Protein AF-A0A954QNQ0-F1 (afdb_monomer_lite)

pLDDT: mean 93.14, std 6.87, range [58.91, 98.88]

Secondary structure (DSSP, 8-state):
--EEEEEEEETTEEEEEEESS-S--------PPPPEEEEEEEEEETTT--B-TT-EEEEEES-TTS---EEEE--TTSEEEEEEESS-EEEEEE-TTSSEEEEEEE-TT--B--EEEEE-EEEEEEEEPTTSSSB-TT-EEEEEEEEE-TTSS-EEEES--EEE--TTSEEEEEEEPTT--EEEEESS-TT----EEEEE---TT-EEEEEEEEPPPPPPPP-PPPHHHHHHHHH--SS-HHHHHHHHHHHHHHHT-EEEEEEE-TT-HHHHHHHHHHHH-TTGGGTTTTEEEEEEE-SGGGHHHHHHHHHHTT--GGG-TT--EEEEE-TTS-EEEEEEHHHHEETTEE-HHHHHHHHGGGSPPPPBHHHHHHHHHHHHHHHT-EEEEEEE-TT-HHHHHHHHHHHH-GGGGGTEEEEEEETTSBTHHHHHHHHHTT----S-EEEEE-TTS-EEEESB-TTT--B--STTSHHHHHHHHHHHHHH-SS--HHHHHHHHHHHTT-

Structure (mmCIF, N/CA/C/O backbone):
data_AF-A0A954QNQ0-F1
#
_entry.id   AF-A0A954QNQ0-F1
#
loop_
_atom_site.group_PDB
_atom_site.id
_atom_site.type_symbol
_atom_site.label_atom_id
_atom_site.label_alt_id
_atom_site.label_comp_id
_atom_site.label_asym_id
_atom_site.label_entity_id
_atom_site.label_seq_id
_atom_site.pdbx_PDB_ins_code
_atom_site.Cartn_x
_atom_site.Cartn_y
_atom_site.Cartn_z
_atom_site.occupancy
_atom_site.B_iso_or_equiv
_atom_site.auth_seq_id
_atom_site.auth_comp_id
_atom_site.auth_asym_id
_atom_site.auth_atom_id
_atom_site.pdbx_PDB_model_num
ATOM 1 N N . GLY A 1 1 ? -37.751 -8.733 -22.813 1.00 66.31 1 GLY A N 1
ATOM 2 C CA . GLY A 1 1 ? -36.694 -9.441 -23.563 1.00 66.31 1 GLY A CA 1
ATOM 3 C C . GLY A 1 1 ? -35.807 -10.162 -22.571 1.00 66.31 1 GLY A C 1
ATOM 4 O O . GLY A 1 1 ? -35.876 -9.791 -21.405 1.00 66.31 1 GLY A O 1
ATOM 5 N N . PRO A 1 2 ? -35.023 -11.163 -22.995 1.00 83.50 2 PRO A N 1
ATOM 6 C CA . PRO A 1 2 ? -34.106 -11.858 -22.101 1.00 83.50 2 PRO A CA 1
ATOM 7 C C . PRO A 1 2 ? -33.121 -10.863 -21.482 1.00 83.50 2 PRO A C 1
ATOM 9 O O . PRO A 1 2 ? -32.603 -10.004 -22.199 1.00 83.50 2 PRO A O 1
ATOM 12 N N . GLY A 1 3 ? -32.878 -10.949 -20.180 1.00 87.94 3 GLY A N 1
ATOM 13 C CA . GLY A 1 3 ? -31.973 -10.039 -19.488 1.00 87.94 3 GLY A CA 1
ATOM 14 C C . GLY A 1 3 ? -32.133 -10.051 -17.974 1.00 87.94 3 GLY A C 1
ATOM 15 O O . GLY A 1 3 ? -33.062 -10.652 -17.431 1.00 87.94 3 GLY A O 1
ATOM 16 N N . GLU A 1 4 ? -31.210 -9.370 -17.303 1.00 89.88 4 GLU A N 1
ATOM 17 C CA . GLU A 1 4 ? -31.317 -9.061 -15.881 1.00 89.88 4 GLU A CA 1
ATOM 18 C C . GLU A 1 4 ? -32.099 -7.766 -15.683 1.00 89.88 4 GLU A C 1
ATOM 20 O O . GLU A 1 4 ? -31.855 -6.753 -16.341 1.00 89.88 4 GLU A O 1
ATOM 25 N N . PHE A 1 5 ? -33.041 -7.812 -14.753 1.00 87.50 5 PHE A N 1
ATOM 26 C CA . PHE A 1 5 ? -33.912 -6.712 -14.393 1.00 87.50 5 PHE A CA 1
ATOM 27 C C . PHE A 1 5 ? -33.745 -6.411 -12.909 1.00 87.50 5 PHE A C 1
ATOM 29 O O . PHE A 1 5 ? -33.468 -7.286 -12.090 1.00 87.50 5 PHE A O 1
ATOM 36 N N . THR A 1 6 ? -33.891 -5.139 -12.562 1.00 87.00 6 THR A N 1
ATOM 37 C CA . THR A 1 6 ? -33.871 -4.661 -11.181 1.00 87.00 6 THR A CA 1
ATOM 38 C C . THR A 1 6 ? -35.122 -3.823 -10.973 1.00 87.00 6 THR A C 1
ATOM 40 O O . THR A 1 6 ? -35.337 -2.850 -11.697 1.00 87.00 6 THR A O 1
ATOM 43 N N . LEU A 1 7 ? -35.960 -4.221 -10.021 1.00 83.12 7 LEU A N 1
ATOM 44 C CA . LEU A 1 7 ? -37.183 -3.520 -9.656 1.00 83.12 7 LEU A CA 1
ATOM 45 C C . LEU A 1 7 ? -36.978 -2.820 -8.317 1.00 83.12 7 LEU A C 1
ATOM 47 O O . LEU A 1 7 ? -36.835 -3.472 -7.287 1.00 83.12 7 LEU A O 1
ATOM 51 N N . PHE A 1 8 ? -36.955 -1.491 -8.350 1.00 76.06 8 PHE A N 1
ATOM 52 C CA . PHE A 1 8 ? -36.766 -0.656 -7.168 1.00 76.06 8 PHE A CA 1
ATOM 53 C C . PHE A 1 8 ? -38.088 -0.491 -6.414 1.00 76.06 8 PHE A C 1
ATOM 55 O O . PHE A 1 8 ? -39.108 -0.149 -7.014 1.00 76.06 8 PHE A O 1
ATOM 62 N N . LEU A 1 9 ? -38.054 -0.741 -5.107 1.00 68.94 9 LEU A N 1
ATOM 63 C CA . LEU A 1 9 ? -39.208 -0.694 -4.208 1.00 68.94 9 LEU A CA 1
ATOM 64 C C . LEU A 1 9 ? -39.345 0.685 -3.557 1.00 68.94 9 LEU A C 1
ATOM 66 O O . LEU A 1 9 ? -40.381 1.336 -3.672 1.00 68.94 9 LEU A O 1
ATOM 70 N N . SER A 1 10 ? -38.281 1.130 -2.889 1.00 58.91 10 SER A N 1
ATOM 71 C CA . SER A 1 10 ? -38.164 2.429 -2.226 1.00 58.91 10 SER A CA 1
ATOM 72 C C . SER A 1 10 ? -36.685 2.761 -2.048 1.00 58.91 10 SER A C 1
ATOM 74 O O . SER A 1 10 ? -35.907 1.915 -1.610 1.00 58.91 10 SER A O 1
ATOM 76 N N . GLY A 1 11 ? -36.276 3.982 -2.399 1.00 64.75 11 GLY A N 1
ATOM 77 C CA . GLY A 1 11 ? -34.883 4.415 -2.276 1.00 64.75 11 GLY A CA 1
ATOM 78 C C . GLY A 1 11 ? -33.900 3.469 -2.979 1.00 64.75 11 GLY A C 1
ATOM 79 O O . GLY A 1 11 ? -33.876 3.392 -4.206 1.00 64.75 11 GLY A O 1
ATOM 80 N N . PHE A 1 12 ? -33.078 2.775 -2.187 1.00 60.69 12 PHE A N 1
ATOM 81 C CA . PHE A 1 12 ? -32.042 1.850 -2.663 1.00 60.69 12 PHE A CA 1
ATOM 82 C C . PHE A 1 12 ? -32.443 0.368 -2.600 1.00 60.69 12 PHE A C 1
ATOM 84 O O . PHE A 1 12 ? -31.657 -0.474 -3.039 1.00 60.69 12 PHE A O 1
ATOM 91 N N . ASP A 1 13 ? -33.623 0.039 -2.073 1.00 64.62 13 ASP A N 1
ATOM 92 C CA . ASP A 1 13 ? -34.095 -1.341 -1.991 1.00 64.62 13 ASP A CA 1
ATOM 93 C C . ASP A 1 13 ? -34.606 -1.799 -3.352 1.00 64.62 13 ASP A C 1
ATOM 95 O O . ASP A 1 13 ? -35.452 -1.144 -3.974 1.00 64.62 13 ASP A O 1
ATOM 99 N N . ALA A 1 14 ? -34.078 -2.924 -3.834 1.00 75.69 14 ALA A N 1
ATOM 100 C CA . ALA A 1 14 ? -34.435 -3.451 -5.136 1.00 75.69 14 ALA A CA 1
ATOM 101 C C . ALA A 1 14 ? -34.408 -4.975 -5.182 1.00 75.69 14 ALA A C 1
ATOM 103 O O . ALA A 1 14 ? -33.491 -5.610 -4.665 1.00 75.69 14 ALA A O 1
ATOM 104 N N . GLU A 1 15 ? -35.377 -5.535 -5.896 1.00 80.94 15 GLU A N 1
ATOM 105 C CA . GLU A 1 15 ? -35.418 -6.950 -6.237 1.00 80.94 15 GLU A CA 1
ATOM 106 C C . GLU A 1 15 ? -34.794 -7.175 -7.611 1.00 80.94 15 GLU A C 1
ATOM 108 O O . GLU A 1 15 ? -35.162 -6.530 -8.600 1.00 80.94 15 GLU A O 1
ATOM 113 N N . LYS A 1 16 ? -33.828 -8.092 -7.677 1.00 86.81 16 LYS A N 1
ATOM 114 C CA . LYS A 1 16 ? -33.169 -8.471 -8.929 1.00 86.81 16 LYS A CA 1
ATOM 115 C C . LYS A 1 16 ? -33.745 -9.782 -9.430 1.00 86.81 16 LYS A C 1
ATOM 117 O O . LYS A 1 16 ? -33.834 -10.751 -8.685 1.00 86.81 16 LYS A O 1
ATOM 122 N N . PHE A 1 17 ? -34.085 -9.830 -10.710 1.00 86.81 17 PHE A N 1
ATOM 123 C CA . PHE A 1 17 ? -34.608 -11.037 -11.337 1.00 86.81 17 PHE A CA 1
ATOM 124 C C . PHE A 1 17 ? -34.168 -11.130 -12.794 1.00 86.81 17 PHE A C 1
ATOM 126 O O . PHE A 1 17 ? -33.892 -10.130 -13.453 1.00 86.81 17 PHE A O 1
ATOM 133 N N . THR A 1 18 ? -34.119 -12.350 -13.310 1.00 90.06 18 THR A N 1
ATOM 134 C CA . THR A 1 18 ? -33.729 -12.627 -14.692 1.00 90.06 18 THR A CA 1
ATOM 135 C C . THR A 1 18 ? -34.942 -13.128 -15.457 1.00 90.06 18 THR A C 1
ATOM 137 O O . THR A 1 18 ? -35.647 -14.014 -14.978 1.00 90.06 18 THR A O 1
ATOM 140 N N . ILE A 1 19 ? -35.162 -12.585 -16.653 1.00 89.31 19 ILE A N 1
ATOM 141 C CA . ILE A 1 19 ? -36.092 -13.149 -17.636 1.00 89.31 19 ILE A CA 1
ATOM 142 C C . ILE A 1 19 ? -35.237 -13.831 -18.701 1.00 89.31 19 ILE A C 1
ATOM 144 O O . ILE A 1 19 ? -34.328 -13.203 -19.240 1.00 89.31 19 ILE A O 1
ATOM 148 N N . VAL A 1 20 ? -35.507 -15.099 -19.011 1.00 86.75 20 VAL A N 1
ATOM 149 C CA . VAL A 1 20 ? -34.769 -15.852 -20.042 1.00 86.75 20 VAL A CA 1
ATOM 150 C C . VAL A 1 20 ? -35.640 -16.026 -21.285 1.00 86.75 20 VAL A C 1
ATOM 152 O O . VAL A 1 20 ? -35.410 -15.368 -22.293 1.00 86.75 20 VAL A O 1
ATOM 155 N N . ASP A 1 21 ? -36.686 -16.839 -21.206 1.00 87.06 21 ASP A N 1
ATOM 156 C CA . ASP A 1 21 ? -37.624 -17.136 -22.300 1.00 87.06 21 ASP A CA 1
ATOM 157 C C . ASP A 1 21 ? -39.099 -17.100 -21.852 1.00 87.06 21 ASP A C 1
ATOM 159 O O . ASP A 1 21 ? -40.019 -17.394 -22.618 1.00 87.06 21 ASP A O 1
ATOM 163 N N . GLU A 1 22 ? -39.327 -16.684 -20.609 1.00 86.56 22 GLU A N 1
ATOM 164 C CA . GLU A 1 22 ? -40.633 -16.575 -19.973 1.00 86.56 22 GLU A CA 1
ATOM 165 C C . GLU A 1 22 ? -41.470 -15.461 -20.629 1.00 86.56 22 GLU A C 1
ATOM 167 O O . GLU A 1 22 ? -40.990 -14.345 -20.852 1.00 86.56 22 GLU A O 1
ATOM 172 N N . ARG A 1 23 ? -42.754 -15.736 -20.902 1.00 80.50 23 ARG A N 1
ATOM 173 C CA . ARG A 1 23 ? -43.693 -14.727 -21.431 1.00 80.50 23 ARG A CA 1
ATOM 174 C C . ARG A 1 23 ? -44.218 -13.785 -20.342 1.00 80.50 23 ARG A C 1
ATOM 176 O O . ARG A 1 23 ? -44.486 -12.624 -20.633 1.00 80.50 23 ARG A O 1
ATOM 183 N N . GLU A 1 24 ? -44.346 -14.288 -19.115 1.00 83.94 24 GLU A N 1
ATOM 184 C CA . GLU A 1 24 ? -44.759 -13.554 -17.916 1.00 83.94 24 GLU A CA 1
ATOM 185 C C . GLU A 1 24 ? -43.950 -14.058 -16.713 1.00 83.94 24 GLU A C 1
ATOM 187 O O . GLU A 1 24 ? -43.718 -15.262 -16.582 1.00 83.94 24 GLU A O 1
ATOM 192 N N . LYS A 1 25 ? -43.534 -13.140 -15.834 1.00 82.56 25 LYS A N 1
ATOM 193 C CA . LYS A 1 25 ? -42.812 -13.431 -14.592 1.00 82.56 25 LYS A CA 1
ATOM 194 C C . LYS A 1 25 ? -43.498 -12.706 -13.443 1.00 82.56 25 LYS A C 1
ATOM 196 O O . LYS A 1 25 ? -43.575 -11.480 -13.446 1.00 82.56 25 LYS A O 1
ATOM 201 N N . GLN A 1 26 ? -43.996 -13.463 -12.472 1.00 85.88 26 GLN A N 1
ATOM 202 C CA . GLN A 1 26 ? -44.492 -12.903 -11.221 1.00 85.88 26 GLN A CA 1
ATOM 203 C C . GLN A 1 26 ? -43.309 -12.691 -10.271 1.00 85.88 26 GLN A C 1
ATOM 205 O O . GLN A 1 26 ? -42.521 -13.611 -10.049 1.00 85.88 26 GLN A O 1
ATOM 210 N N . VAL A 1 27 ? -43.184 -11.477 -9.738 1.00 83.06 27 VAL A N 1
ATOM 211 C CA . VAL A 1 27 ? -42.194 -11.115 -8.718 1.00 83.06 27 VAL A CA 1
ATOM 212 C C . VAL A 1 27 ? -42.972 -10.661 -7.491 1.00 83.06 27 VAL A C 1
ATOM 214 O O . VAL A 1 27 ? -43.631 -9.622 -7.525 1.00 83.06 27 VAL A O 1
ATOM 217 N N . ASP A 1 28 ? -42.937 -11.464 -6.432 1.00 80.69 28 ASP A N 1
ATOM 218 C CA . ASP A 1 28 ? -43.610 -11.135 -5.180 1.00 80.69 28 ASP A CA 1
ATOM 219 C C . ASP A 1 28 ? -42.719 -10.201 -4.364 1.00 80.69 28 ASP A C 1
ATOM 221 O O . ASP A 1 28 ? -41.656 -10.589 -3.882 1.00 80.69 28 ASP A O 1
ATOM 225 N N . LEU A 1 29 ? -43.160 -8.958 -4.211 1.00 75.56 29 LEU A N 1
ATOM 226 C CA . LEU A 1 29 ? -42.415 -7.932 -3.495 1.00 75.56 29 LEU A CA 1
ATOM 227 C C . LEU A 1 29 ? -42.766 -7.984 -2.011 1.00 75.56 29 LEU A C 1
ATOM 229 O O . LEU A 1 29 ? -43.943 -7.992 -1.641 1.00 75.56 29 LEU A O 1
ATOM 233 N N . ARG A 1 30 ? -41.743 -7.994 -1.158 1.00 68.06 30 ARG A N 1
ATOM 234 C CA . ARG A 1 30 ? -41.889 -7.886 0.295 1.00 68.06 30 ARG A CA 1
ATOM 235 C C . ARG A 1 30 ? -41.085 -6.693 0.780 1.00 68.06 30 ARG A C 1
ATOM 237 O O . ARG A 1 30 ? -39.920 -6.553 0.435 1.00 68.06 30 ARG A O 1
ATOM 244 N N . ILE A 1 31 ? -41.729 -5.849 1.573 1.00 66.56 31 ILE A N 1
ATOM 245 C CA . ILE A 1 31 ? -41.070 -4.799 2.342 1.00 66.56 31 ILE A CA 1
ATOM 246 C C . ILE A 1 31 ? -41.338 -5.162 3.793 1.00 66.56 31 ILE A C 1
ATOM 248 O O . ILE A 1 31 ? -42.499 -5.195 4.212 1.00 66.56 31 ILE A O 1
ATOM 252 N N . ASP A 1 32 ? -40.288 -5.498 4.534 1.00 65.56 32 ASP A N 1
ATOM 253 C CA . ASP A 1 32 ? -40.422 -5.728 5.965 1.00 65.56 32 ASP A CA 1
ATOM 254 C C . ASP A 1 32 ? -40.817 -4.405 6.624 1.00 65.56 32 ASP A C 1
ATOM 256 O O . ASP A 1 32 ? -40.163 -3.376 6.443 1.00 65.56 32 ASP A O 1
ATOM 260 N N . ALA A 1 33 ? -41.929 -4.414 7.358 1.00 69.25 33 ALA A N 1
ATOM 261 C CA . ALA A 1 33 ? -42.325 -3.246 8.124 1.00 69.25 33 ALA A CA 1
ATOM 262 C C . ALA A 1 33 ? -41.245 -2.965 9.184 1.00 69.25 33 ALA A C 1
ATOM 264 O O . ALA A 1 33 ? -40.834 -3.905 9.878 1.00 69.25 33 ALA A O 1
ATOM 265 N N . PRO A 1 34 ? -40.800 -1.704 9.346 1.00 75.94 34 PRO A N 1
ATOM 266 C CA . PRO A 1 34 ? -39.829 -1.367 10.371 1.00 75.94 34 PRO A CA 1
ATOM 267 C C . PRO A 1 34 ? -40.343 -1.806 11.741 1.00 75.94 34 PRO A C 1
ATOM 269 O O . PRO A 1 34 ? -41.479 -1.520 12.129 1.00 75.94 34 PRO A O 1
ATOM 272 N N . ARG A 1 35 ? -39.511 -2.542 12.478 1.00 87.81 35 ARG A N 1
ATOM 273 C CA . ARG A 1 35 ? -39.854 -2.984 13.827 1.00 87.81 35 ARG A CA 1
ATOM 274 C C . ARG A 1 35 ? -39.671 -1.812 14.781 1.00 87.81 35 ARG A C 1
ATOM 276 O O . ARG A 1 35 ? -38.543 -1.373 14.983 1.00 87.81 35 ARG A O 1
ATOM 283 N N . ASN A 1 36 ? -40.744 -1.353 15.413 1.00 90.44 36 ASN A N 1
ATOM 284 C CA . ASN A 1 36 ? -40.635 -0.356 16.473 1.00 90.44 36 ASN A CA 1
ATOM 285 C C . ASN A 1 36 ? -40.196 -0.988 17.799 1.00 90.44 36 ASN A C 1
ATOM 287 O O . ASN A 1 36 ? -40.490 -2.149 18.106 1.00 90.44 36 ASN A O 1
ATOM 291 N N . VAL A 1 37 ? -39.482 -0.202 18.593 1.00 94.31 37 VAL A N 1
ATOM 292 C CA . VAL A 1 37 ? -39.051 -0.521 19.948 1.00 94.31 37 VAL A CA 1
ATOM 293 C C . VAL A 1 37 ? -39.173 0.728 20.813 1.00 94.31 37 VAL A C 1
ATOM 295 O O . VAL A 1 37 ? -38.861 1.840 20.384 1.00 94.31 37 VAL A O 1
ATOM 298 N N . GLU A 1 38 ? -39.645 0.549 22.040 1.00 96.88 38 GLU A N 1
ATOM 299 C CA . GLU A 1 38 ? -39.650 1.620 23.027 1.00 96.88 38 GLU A CA 1
ATOM 300 C C . GLU A 1 38 ? -38.257 1.745 23.656 1.00 96.88 38 GLU A C 1
ATOM 302 O O . GLU A 1 38 ? -37.671 0.749 24.085 1.00 96.88 38 GLU A O 1
ATOM 307 N N . LEU A 1 39 ? -37.741 2.970 23.720 1.00 97.94 39 LEU A N 1
ATOM 308 C CA . LEU A 1 39 ? -36.528 3.321 24.444 1.00 97.94 39 LEU A CA 1
ATOM 309 C C . LEU A 1 39 ? -36.891 4.263 25.591 1.00 97.94 39 LEU A C 1
ATOM 311 O O . LEU A 1 39 ? -37.484 5.320 25.367 1.00 97.94 39 LEU A O 1
ATOM 315 N N . ALA A 1 40 ? -36.494 3.902 26.806 1.00 98.06 40 ALA A N 1
ATOM 316 C CA . ALA A 1 40 ? -36.638 4.745 27.986 1.00 98.06 40 ALA A CA 1
ATOM 317 C C . ALA A 1 40 ? -35.317 4.869 28.751 1.00 98.06 40 ALA A C 1
ATOM 319 O O . ALA A 1 40 ? -34.452 3.997 28.682 1.00 98.06 40 ALA A O 1
ATOM 320 N N . GLY A 1 41 ? -35.155 5.941 29.509 1.00 97.81 41 GLY A N 1
ATOM 321 C CA . GLY A 1 41 ? -33.975 6.110 30.347 1.00 97.81 41 GLY A CA 1
ATOM 322 C C . GLY A 1 41 ? -33.973 7.429 31.091 1.00 97.81 41 GLY A C 1
ATOM 323 O O . GLY A 1 41 ? -34.916 8.217 30.993 1.00 97.81 41 GLY A O 1
ATOM 324 N N . SER A 1 42 ? -32.890 7.652 31.821 1.00 97.94 42 SER A N 1
ATOM 325 C CA . SER A 1 42 ? -32.637 8.864 32.589 1.00 97.94 42 SER A CA 1
ATOM 326 C C . SER A 1 42 ? -31.376 9.577 32.104 1.00 97.94 42 SER A C 1
ATOM 328 O O . SER A 1 42 ? -30.444 8.962 31.581 1.00 97.94 42 SER A O 1
ATOM 330 N N . ILE A 1 43 ? -31.355 10.899 32.250 1.00 98.44 43 ILE A N 1
ATOM 331 C CA . ILE A 1 43 ? -30.205 11.739 31.930 1.00 98.44 43 ILE A CA 1
ATOM 332 C C . ILE A 1 43 ? -29.805 12.507 33.182 1.00 98.44 43 ILE A C 1
ATOM 334 O O . ILE A 1 43 ? -30.598 13.273 33.735 1.00 98.44 43 ILE A O 1
ATOM 338 N N . VAL A 1 44 ? -28.560 12.312 33.606 1.00 98.19 44 VAL A N 1
ATOM 339 C CA . VAL A 1 44 ? -27.992 12.941 34.804 1.00 98.19 44 VAL A CA 1
ATOM 340 C C . VAL A 1 44 ? -26.680 13.649 34.482 1.00 98.19 44 VAL A C 1
ATOM 342 O O . VAL A 1 44 ? -26.017 13.355 33.485 1.00 98.19 44 VAL A O 1
ATOM 345 N N . ASN A 1 45 ? -26.291 14.594 35.325 1.00 97.44 45 ASN A N 1
ATOM 346 C CA . ASN A 1 45 ? -24.974 15.210 35.284 1.00 97.44 45 ASN A CA 1
ATOM 347 C C . ASN A 1 45 ? -23.941 14.251 35.899 1.00 97.44 45 ASN A C 1
ATOM 349 O O . ASN A 1 45 ? -24.113 13.753 37.009 1.00 97.44 45 ASN A O 1
ATOM 353 N N . ASP A 1 46 ? -22.851 13.999 35.175 1.00 96.12 46 ASP A N 1
ATOM 354 C CA . ASP A 1 46 ? -21.814 13.040 35.567 1.00 96.12 46 ASP A CA 1
ATOM 355 C C . ASP A 1 46 ? -21.095 13.407 36.879 1.00 96.12 46 ASP A C 1
ATOM 357 O O . ASP A 1 46 ? -20.634 12.534 37.606 1.00 96.12 46 ASP A O 1
ATOM 361 N N . SER A 1 47 ? -21.006 14.703 37.193 1.00 93.75 47 SER A N 1
ATOM 362 C CA . SER A 1 47 ? -20.233 15.210 38.336 1.00 93.75 47 SER A CA 1
ATOM 363 C C . SER A 1 47 ? -20.963 15.169 39.679 1.00 93.75 47 SER A C 1
ATOM 365 O O . SER A 1 47 ? -20.307 15.173 40.721 1.00 93.75 47 SER A O 1
ATOM 367 N N . ASN A 1 48 ? -22.297 15.172 39.673 1.00 95.50 48 ASN A N 1
ATOM 368 C CA . ASN A 1 48 ? -23.103 15.287 40.891 1.00 95.50 48 ASN A CA 1
ATOM 369 C C . ASN A 1 48 ? -24.344 14.377 40.920 1.00 95.50 48 ASN A C 1
ATOM 371 O O . ASN A 1 48 ? -25.099 14.440 41.886 1.00 95.50 48 ASN A O 1
ATOM 375 N N . ASP A 1 49 ? -24.552 13.552 39.888 1.00 95.69 49 ASP A N 1
ATOM 376 C CA . ASP A 1 49 ? -25.698 12.647 39.732 1.00 95.69 49 ASP A CA 1
ATOM 377 C C . ASP A 1 49 ? -27.077 13.339 39.717 1.00 95.69 49 ASP A C 1
ATOM 379 O O . ASP A 1 49 ? -28.111 12.674 39.805 1.00 95.69 49 ASP A O 1
ATOM 383 N N . GLU A 1 50 ? -27.130 14.667 39.571 1.00 97.44 50 GLU A N 1
ATOM 384 C CA . GLU A 1 50 ? -28.395 15.398 39.486 1.00 97.44 50 GLU A CA 1
ATOM 385 C C . GLU A 1 50 ? -29.080 15.151 38.139 1.00 97.44 50 GLU A C 1
ATOM 387 O O . GLU A 1 50 ? -28.441 15.155 37.083 1.00 97.44 50 GLU A O 1
ATOM 392 N N . ALA A 1 51 ? -30.402 14.976 38.168 1.00 97.44 51 ALA A N 1
ATOM 393 C CA . ALA A 1 51 ? -31.220 14.872 36.966 1.00 97.44 51 ALA A CA 1
ATOM 394 C C . ALA A 1 51 ? -31.101 16.136 36.101 1.00 97.44 51 ALA A C 1
ATOM 396 O O . ALA A 1 51 ? -31.128 17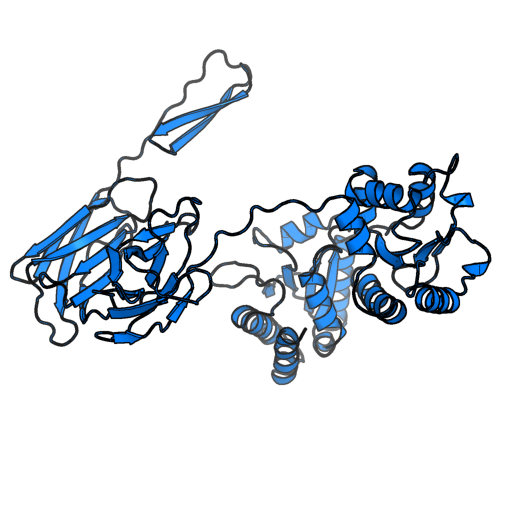.254 36.616 1.00 97.44 51 ALA A O 1
ATOM 397 N N . VAL A 1 52 ? -31.017 15.960 34.780 1.00 98.00 52 VAL A N 1
ATOM 398 C CA . VAL A 1 52 ? -30.952 17.072 33.823 1.00 98.00 52 VAL A CA 1
ATOM 399 C C . VAL A 1 52 ? -32.318 17.232 33.149 1.00 98.00 52 VAL A C 1
ATOM 401 O O . VAL A 1 52 ? -32.606 16.518 32.180 1.00 98.00 52 VAL A O 1
ATOM 404 N N . PRO A 1 53 ? -33.183 18.142 33.632 1.00 97.31 53 PRO A N 1
ATOM 405 C CA . PRO A 1 53 ? -34.485 18.373 33.024 1.00 97.31 53 PRO A CA 1
ATOM 406 C C . PRO A 1 53 ? -34.363 19.110 31.689 1.00 97.31 53 PRO A C 1
ATOM 408 O O . PRO A 1 53 ? -33.419 19.872 31.463 1.00 97.31 53 PRO A O 1
ATOM 411 N N . ALA A 1 54 ? -35.343 18.901 30.806 1.00 97.06 54 ALA A N 1
ATOM 412 C CA . ALA A 1 54 ? -35.419 19.526 29.483 1.00 97.06 54 ALA A CA 1
ATOM 413 C C . ALA A 1 54 ? -34.161 19.346 28.601 1.00 97.06 54 ALA A C 1
ATOM 415 O O . ALA A 1 54 ? -33.946 20.114 27.654 1.00 97.06 54 ALA A O 1
ATOM 416 N N . ALA A 1 55 ? -33.342 18.325 28.878 1.00 98.06 55 ALA A N 1
ATOM 417 C CA . ALA A 1 55 ? -32.217 17.939 28.038 1.00 98.06 55 ALA A CA 1
ATOM 418 C C . ALA A 1 55 ? -32.739 17.552 26.654 1.00 98.06 55 ALA A C 1
ATOM 420 O O . ALA A 1 55 ? -33.714 16.813 26.544 1.00 98.06 55 ALA A O 1
ATOM 421 N N . GLN A 1 56 ? -32.111 18.064 25.602 1.00 98.19 56 GLN A N 1
ATOM 422 C CA . GLN A 1 56 ? -32.502 17.829 24.217 1.00 98.19 56 GLN A CA 1
ATOM 423 C C . GLN A 1 56 ? -31.758 16.615 23.674 1.00 98.19 56 GLN A C 1
ATOM 425 O O . GLN A 1 56 ? -30.532 16.576 23.729 1.00 98.19 56 GLN A O 1
ATOM 430 N N . ILE A 1 57 ? -32.496 15.658 23.118 1.00 98.25 57 ILE A N 1
ATOM 431 C CA . ILE A 1 57 ? -31.967 14.470 22.451 1.00 98.25 57 ILE A CA 1
ATOM 432 C C . ILE A 1 57 ? -32.177 14.651 20.952 1.00 98.25 57 ILE A C 1
ATOM 434 O O . ILE A 1 57 ? -33.312 14.774 20.487 1.00 98.25 57 ILE A O 1
ATOM 438 N N . GLN A 1 58 ? -31.088 14.648 20.191 1.00 97.06 58 GLN A N 1
ATOM 439 C CA . GLN A 1 58 ? -31.104 14.543 18.739 1.00 97.06 58 GLN A CA 1
ATOM 440 C C . GLN A 1 58 ? -30.561 13.176 18.341 1.00 97.06 58 GLN A C 1
ATOM 442 O O . GLN A 1 58 ? -29.397 12.870 18.600 1.00 97.06 58 GLN A O 1
ATOM 447 N N . ALA A 1 59 ? -31.393 12.375 17.690 1.00 96.19 59 ALA A N 1
ATOM 448 C CA . ALA A 1 59 ? -31.040 11.040 17.256 1.00 96.19 59 ALA A CA 1
ATOM 449 C C . ALA A 1 59 ? -30.808 10.993 15.747 1.00 96.19 59 ALA A C 1
ATOM 451 O O . ALA A 1 59 ? -31.604 11.539 14.983 1.00 96.19 59 ALA A O 1
ATOM 452 N N . VAL A 1 60 ? -29.725 10.334 15.337 1.00 94.62 60 VAL A N 1
ATOM 453 C CA . VAL A 1 60 ? -29.418 10.062 13.931 1.00 94.62 60 VAL A CA 1
ATOM 454 C C . VAL A 1 60 ? -29.233 8.568 13.740 1.00 94.62 60 VAL A C 1
ATOM 456 O O . VAL A 1 60 ? -28.359 7.956 14.363 1.00 94.62 60 VAL A O 1
ATOM 459 N N . VAL A 1 61 ? -30.072 7.977 12.897 1.00 92.62 61 VAL A N 1
ATOM 460 C CA . VAL A 1 61 ? -30.071 6.532 12.656 1.00 92.62 61 VAL A CA 1
ATOM 461 C C . VAL A 1 61 ? -28.869 6.163 11.783 1.00 92.62 61 VAL A C 1
ATOM 463 O O . VAL A 1 61 ? -28.518 6.888 10.854 1.00 92.62 61 VAL A O 1
ATOM 466 N N . GLN A 1 62 ? -28.190 5.052 12.083 1.00 90.06 62 GLN A N 1
ATOM 467 C CA . GLN A 1 62 ? -26.991 4.642 11.338 1.00 90.06 62 GLN A CA 1
ATOM 468 C C . GLN A 1 62 ? -27.301 4.097 9.944 1.00 90.06 62 GLN A C 1
ATOM 470 O O . GLN A 1 62 ? -26.407 3.999 9.107 1.00 90.06 62 GLN A O 1
ATOM 475 N N . ASN A 1 63 ? -28.547 3.747 9.649 1.00 86.62 63 ASN A N 1
ATOM 476 C CA . ASN A 1 63 ? -28.951 3.480 8.282 1.00 86.62 63 ASN A CA 1
ATOM 477 C C . ASN A 1 63 ? -29.231 4.801 7.560 1.00 86.62 63 ASN A C 1
ATOM 479 O O . ASN A 1 63 ? -30.363 5.262 7.488 1.00 86.62 63 ASN A O 1
ATOM 483 N N . PHE A 1 64 ? -28.199 5.404 6.970 1.00 84.25 64 PHE A N 1
ATOM 484 C CA . PHE A 1 64 ? -28.324 6.698 6.278 1.00 84.25 64 PHE A CA 1
ATOM 485 C C . PHE A 1 64 ? -29.225 6.675 5.034 1.00 84.25 64 PHE A C 1
ATOM 487 O O . PHE A 1 64 ? -29.425 7.710 4.399 1.00 84.25 64 PHE A O 1
ATOM 494 N N . ARG A 1 65 ? -29.743 5.504 4.652 1.00 75.06 65 ARG A N 1
ATOM 495 C CA . ARG A 1 65 ? -30.719 5.354 3.570 1.00 75.06 65 ARG A CA 1
ATOM 496 C C . ARG A 1 65 ? -32.156 5.488 4.064 1.00 75.06 65 ARG A C 1
ATOM 498 O O . ARG A 1 65 ? -33.036 5.729 3.243 1.00 75.06 65 ARG A O 1
ATOM 505 N N . HIS A 1 66 ? -32.382 5.343 5.366 1.00 74.00 66 HIS A N 1
ATOM 506 C CA . HIS A 1 66 ? -33.668 5.554 6.015 1.00 74.00 66 HIS A CA 1
ATOM 507 C C . HIS A 1 66 ? -33.683 6.954 6.638 1.00 74.00 66 HIS A C 1
ATOM 509 O O . HIS A 1 66 ? -32.707 7.398 7.240 1.00 74.00 66 HIS A O 1
ATOM 515 N N . SER A 1 67 ? -34.774 7.692 6.447 1.00 66.62 67 SER A N 1
ATOM 516 C CA . SER A 1 67 ? -34.914 9.063 6.946 1.00 66.62 67 SER A CA 1
ATOM 517 C C . SER A 1 67 ? -35.731 9.089 8.237 1.00 66.62 67 SER A C 1
ATOM 519 O O . SER A 1 67 ? -36.812 9.672 8.262 1.00 66.62 67 SER A O 1
ATOM 521 N N . ASP A 1 68 ? -35.211 8.452 9.287 1.00 81.88 68 ASP A N 1
ATOM 522 C CA . ASP A 1 68 ? -35.928 8.231 10.555 1.00 81.88 68 ASP A CA 1
ATOM 523 C C . ASP A 1 68 ? -35.231 8.874 11.766 1.00 81.88 68 ASP A C 1
ATOM 525 O O . ASP A 1 68 ? -35.352 8.423 12.907 1.00 81.88 68 ASP A O 1
ATOM 529 N N . ASP A 1 69 ? -34.496 9.961 11.524 1.00 91.12 69 ASP A N 1
ATOM 530 C CA . ASP A 1 69 ? -33.944 10.810 12.579 1.00 91.12 69 ASP A CA 1
ATOM 531 C C . ASP A 1 69 ? -35.074 11.361 13.462 1.00 91.12 69 ASP A C 1
ATOM 533 O O . ASP A 1 69 ? -36.077 11.891 12.975 1.00 91.12 69 ASP A O 1
ATOM 537 N N . TRP A 1 70 ? -34.895 11.294 14.779 1.00 94.00 70 TRP A N 1
ATOM 538 C CA . TRP A 1 70 ? -35.910 11.711 15.744 1.00 94.00 70 TRP A CA 1
ATOM 539 C C . TRP A 1 70 ? -35.340 12.633 16.819 1.00 94.00 70 TRP A C 1
ATOM 541 O O . TRP A 1 70 ? -34.129 12.816 16.970 1.00 94.00 70 TRP A O 1
ATOM 551 N N . ARG A 1 71 ? -36.241 13.280 17.560 1.00 96.56 71 ARG A N 1
ATOM 552 C CA . ARG A 1 71 ? -35.896 14.167 18.673 1.00 96.56 71 ARG A CA 1
ATOM 553 C C . ARG A 1 71 ? -36.787 13.895 19.868 1.00 96.56 71 ARG A C 1
ATOM 555 O O . ARG A 1 71 ? -37.952 13.547 19.703 1.00 96.56 71 ARG A O 1
ATOM 562 N N . ALA A 1 72 ? -36.239 14.099 21.055 1.00 97.12 72 ALA A N 1
ATOM 563 C CA . ALA A 1 72 ? -36.970 14.013 22.310 1.00 97.12 72 ALA A CA 1
ATOM 564 C C . ALA A 1 72 ? -36.372 14.967 23.343 1.00 97.12 72 ALA A C 1
ATOM 566 O O . ALA A 1 72 ? -35.310 15.551 23.124 1.00 97.12 72 ALA A O 1
ATOM 567 N N . SER A 1 73 ? -37.049 15.111 24.477 1.00 97.69 73 SER A N 1
ATOM 568 C CA . SER A 1 73 ? -36.522 15.841 25.621 1.00 97.69 73 SER A CA 1
ATOM 569 C C . SER A 1 73 ? -36.863 15.149 26.929 1.00 97.69 73 SER A C 1
ATOM 571 O O . SER A 1 73 ? -37.857 14.426 26.999 1.00 97.69 73 SER A O 1
ATOM 573 N N . THR A 1 74 ? -36.060 15.391 27.960 1.00 98.25 74 THR A N 1
ATOM 574 C CA . THR A 1 74 ? -36.345 14.871 29.299 1.00 98.25 74 THR A CA 1
ATOM 575 C C . THR A 1 74 ? -37.431 15.662 30.023 1.00 98.25 74 THR A C 1
ATOM 577 O O . THR A 1 74 ? -37.613 16.860 29.786 1.00 98.25 74 THR A O 1
ATOM 580 N N . ASP A 1 75 ? -38.144 14.985 30.921 1.00 97.56 75 ASP A N 1
ATOM 581 C CA . ASP A 1 75 ? -39.083 15.584 31.870 1.00 97.56 75 ASP A CA 1
ATOM 582 C C . ASP A 1 75 ? -38.367 16.299 33.038 1.00 97.56 75 ASP A C 1
ATOM 584 O O . ASP A 1 75 ? -37.140 16.410 33.072 1.00 97.56 75 ASP A O 1
ATOM 588 N N . GLU A 1 76 ? -39.132 16.801 34.014 1.00 95.31 76 GLU A N 1
ATOM 589 C CA . GLU A 1 76 ? -38.610 17.497 35.206 1.00 95.31 76 GLU A CA 1
ATOM 590 C C . GLU A 1 76 ? -37.708 16.621 36.094 1.00 95.31 76 GLU A C 1
ATOM 592 O O . GLU A 1 76 ? -36.951 17.136 36.915 1.00 95.31 76 GLU A O 1
ATOM 597 N N . HIS A 1 77 ? -37.770 15.301 35.924 1.00 96.31 77 HIS A N 1
ATOM 598 C CA . HIS A 1 77 ? -36.972 14.320 36.649 1.00 96.31 77 HIS A CA 1
ATOM 599 C C . HIS A 1 77 ? -35.824 13.755 35.800 1.00 96.31 77 HIS A C 1
ATOM 601 O O . HIS A 1 77 ? -35.171 12.802 36.220 1.00 96.31 77 HIS A O 1
ATOM 607 N N . GLY A 1 78 ? -35.559 14.331 34.622 1.00 97.06 78 GLY A N 1
ATOM 608 C CA . GLY A 1 78 ? -34.489 13.885 33.734 1.00 97.06 78 GLY A CA 1
ATOM 609 C C . GLY A 1 78 ? -34.810 12.599 32.968 1.00 97.06 78 GLY A C 1
ATOM 610 O O . GLY A 1 78 ? -33.911 12.041 32.344 1.00 97.06 78 GLY A O 1
ATOM 611 N N . ASN A 1 79 ? -36.056 12.118 32.976 1.00 98.31 79 ASN A N 1
ATOM 612 C CA . ASN A 1 79 ? -36.437 10.890 32.278 1.00 98.31 79 ASN A CA 1
ATOM 613 C C . ASN A 1 79 ? -36.947 11.177 30.870 1.00 98.31 79 ASN A C 1
ATOM 615 O O . ASN A 1 79 ? -37.558 12.212 30.612 1.00 98.31 79 ASN A O 1
ATOM 619 N N . TYR A 1 80 ? -36.750 10.229 29.960 1.00 98.12 80 TYR A N 1
ATOM 620 C CA . TYR A 1 80 ? -37.302 10.277 28.612 1.00 98.12 80 TYR A CA 1
ATOM 621 C C . TYR A 1 80 ? -37.866 8.916 28.198 1.00 98.12 80 TYR A C 1
ATOM 623 O O . TYR A 1 80 ? -37.481 7.865 28.717 1.00 98.12 80 TYR A O 1
ATOM 631 N N . ARG A 1 81 ? -38.801 8.949 27.247 1.00 97.94 81 ARG A N 1
ATOM 632 C CA . ARG A 1 81 ? -39.422 7.771 26.637 1.00 97.94 81 ARG A CA 1
ATOM 633 C C . ARG A 1 81 ? -39.767 8.087 25.191 1.00 97.94 81 ARG A C 1
ATOM 635 O O . ARG A 1 81 ? -40.433 9.088 24.935 1.00 97.94 81 ARG A O 1
ATOM 642 N N . VAL A 1 82 ? -39.321 7.245 24.265 1.00 96.81 82 VAL A N 1
ATOM 643 C CA . VAL A 1 82 ? -39.591 7.396 22.831 1.00 96.81 82 VAL A CA 1
ATOM 644 C C . VAL A 1 82 ? -39.931 6.046 22.217 1.00 96.81 82 VAL A C 1
ATOM 646 O O . VAL A 1 82 ? -39.363 5.023 22.597 1.00 96.81 82 VAL A O 1
ATOM 649 N N . GLU A 1 83 ? -40.820 6.046 21.233 1.00 95.38 83 GLU A N 1
ATOM 650 C CA . GLU A 1 83 ? -40.953 4.933 20.297 1.00 95.38 83 GLU A CA 1
ATOM 651 C C . GLU A 1 83 ? -40.047 5.222 19.096 1.00 95.38 83 GLU A C 1
ATOM 653 O O . GLU A 1 83 ? -40.096 6.316 18.531 1.00 95.38 83 GLU A O 1
ATOM 658 N N . ARG A 1 84 ? -39.184 4.272 18.735 1.00 93.50 84 ARG A N 1
ATOM 659 C CA . ARG A 1 84 ? -38.231 4.404 17.626 1.00 93.50 84 ARG A CA 1
ATOM 660 C C . ARG A 1 84 ? -38.207 3.137 16.788 1.00 93.50 84 ARG A C 1
ATOM 662 O O . ARG A 1 84 ? -38.562 2.065 17.270 1.00 93.50 84 ARG A O 1
ATOM 669 N N . ILE A 1 85 ? -37.678 3.231 15.578 1.00 90.88 85 ILE A N 1
ATOM 670 C CA . ILE A 1 85 ? -37.332 2.041 14.802 1.00 90.88 85 ILE A CA 1
ATOM 671 C C . ILE A 1 85 ? -36.136 1.345 15.467 1.00 90.88 85 ILE A C 1
ATOM 673 O O . ILE A 1 85 ? -35.213 1.993 15.976 1.00 90.88 85 ILE A O 1
ATOM 677 N N . ALA A 1 86 ? -36.168 0.015 15.487 1.00 92.06 86 ALA A N 1
ATOM 678 C CA . ALA A 1 86 ? -35.143 -0.852 16.047 1.00 92.06 86 ALA A CA 1
ATOM 679 C C . ALA A 1 86 ? -33.886 -0.905 15.162 1.00 92.06 86 ALA A C 1
ATOM 681 O O . ALA A 1 86 ? -33.536 -1.942 14.607 1.00 92.06 86 ALA A O 1
ATOM 682 N N . GLU A 1 87 ? -33.194 0.226 15.046 1.00 91.12 87 GLU A N 1
ATOM 683 C CA . GLU A 1 87 ? -31.928 0.361 14.326 1.00 91.12 87 GLU A CA 1
ATOM 684 C C . GLU A 1 87 ? -30.841 0.991 15.215 1.00 91.12 87 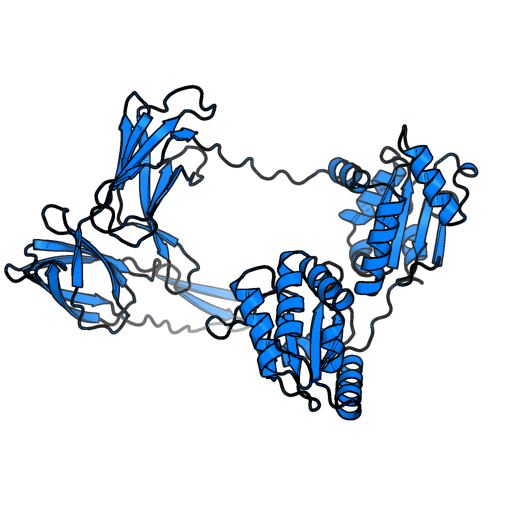GLU A C 1
ATOM 686 O O . GLU A 1 87 ? -31.161 1.740 16.149 1.00 91.12 87 GLU A O 1
ATOM 691 N N . PRO A 1 88 ? -29.548 0.688 14.978 1.00 93.38 88 PRO A N 1
ATOM 692 C CA . PRO A 1 88 ? -28.459 1.351 15.683 1.00 93.38 88 PRO A CA 1
ATOM 693 C C . PRO A 1 88 ? -28.518 2.862 15.455 1.00 93.38 88 PRO A C 1
ATOM 695 O O . PRO A 1 88 ? -28.709 3.321 14.329 1.00 93.38 88 PRO A O 1
ATOM 698 N N . THR A 1 89 ? -28.381 3.647 16.520 1.00 95.12 89 THR A N 1
ATOM 699 C CA . THR A 1 89 ? -28.675 5.086 16.482 1.00 95.12 89 THR A CA 1
ATOM 700 C C . THR A 1 89 ? -27.647 5.868 17.295 1.00 95.12 89 THR A C 1
ATOM 702 O O . THR A 1 89 ? -27.345 5.505 18.431 1.00 95.12 89 THR A O 1
ATOM 705 N N . TYR A 1 90 ? -27.127 6.961 16.734 1.00 96.38 90 TYR A N 1
ATOM 706 C CA . TYR A 1 90 ? -26.362 7.960 17.479 1.00 96.38 90 TYR A CA 1
ATOM 707 C C . TYR A 1 90 ? -27.321 8.888 18.213 1.00 96.38 90 TYR A C 1
ATOM 709 O O . TYR A 1 90 ? -28.200 9.476 17.590 1.00 96.38 90 TYR A O 1
ATOM 717 N N . LEU A 1 91 ? -27.122 9.071 19.511 1.00 97.69 91 LEU A N 1
ATOM 718 C CA . LEU A 1 91 ? -27.831 10.057 20.312 1.00 97.69 91 LEU A CA 1
ATOM 719 C C . LEU A 1 91 ? -26.854 11.166 20.678 1.00 97.69 91 LEU A C 1
ATOM 721 O O . LEU A 1 91 ? -25.859 10.898 21.344 1.00 97.69 91 LEU A O 1
ATOM 725 N N . HIS A 1 92 ? -27.149 12.399 20.282 1.00 97.81 92 HIS A N 1
ATOM 726 C CA . HIS A 1 92 ? -26.499 13.597 20.798 1.00 97.81 92 HIS A CA 1
ATOM 727 C C . HIS A 1 92 ? -27.430 14.264 21.801 1.00 97.81 92 HIS A C 1
ATOM 729 O O . HIS A 1 92 ? -28.555 14.635 21.462 1.00 97.81 92 HIS A O 1
ATOM 735 N N . ILE A 1 93 ? -26.963 14.387 23.039 1.00 98.06 93 ILE A N 1
ATOM 736 C CA . ILE A 1 93 ? -27.748 14.896 24.154 1.00 98.06 93 ILE A CA 1
ATOM 737 C C . ILE A 1 93 ? -27.080 16.158 24.670 1.00 98.06 93 ILE A C 1
ATOM 739 O O . ILE A 1 93 ? -25.876 16.151 24.919 1.00 98.06 93 ILE A O 1
ATOM 743 N N . GLN A 1 94 ? -27.863 17.217 24.855 1.00 97.88 94 GLN A N 1
ATOM 744 C CA . GLN A 1 94 ? -27.399 18.483 25.421 1.00 97.88 94 GLN A CA 1
ATOM 745 C C . GLN A 1 94 ? -28.337 18.952 26.530 1.00 97.88 94 GLN A C 1
ATOM 747 O O . GLN A 1 94 ? -29.556 18.830 26.407 1.00 97.88 94 GLN A O 1
ATOM 752 N N . SER A 1 95 ? -27.789 19.531 27.597 1.00 98.00 95 SER A N 1
ATOM 753 C CA . SER A 1 95 ? -28.591 20.269 28.576 1.00 98.00 95 SER A CA 1
ATOM 754 C C . SER A 1 95 ? -29.272 21.479 27.920 1.00 98.00 95 SER A C 1
ATOM 756 O O . SER A 1 95 ? -28.839 21.967 26.873 1.00 98.00 95 SER A O 1
ATOM 758 N N . ALA A 1 96 ? -30.347 21.989 28.528 1.00 95.56 96 ALA A N 1
ATOM 759 C CA . ALA A 1 96 ? -31.110 23.111 27.972 1.00 95.56 96 ALA A CA 1
ATOM 760 C C . ALA A 1 96 ? -30.262 24.388 27.771 1.00 95.56 96 ALA A C 1
ATOM 762 O O . ALA A 1 96 ? -30.468 25.134 26.813 1.00 95.56 96 ALA A O 1
ATOM 763 N N . ASP A 1 97 ? -29.279 24.613 28.644 1.00 94.94 97 ASP A N 1
ATOM 764 C CA . ASP A 1 97 ? -28.298 25.704 28.573 1.00 94.94 97 ASP A CA 1
ATOM 765 C C . ASP A 1 97 ? -27.063 25.371 27.709 1.00 94.94 97 ASP A C 1
ATOM 767 O O . ASP A 1 97 ? -26.200 26.226 27.518 1.00 94.94 97 ASP A O 1
ATOM 771 N N . LYS A 1 98 ? -26.988 24.144 27.168 1.00 95.38 98 LYS A N 1
ATOM 772 C CA . LYS A 1 98 ? -25.888 23.586 26.363 1.00 95.38 98 LYS A CA 1
ATOM 773 C C . LYS A 1 98 ? -24.535 23.499 27.079 1.00 95.38 98 LYS A C 1
ATOM 775 O O . LYS A 1 98 ? -23.523 23.285 26.417 1.00 95.38 98 LYS A O 1
ATOM 780 N N . SER A 1 99 ? -24.504 23.642 28.404 1.00 96.44 99 SER A N 1
ATOM 781 C CA . SER A 1 99 ? -23.272 23.548 29.196 1.00 96.44 99 SER A CA 1
ATOM 782 C C . SER A 1 99 ? -22.786 22.108 29.383 1.00 96.44 99 SER A C 1
ATOM 784 O O . SER A 1 99 ? -21.590 21.884 29.577 1.00 96.44 99 SER A O 1
ATOM 786 N N . LEU A 1 100 ? -23.686 21.126 29.274 1.00 98.25 100 LEU A N 1
ATOM 787 C CA . LEU A 1 100 ? -23.384 19.702 29.345 1.00 98.25 100 LEU A CA 1
ATOM 788 C C . LEU A 1 100 ? -23.803 19.004 28.049 1.00 98.25 100 LEU A C 1
ATOM 790 O O . LEU A 1 100 ? -24.886 19.267 27.520 1.00 98.25 100 LEU A O 1
ATOM 794 N N . ALA A 1 101 ? -22.985 18.071 27.562 1.00 98.00 101 ALA A N 1
ATOM 795 C CA . ALA A 1 101 ? -23.352 17.225 26.433 1.00 98.00 101 ALA A CA 1
ATOM 796 C C . ALA A 1 101 ? -22.732 15.828 26.506 1.00 98.00 101 ALA A C 1
ATOM 798 O O . ALA A 1 101 ? -21.760 15.581 27.227 1.00 98.00 101 ALA A O 1
ATOM 799 N N . ASN A 1 102 ? -23.296 14.910 25.727 1.00 97.56 102 ASN A N 1
ATOM 800 C CA . ASN A 1 102 ? -22.681 13.629 25.417 1.00 97.56 102 ASN A CA 1
ATOM 801 C C . ASN A 1 102 ? -23.180 13.113 24.061 1.00 97.56 102 ASN A C 1
ATOM 803 O O . ASN A 1 102 ? -24.279 13.467 23.624 1.00 97.56 102 ASN A O 1
ATOM 807 N N . VAL A 1 103 ? -22.387 12.261 23.414 1.00 96.94 103 VAL A N 1
ATOM 808 C CA . VAL A 1 103 ? -22.837 11.475 22.262 1.00 96.94 103 VAL A CA 1
ATOM 809 C C . VAL A 1 103 ? -22.641 10.005 22.583 1.00 96.94 103 VAL A C 1
ATOM 811 O O . VAL A 1 103 ? -21.550 9.592 22.969 1.00 96.94 103 VAL A O 1
ATOM 814 N N . VAL A 1 104 ? -23.693 9.213 22.416 1.00 95.81 104 VAL A N 1
ATOM 815 C CA . VAL A 1 104 ? -23.662 7.763 22.634 1.00 95.81 104 VAL A CA 1
ATOM 816 C C . VAL A 1 104 ? -24.266 7.038 21.441 1.00 95.81 104 VAL A C 1
ATOM 818 O O . VAL A 1 104 ? -25.029 7.619 20.672 1.00 95.81 104 VAL A O 1
ATOM 821 N N . VAL A 1 105 ? -23.935 5.759 21.289 1.00 95.25 105 VAL A N 1
ATOM 822 C CA . VAL A 1 105 ? -24.555 4.881 20.292 1.00 95.25 105 VAL A CA 1
ATOM 823 C C . VAL A 1 105 ? -25.392 3.846 21.022 1.00 95.25 105 VAL A C 1
ATOM 825 O O . VAL A 1 105 ? -24.897 3.187 21.934 1.00 95.25 105 VAL A O 1
ATOM 828 N N . ILE A 1 106 ? -26.648 3.699 20.610 1.00 95.88 106 ILE A N 1
ATOM 829 C CA . ILE A 1 106 ? -27.531 2.626 21.070 1.00 95.88 106 ILE A CA 1
ATOM 830 C C . ILE A 1 106 ? -27.664 1.556 19.988 1.00 95.88 106 ILE A C 1
ATOM 832 O O . ILE A 1 106 ? -27.625 1.868 18.795 1.00 95.88 106 ILE A O 1
ATOM 836 N N . SER A 1 107 ? -27.828 0.296 20.390 1.00 94.12 107 SER A N 1
ATOM 837 C CA . SER A 1 107 ? -28.044 -0.806 19.446 1.00 94.12 107 SER A CA 1
ATOM 838 C C . SER A 1 107 ? -29.496 -0.872 18.951 1.00 94.12 107 SER A C 1
ATOM 840 O O . SER A 1 107 ? -30.403 -0.262 19.522 1.00 94.12 107 SER A O 1
ATOM 842 N N . ALA A 1 108 ? -29.731 -1.649 17.891 1.00 91.81 108 ALA A N 1
ATOM 843 C CA . ALA A 1 108 ? -31.053 -1.870 17.302 1.00 91.81 108 ALA A CA 1
ATOM 844 C C . ALA A 1 108 ? -32.120 -2.249 18.340 1.00 91.81 108 ALA A C 1
ATOM 846 O O . ALA A 1 108 ? -33.157 -1.597 18.427 1.00 91.81 108 ALA A O 1
ATOM 847 N N . ASP A 1 109 ? -31.825 -3.228 19.193 1.00 92.12 109 ASP A N 1
ATOM 84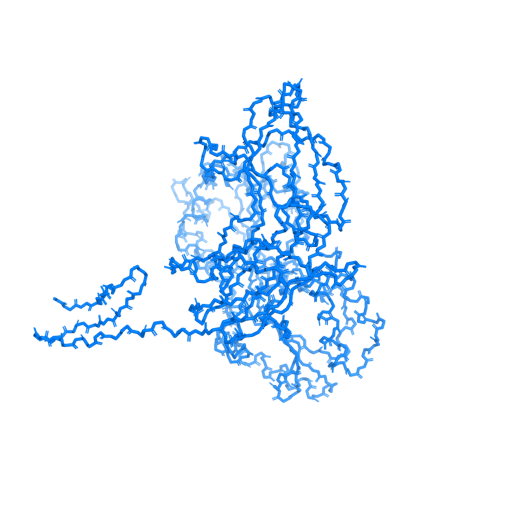8 C CA . ASP A 1 109 ? -32.797 -3.810 20.123 1.00 92.12 109 ASP A CA 1
ATOM 849 C C . ASP A 1 109 ? -32.778 -3.167 21.518 1.00 92.12 109 ASP A C 1
ATOM 851 O O . ASP A 1 109 ? -33.482 -3.620 22.419 1.00 92.12 109 ASP A O 1
ATOM 855 N N . GLN A 1 110 ? -31.973 -2.121 21.721 1.00 95.56 110 GLN A N 1
ATOM 856 C CA . GLN A 1 110 ? -31.809 -1.490 23.026 1.00 95.56 110 GLN A CA 1
ATOM 857 C C . GLN A 1 110 ? -33.087 -0.770 23.480 1.00 95.56 110 GLN A C 1
ATOM 859 O O . GLN A 1 110 ? -33.539 0.174 22.828 1.00 95.56 110 GLN A O 1
ATOM 864 N N . THR A 1 111 ? -33.635 -1.198 24.620 1.00 96.19 111 THR A N 1
ATOM 865 C CA . THR A 1 111 ? -34.870 -0.657 25.220 1.00 96.19 111 THR A CA 1
ATOM 866 C C . THR A 1 111 ? -34.616 0.307 26.378 1.00 96.19 111 THR A C 1
ATOM 868 O O . THR A 1 111 ? -35.514 1.047 26.775 1.00 96.19 111 THR A O 1
ATOM 871 N N . THR A 1 112 ? -33.400 0.313 26.933 1.00 97.00 112 THR A N 1
ATOM 872 C CA . THR A 1 112 ? -33.009 1.210 28.026 1.00 97.00 112 THR A CA 1
ATOM 873 C C . THR A 1 112 ? -31.671 1.891 27.761 1.00 97.00 112 THR A C 1
ATOM 875 O O . THR A 1 112 ? -30.721 1.242 27.312 1.00 97.00 112 THR A O 1
ATOM 878 N N . ALA A 1 113 ? -31.567 3.186 28.059 1.00 97.19 113 ALA A N 1
ATOM 879 C CA . ALA A 1 113 ? -30.301 3.916 27.989 1.00 97.19 113 ALA A CA 1
ATOM 880 C C . ALA A 1 113 ? -30.245 5.065 29.006 1.00 97.19 113 ALA A C 1
ATOM 882 O O . ALA A 1 113 ? -30.809 6.136 28.783 1.00 97.19 113 ALA A O 1
ATOM 883 N N . ASP A 1 114 ? -29.519 4.848 30.100 1.00 97.69 114 ASP A N 1
ATOM 884 C CA . ASP A 1 114 ? -29.180 5.900 31.057 1.00 97.69 114 ASP A CA 1
ATOM 885 C C . ASP A 1 114 ? -27.897 6.609 30.621 1.00 97.69 114 ASP A C 1
ATOM 887 O O . ASP A 1 114 ? -26.902 5.968 30.273 1.00 97.69 114 ASP A O 1
ATOM 891 N N . ILE A 1 115 ? -27.929 7.940 30.596 1.00 97.88 115 ILE A N 1
ATOM 892 C CA . ILE A 1 115 ? -26.897 8.755 29.953 1.00 97.88 115 ILE A CA 1
ATOM 893 C C . ILE A 1 115 ? -26.390 9.807 30.931 1.00 97.88 115 ILE A C 1
ATOM 895 O O . ILE A 1 115 ? -27.153 10.537 31.557 1.00 97.88 115 ILE A O 1
ATOM 899 N N . ARG A 1 116 ? -25.066 9.915 31.029 1.00 98.00 116 ARG A N 1
ATOM 900 C CA . ARG A 1 116 ? -24.388 10.917 31.853 1.00 98.00 116 ARG A CA 1
ATOM 901 C C . ARG A 1 116 ? -23.868 12.039 30.968 1.00 98.00 116 ARG A C 1
ATOM 903 O O . ARG A 1 116 ? -23.162 11.764 29.995 1.00 98.00 116 ARG A O 1
ATOM 910 N N . LEU A 1 117 ? -24.223 13.286 31.269 1.00 98.31 117 LEU A N 1
ATOM 911 C CA . LEU A 1 117 ? -23.716 14.454 30.548 1.00 98.31 117 LEU A CA 1
ATOM 912 C C . LEU A 1 117 ? -22.499 15.037 31.253 1.00 98.31 117 LEU A C 1
ATOM 914 O O . LEU A 1 117 ? -22.457 15.119 32.480 1.00 98.31 117 LEU A O 1
ATOM 918 N N . ARG A 1 118 ? -21.523 15.469 30.457 1.00 98.19 118 ARG A N 1
ATOM 919 C CA . ARG A 1 118 ? -20.268 16.058 30.931 1.00 98.19 118 ARG A CA 1
ATOM 920 C C . ARG A 1 118 ? -20.141 17.493 30.415 1.00 98.19 118 ARG A C 1
ATOM 922 O O . ARG A 1 118 ? -20.726 17.791 29.371 1.00 98.19 118 ARG A O 1
ATOM 929 N N . PRO A 1 119 ? -19.389 18.372 31.102 1.00 98.25 119 PRO A N 1
ATOM 930 C CA . PRO A 1 119 ? -19.135 19.728 30.626 1.00 98.25 119 PRO A CA 1
ATOM 931 C C . PRO A 1 119 ? -18.615 19.752 29.191 1.00 98.25 119 PRO A C 1
ATOM 933 O O . PRO A 1 119 ? -17.677 19.025 28.853 1.00 98.25 119 PRO A O 1
ATOM 936 N N . VAL A 1 120 ? -19.217 20.591 28.351 1.00 97.88 120 VAL A N 1
ATOM 937 C CA . VAL A 1 120 ? -18.760 20.772 26.970 1.00 97.88 120 VAL A CA 1
ATOM 938 C C . VAL A 1 120 ? -17.419 21.493 26.937 1.00 97.88 120 VAL A C 1
ATOM 940 O O . VAL A 1 120 ? -17.171 22.411 27.717 1.00 97.88 120 VAL A O 1
ATOM 943 N N . GLY A 1 121 ? -16.550 21.084 26.022 1.00 98.00 121 GLY A N 1
ATOM 944 C CA . GLY A 1 121 ? -15.360 21.842 25.672 1.00 98.00 121 GLY A CA 1
ATOM 945 C C . GLY A 1 121 ? -15.626 22.836 24.543 1.00 98.00 121 GLY A C 1
ATOM 946 O O . GLY A 1 121 ? -16.727 22.948 23.996 1.00 98.00 121 GLY A O 1
ATOM 947 N N . GLN A 1 122 ? -14.576 23.548 24.163 1.00 98.12 122 GLN A N 1
ATOM 948 C CA . GLN A 1 122 ? -14.556 24.437 23.009 1.00 98.12 122 GLN A CA 1
ATOM 949 C C . GLN A 1 122 ? -13.162 24.456 22.386 1.00 98.12 122 GLN A C 1
ATOM 951 O O . GLN A 1 122 ? -12.167 24.137 23.037 1.00 98.12 122 GLN A O 1
ATOM 956 N N . ALA A 1 123 ? -13.077 24.874 21.131 1.00 98.25 123 ALA A N 1
ATOM 957 C CA . ALA A 1 123 ? -11.802 25.101 20.466 1.00 98.25 123 ALA A CA 1
ATOM 958 C C . ALA A 1 123 ? -11.796 26.468 19.789 1.00 98.25 123 ALA A C 1
ATOM 960 O O . ALA A 1 123 ? -12.834 26.919 19.313 1.00 98.25 123 ALA A O 1
ATOM 961 N N . HIS A 1 124 ? -10.649 27.130 19.724 1.00 98.00 124 HIS A N 1
ATOM 962 C CA . HIS A 1 124 ? -10.492 28.374 18.978 1.00 98.00 124 HIS A CA 1
ATOM 963 C C . HIS A 1 124 ? -9.287 28.306 18.059 1.00 98.00 124 HIS A C 1
ATOM 965 O O . HIS A 1 124 ? -8.322 27.611 18.342 1.00 98.00 124 HIS A O 1
ATOM 971 N N . GLY A 1 125 ? -9.329 29.050 16.965 1.00 97.81 125 GLY A N 1
ATOM 972 C CA . GLY A 1 125 ? -8.210 29.147 16.041 1.00 97.81 125 GLY A CA 1
ATOM 973 C C . GLY A 1 125 ? -8.277 30.425 15.230 1.00 97.81 125 GLY A C 1
ATOM 974 O O . GLY A 1 125 ? -9.203 31.230 15.372 1.00 97.81 125 GLY A O 1
ATOM 975 N N . ARG A 1 126 ? -7.288 30.608 14.359 1.00 98.06 126 ARG A N 1
ATOM 976 C CA . ARG A 1 126 ? -7.232 31.732 13.429 1.00 98.06 126 ARG A CA 1
ATOM 977 C C . ARG A 1 126 ? -6.983 31.237 12.013 1.00 98.06 126 ARG A C 1
ATOM 979 O O . ARG A 1 126 ? -5.983 30.588 11.735 1.00 98.06 126 ARG A O 1
ATOM 986 N N . LEU A 1 127 ? -7.901 31.560 11.116 1.00 97.56 127 LEU A N 1
ATOM 987 C CA . LEU A 1 127 ? -7.796 31.248 9.703 1.00 97.56 127 LEU A CA 1
ATOM 988 C C . LEU A 1 127 ? -7.088 32.389 8.966 1.00 97.56 127 LEU A C 1
ATOM 990 O O . LEU A 1 127 ? -7.496 33.552 9.039 1.00 97.56 127 LEU A O 1
ATOM 994 N N . LEU A 1 128 ? -6.042 32.040 8.233 1.00 96.94 128 LEU A N 1
ATOM 995 C CA . LEU A 1 128 ? -5.334 32.921 7.314 1.00 96.94 128 LEU A CA 1
ATOM 996 C C . LEU A 1 128 ? -5.795 32.652 5.877 1.00 96.94 128 LEU A C 1
ATOM 998 O O . LEU A 1 128 ? -6.395 31.617 5.580 1.00 96.94 128 LEU A O 1
ATOM 1002 N N . ASN A 1 129 ? -5.533 33.591 4.973 1.00 92.38 129 ASN A N 1
ATOM 1003 C CA . ASN A 1 129 ? -5.730 33.389 3.539 1.00 92.38 129 ASN A CA 1
ATOM 1004 C C . ASN A 1 129 ? -4.846 32.236 3.010 1.00 92.38 129 ASN A C 1
ATOM 1006 O O . ASN A 1 129 ? -3.997 31.703 3.725 1.00 92.38 129 ASN A O 1
ATOM 1010 N N . GLU A 1 130 ? -5.046 31.834 1.753 1.00 89.44 130 GLU A N 1
ATOM 1011 C CA . GLU A 1 130 ? -4.317 30.701 1.152 1.00 89.44 130 GLU A CA 1
ATOM 1012 C C . GLU A 1 130 ? -2.786 30.877 1.204 1.00 89.44 130 GLU A C 1
ATOM 1014 O O . GLU A 1 130 ? -2.047 29.915 1.410 1.00 89.44 130 GLU A O 1
ATOM 1019 N N . GLU A 1 131 ? -2.303 32.116 1.078 1.00 88.50 131 GLU A N 1
ATOM 1020 C CA . GLU A 1 131 ? -0.876 32.459 1.107 1.00 88.50 131 GLU A CA 1
ATOM 1021 C C . GLU A 1 131 ? -0.294 32.577 2.529 1.00 88.50 131 GLU A C 1
ATOM 1023 O O . GLU A 1 131 ? 0.921 32.692 2.688 1.00 88.50 131 GLU A O 1
ATOM 1028 N N . GLY A 1 132 ? -1.135 32.584 3.569 1.00 91.12 132 GLY A N 1
ATOM 1029 C CA . GLY A 1 132 ? -0.734 32.852 4.954 1.00 91.12 132 GLY A CA 1
ATOM 1030 C C . GLY A 1 132 ? -0.316 34.305 5.228 1.00 91.12 132 GLY A C 1
ATOM 1031 O O . GLY A 1 132 ? 0.284 34.594 6.259 1.00 91.12 132 GLY A O 1
ATOM 1032 N N . THR A 1 133 ? -0.599 35.233 4.313 1.00 90.62 133 THR A N 1
ATOM 1033 C CA . THR A 1 133 ? -0.147 36.635 4.363 1.00 90.62 133 THR A CA 1
ATOM 1034 C C . THR A 1 133 ? -1.112 37.568 5.095 1.00 90.62 133 THR A C 1
ATOM 1036 O O . THR A 1 133 ? -0.743 38.692 5.437 1.00 90.62 133 THR A O 1
ATOM 1039 N N . GLY A 1 134 ? -2.344 37.128 5.365 1.00 94.00 134 GLY A N 1
ATOM 1040 C CA . GLY A 1 134 ? -3.359 37.940 6.035 1.00 94.00 134 GLY A CA 1
ATOM 1041 C C . GLY A 1 134 ? -4.544 37.128 6.562 1.00 94.00 134 GLY A C 1
ATOM 1042 O O . GLY A 1 134 ? -4.660 35.942 6.256 1.00 94.00 134 GLY A O 1
ATOM 1043 N N . PRO A 1 135 ? -5.430 37.743 7.367 1.00 96.38 135 PRO A N 1
ATOM 1044 C CA . PRO A 1 135 ? -6.579 37.057 7.946 1.00 96.38 135 PRO A CA 1
ATOM 1045 C C . PRO A 1 135 ? -7.628 36.708 6.886 1.00 96.38 135 PRO A C 1
ATOM 1047 O O . PRO A 1 135 ? -7.949 37.519 6.017 1.00 96.38 135 PRO A O 1
ATOM 1050 N N . ALA A 1 136 ? -8.218 35.523 7.002 1.00 95.44 136 ALA A N 1
ATOM 1051 C CA . ALA A 1 136 ? -9.379 35.136 6.215 1.00 95.44 136 ALA A CA 1
ATOM 1052 C C . ALA A 1 136 ? -10.662 35.500 6.976 1.00 95.44 136 ALA A C 1
ATOM 1054 O O . ALA A 1 136 ? -11.186 34.704 7.756 1.00 95.44 136 ALA A O 1
ATOM 1055 N N . ALA A 1 137 ? -11.144 36.727 6.778 1.00 95.69 137 ALA A N 1
ATOM 1056 C CA . ALA A 1 137 ? -12.324 37.258 7.460 1.00 95.69 137 ALA A CA 1
ATOM 1057 C C . ALA A 1 137 ? -13.650 36.808 6.823 1.00 95.69 137 ALA A C 1
ATOM 1059 O O . ALA A 1 137 ? -13.731 36.631 5.607 1.00 95.69 137 ALA A O 1
ATOM 1060 N N . ASN A 1 138 ? -14.707 36.704 7.637 1.00 95.06 138 ASN A N 1
ATOM 1061 C CA . ASN A 1 138 ? -16.076 36.375 7.214 1.00 95.06 138 ASN A CA 1
ATOM 1062 C C . ASN A 1 138 ? -16.212 35.032 6.469 1.00 95.06 138 ASN A C 1
ATOM 1064 O O . ASN A 1 138 ? -17.102 34.852 5.634 1.00 95.06 138 ASN A O 1
ATOM 1068 N N . VAL A 1 139 ? -15.338 34.073 6.771 1.00 95.12 139 VAL A N 1
ATOM 1069 C CA . VAL A 1 139 ? -15.365 32.727 6.194 1.00 95.12 139 VAL A CA 1
ATOM 1070 C C . VAL A 1 139 ? -16.275 31.843 7.030 1.00 95.12 139 VAL A C 1
ATOM 1072 O O . VAL A 1 139 ? -16.106 31.743 8.245 1.00 95.12 139 VAL A O 1
ATOM 1075 N N . LYS A 1 140 ? -17.234 31.182 6.377 1.00 96.25 140 LYS A N 1
ATOM 1076 C CA . LYS A 1 140 ? -18.104 30.197 7.022 1.00 96.25 140 LYS A CA 1
ATOM 1077 C C . LYS A 1 140 ? -17.379 28.864 7.167 1.00 96.25 140 LYS A C 1
ATOM 1079 O O . LYS A 1 140 ? -16.902 28.298 6.184 1.00 96.25 140 LYS A O 1
ATOM 1084 N N . LEU A 1 141 ? -17.360 28.351 8.387 1.00 96.62 141 LEU A N 1
ATOM 1085 C CA . LEU A 1 141 ? -16.775 27.069 8.747 1.00 96.62 141 LEU A CA 1
ATOM 1086 C C . LEU A 1 141 ? -17.867 26.153 9.279 1.00 96.62 141 LEU A C 1
ATOM 1088 O O . LEU A 1 141 ? -18.632 26.557 10.149 1.00 96.62 141 LEU A O 1
ATOM 1092 N N . HIS A 1 142 ? -17.941 24.931 8.769 1.00 96.19 142 HIS A N 1
ATOM 1093 C CA . HIS A 1 142 ? -18.817 23.893 9.297 1.00 96.19 142 HIS A CA 1
ATOM 1094 C C . HIS A 1 142 ? -18.005 22.967 10.182 1.00 96.19 142 HIS A C 1
ATOM 1096 O O . HIS A 1 142 ? -16.969 22.472 9.744 1.00 96.19 142 HIS A O 1
ATOM 1102 N N . PHE A 1 143 ? -18.475 22.698 11.393 1.00 97.25 143 PHE A N 1
ATOM 1103 C CA . PHE A 1 143 ? -17.860 21.687 12.240 1.00 97.25 143 PHE A CA 1
ATOM 1104 C C . PHE A 1 143 ? -18.884 20.674 12.734 1.00 97.25 143 PHE A C 1
ATOM 1106 O O . PHE A 1 143 ? -20.075 20.968 12.806 1.00 97.25 143 PHE A O 1
ATOM 1113 N N . GLY A 1 144 ? -18.410 19.485 13.087 1.00 96.88 144 GLY A N 1
ATOM 1114 C CA . GLY A 1 144 ? -19.219 18.407 13.646 1.00 96.88 144 GLY A CA 1
ATOM 1115 C C . GLY A 1 144 ? -18.397 17.136 13.814 1.00 96.88 144 GLY A C 1
ATOM 1116 O O . GLY A 1 144 ? -17.205 17.119 13.515 1.00 96.88 144 GLY A O 1
ATOM 1117 N N . ILE A 1 145 ? -19.035 16.068 14.273 1.00 95.56 145 ILE A N 1
ATOM 1118 C CA . ILE A 1 145 ? -18.426 14.740 14.350 1.00 95.56 145 ILE A CA 1
ATOM 1119 C C . ILE A 1 145 ? -18.774 13.935 13.101 1.00 95.56 145 ILE A C 1
ATOM 1121 O O . ILE A 1 145 ? -19.900 13.993 12.602 1.00 95.56 145 ILE A O 1
ATOM 1125 N N . SER A 1 146 ? -17.806 13.183 12.584 1.00 91.25 146 SER A N 1
ATOM 1126 C CA . SER A 1 146 ? -18.049 12.253 11.483 1.00 91.25 146 SER A CA 1
ATOM 1127 C C . SER A 1 146 ? -18.702 10.990 12.033 1.00 91.25 146 SER A C 1
ATOM 1129 O O . SER A 1 146 ? -18.040 10.190 12.690 1.00 91.25 146 SER A O 1
ATOM 1131 N N . ILE A 1 147 ? -19.987 10.801 11.752 1.00 91.12 147 ILE A N 1
ATOM 1132 C CA . ILE A 1 147 ? -20.688 9.546 12.030 1.00 91.12 147 ILE A CA 1
ATOM 1133 C C . ILE A 1 147 ? -20.700 8.662 10.786 1.00 91.12 147 ILE A C 1
ATOM 1135 O O . ILE A 1 147 ? -20.668 9.163 9.660 1.00 91.12 147 ILE A O 1
ATOM 1139 N N . THR A 1 148 ? -20.757 7.352 10.987 1.00 89.56 148 THR A N 1
ATOM 1140 C CA . THR A 1 148 ? -20.690 6.343 9.924 1.00 89.56 148 THR A CA 1
ATOM 1141 C C . THR A 1 148 ? -21.914 5.447 9.932 1.00 89.56 148 THR A C 1
ATOM 1143 O O . THR A 1 148 ? -22.528 5.246 10.982 1.00 89.56 148 THR A O 1
ATOM 1146 N N . ASP A 1 149 ? -22.256 4.898 8.769 1.00 87.25 149 ASP A N 1
ATOM 1147 C CA . ASP A 1 149 ? -23.300 3.886 8.682 1.00 87.25 149 ASP A CA 1
ATOM 1148 C C . ASP A 1 149 ? -22.859 2.553 9.306 1.00 87.25 149 ASP A C 1
ATOM 1150 O O . ASP A 1 149 ? -21.686 2.347 9.624 1.00 87.25 149 ASP A O 1
ATOM 1154 N N . VAL A 1 150 ? -23.804 1.620 9.463 1.00 83.06 150 VAL A N 1
ATOM 1155 C CA . VAL A 1 150 ? -23.566 0.312 10.112 1.00 83.06 150 VAL A CA 1
ATOM 1156 C C . VAL A 1 150 ? -22.441 -0.488 9.431 1.00 83.06 150 VAL A C 1
ATOM 1158 O O . VAL A 1 150 ? -21.798 -1.322 10.063 1.00 83.06 150 VAL A O 1
ATOM 1161 N N . LYS A 1 151 ? -22.188 -0.242 8.138 1.00 79.19 151 LYS A N 1
ATOM 1162 C CA . LYS A 1 151 ? -21.150 -0.922 7.345 1.00 79.19 151 LYS A CA 1
ATOM 1163 C C . LYS A 1 151 ? -19.834 -0.140 7.259 1.00 79.19 151 LYS A C 1
ATOM 1165 O O . LYS A 1 151 ? -18.893 -0.640 6.647 1.00 79.19 151 LYS A O 1
ATOM 1170 N N . GLY A 1 152 ? -19.767 1.073 7.808 1.00 81.44 152 GLY A N 1
ATOM 1171 C CA . GLY A 1 152 ? -18.620 1.975 7.677 1.00 81.44 152 GLY A CA 1
ATOM 1172 C C . GLY A 1 152 ? -18.348 2.457 6.244 1.00 81.44 152 GLY A C 1
ATOM 1173 O O . GLY A 1 152 ? -17.251 2.928 5.958 1.00 81.44 152 GLY A O 1
ATOM 1174 N N . GLN A 1 153 ? -19.310 2.314 5.330 1.00 80.75 153 GLN A N 1
ATOM 1175 C CA . GLN A 1 153 ? -19.179 2.663 3.912 1.00 80.75 153 GLN A CA 1
ATOM 1176 C C . GLN A 1 153 ? -19.578 4.109 3.630 1.00 80.75 153 GLN A C 1
ATOM 1178 O O . GLN A 1 153 ? -19.031 4.738 2.723 1.00 80.75 153 GLN A O 1
ATOM 1183 N N . LEU A 1 154 ? -20.547 4.627 4.383 1.00 84.12 154 LEU A N 1
ATOM 1184 C CA . LEU A 1 154 ? -21.026 5.998 4.264 1.00 84.12 154 LEU A CA 1
ATOM 1185 C C . LEU A 1 154 ? -20.689 6.764 5.538 1.00 84.12 154 LEU A C 1
ATOM 1187 O O . LEU A 1 154 ? -20.784 6.227 6.640 1.00 84.12 154 LEU A O 1
ATOM 1191 N N . SER A 1 155 ? -20.334 8.038 5.390 1.00 87.38 155 SER A N 1
ATOM 1192 C CA . SER A 1 155 ? -20.111 8.944 6.512 1.00 87.38 155 SER A CA 1
ATOM 1193 C C . SER A 1 155 ? -20.860 10.259 6.324 1.00 87.38 155 SER A C 1
ATOM 1195 O O . SER A 1 155 ? -21.149 10.691 5.207 1.00 87.38 155 SER A O 1
ATOM 1197 N N . SER A 1 156 ? -21.205 10.896 7.438 1.00 86.75 156 SER A N 1
ATOM 1198 C CA . SER A 1 156 ? -21.838 12.209 7.460 1.00 86.75 156 SER A CA 1
ATOM 1199 C C . SER A 1 156 ? -21.330 13.010 8.652 1.00 86.75 156 SER A C 1
ATOM 1201 O O . SER A 1 156 ? -21.220 12.486 9.758 1.00 86.75 156 SER A O 1
ATOM 1203 N N . VAL A 1 157 ? -21.032 14.293 8.443 1.00 90.81 157 VAL A N 1
ATOM 1204 C CA . VAL A 1 157 ? -20.670 15.202 9.538 1.00 90.81 157 VAL A CA 1
ATOM 1205 C C . VAL A 1 157 ? -21.954 15.698 10.202 1.00 90.81 157 VAL A C 1
ATOM 1207 O O . VAL A 1 157 ? -22.780 16.347 9.557 1.00 90.81 157 VAL A O 1
ATOM 1210 N N . ARG A 1 158 ? -22.138 15.381 11.487 1.00 92.69 158 ARG A N 1
ATOM 1211 C CA . ARG A 1 158 ? -23.335 15.699 12.284 1.00 92.69 158 ARG A CA 1
ATOM 1212 C C . ARG A 1 158 ? -22.971 16.361 13.613 1.00 92.69 158 ARG A C 1
ATOM 1214 O O . ARG A 1 158 ? -21.807 16.437 13.989 1.00 92.69 158 ARG A O 1
ATOM 1221 N N . PHE A 1 159 ? -23.996 16.822 14.330 1.00 94.44 159 PHE A N 1
ATOM 1222 C CA . PHE A 1 159 ? -23.896 17.290 15.720 1.00 94.44 159 PHE A CA 1
ATOM 1223 C C . PHE A 1 159 ? -22.879 18.419 15.954 1.00 94.44 159 PHE A C 1
ATOM 1225 O O . PHE A 1 159 ? -22.207 18.478 16.980 1.00 94.44 159 PHE A O 1
ATOM 1232 N N . GLY A 1 160 ? -22.793 19.339 14.999 1.00 92.75 160 GLY A N 1
ATOM 1233 C CA . GLY A 1 160 ? -22.110 20.612 15.183 1.00 92.75 160 GLY A CA 1
ATOM 1234 C C . GLY A 1 160 ? -22.887 21.747 14.526 1.00 92.75 160 GLY A C 1
ATOM 1235 O O . GLY A 1 160 ? -24.117 21.701 14.455 1.00 92.75 160 GLY A O 1
ATOM 1236 N N . SER A 1 161 ? -22.190 22.797 14.107 1.00 94.19 161 SER A N 1
ATOM 1237 C CA . SER A 1 161 ? -22.811 24.017 13.592 1.00 94.19 161 SER A CA 1
ATOM 1238 C C . SER A 1 161 ? -21.928 24.688 12.547 1.00 94.19 161 SER A C 1
ATOM 1240 O O . SER A 1 161 ? -20.773 24.322 12.334 1.00 94.19 161 SER A O 1
ATOM 1242 N N . VAL A 1 162 ? -22.478 25.716 11.909 1.00 96.56 162 VAL A N 1
ATOM 1243 C CA . VAL A 1 162 ? -21.699 26.686 11.144 1.00 96.56 162 VAL A CA 1
ATOM 1244 C C . VAL A 1 162 ? -21.268 27.823 12.069 1.00 96.56 162 VAL A C 1
ATOM 1246 O O . VAL A 1 162 ? -22.075 28.324 12.855 1.00 96.56 162 VAL A O 1
ATOM 1249 N N . VAL A 1 163 ? -20.007 28.228 11.968 1.00 97.00 163 VAL A N 1
ATOM 1250 C CA . VAL A 1 163 ? -19.438 29.426 12.600 1.00 97.00 163 VAL A CA 1
ATOM 1251 C C . VAL A 1 163 ? -18.802 30.307 11.532 1.00 97.00 163 VAL A C 1
ATOM 1253 O O . VAL A 1 163 ? -18.634 29.884 10.389 1.00 97.00 163 VAL A O 1
ATOM 1256 N N . MET A 1 164 ? -18.472 31.545 11.882 1.00 97.06 164 MET A N 1
ATOM 1257 C CA . MET A 1 164 ? -17.859 32.493 10.957 1.00 97.06 164 MET A CA 1
ATOM 1258 C C . MET A 1 164 ? -16.608 33.102 11.580 1.00 97.06 164 MET A C 1
ATOM 1260 O O . MET A 1 164 ? -16.608 33.403 12.774 1.00 97.06 164 MET A O 1
ATOM 1264 N N . THR A 1 165 ? -15.556 33.272 10.782 1.00 97.69 165 THR A N 1
ATOM 1265 C CA . THR A 1 165 ? -14.342 33.965 11.222 1.00 97.69 165 THR A CA 1
ATOM 1266 C C . THR A 1 165 ? -14.581 35.471 11.380 1.00 97.69 165 THR A C 1
ATOM 1268 O O . THR A 1 165 ? -15.292 36.081 10.578 1.00 97.69 165 THR A O 1
ATOM 1271 N N . ASP A 1 166 ? -13.978 36.080 12.404 1.00 97.75 166 ASP A N 1
ATOM 1272 C CA . ASP A 1 166 ? -14.000 37.533 12.623 1.00 97.75 166 ASP A CA 1
ATOM 1273 C C . ASP A 1 166 ? -13.083 38.293 11.635 1.00 97.75 166 ASP A C 1
ATOM 1275 O O . ASP A 1 166 ? -12.428 37.694 10.780 1.00 97.75 166 ASP A O 1
ATOM 1279 N N . GLU A 1 167 ? -13.003 39.625 11.744 1.00 97.62 167 GLU A N 1
ATOM 1280 C CA . GLU A 1 167 ? -12.141 40.463 10.885 1.00 97.62 167 GLU A CA 1
ATOM 1281 C C . GLU A 1 167 ? -10.647 40.107 10.965 1.00 97.62 167 GLU A C 1
ATOM 1283 O O . GLU A 1 167 ? -9.888 40.356 10.029 1.00 97.62 167 GLU A O 1
ATOM 1288 N N . ALA A 1 168 ? -10.212 39.503 12.070 1.00 97.06 168 ALA A N 1
ATOM 1289 C CA . ALA A 1 168 ? -8.849 39.026 12.252 1.00 97.06 168 ALA A CA 1
ATOM 1290 C C . ALA A 1 168 ? -8.686 37.542 11.884 1.00 97.06 168 ALA A C 1
ATOM 1292 O O . ALA A 1 168 ? -7.603 36.994 12.102 1.00 97.06 168 ALA A O 1
ATOM 1293 N N . GLY A 1 169 ? -9.717 36.896 11.332 1.00 97.06 169 GLY A N 1
ATOM 1294 C CA . GLY A 1 169 ? -9.719 35.485 10.957 1.00 97.06 169 GLY A CA 1
ATOM 1295 C C . GLY A 1 169 ? -9.972 34.525 12.123 1.00 97.06 169 GLY A C 1
ATOM 1296 O O . GLY A 1 169 ? -9.881 33.316 11.936 1.00 97.06 169 GLY A O 1
ATOM 1297 N N . ARG A 1 170 ? -10.266 35.010 13.334 1.00 98.25 170 ARG A N 1
ATOM 1298 C CA . ARG A 1 170 ? -10.459 34.147 14.509 1.00 98.25 170 ARG A CA 1
ATOM 1299 C C . ARG A 1 170 ? -11.831 33.494 14.501 1.00 98.25 170 ARG A C 1
ATOM 1301 O O . ARG A 1 170 ? -12.817 34.124 14.130 1.00 98.25 170 ARG A O 1
ATOM 1308 N N . TYR A 1 171 ? -11.895 32.252 14.956 1.00 98.12 171 TYR A N 1
ATOM 1309 C CA . TYR A 1 171 ? -13.132 31.493 15.101 1.00 98.12 171 TYR A CA 1
ATOM 1310 C C . TYR A 1 171 ? -13.126 30.684 16.398 1.00 98.12 171 TYR A C 1
ATOM 1312 O O . TYR A 1 171 ? -12.068 30.305 16.899 1.00 98.12 171 TYR A O 1
ATOM 1320 N N . THR A 1 172 ? -14.325 30.384 16.898 1.00 98.12 172 THR A N 1
ATOM 1321 C CA . THR A 1 172 ? -14.548 29.488 18.038 1.00 98.12 172 THR A CA 1
ATOM 1322 C C . THR A 1 172 ? -15.514 28.390 17.616 1.00 98.12 172 THR A C 1
ATOM 1324 O O . THR A 1 172 ? -16.552 28.683 17.027 1.00 98.12 172 THR A O 1
ATOM 1327 N N . LEU A 1 173 ? -15.180 27.141 17.928 1.00 97.94 173 LEU A N 1
ATOM 1328 C CA . LEU A 1 173 ? -16.026 25.956 17.825 1.00 97.94 173 LEU A CA 1
ATOM 1329 C C . LEU A 1 173 ? -16.613 25.681 19.222 1.00 97.94 173 LEU A C 1
ATOM 1331 O O . LEU A 1 173 ? -15.893 25.174 20.087 1.00 97.94 173 LEU A O 1
ATOM 1335 N N . PRO A 1 174 ? -17.867 26.078 19.496 1.00 97.19 174 PRO A N 1
ATOM 1336 C CA . PRO A 1 174 ? -18.461 25.929 20.820 1.00 97.19 174 PRO A CA 1
ATOM 1337 C C . PRO A 1 174 ? -19.119 24.555 21.011 1.00 97.19 174 PRO A C 1
ATOM 1339 O O . PRO A 1 174 ? -19.459 23.875 20.043 1.00 97.19 174 PRO A O 1
ATOM 1342 N N . ASN A 1 175 ? -19.423 24.225 22.269 1.00 95.94 175 ASN A N 1
ATOM 1343 C CA . ASN A 1 175 ? -20.293 23.111 22.669 1.00 95.94 175 ASN A CA 1
ATOM 1344 C C . ASN A 1 175 ? -19.816 21.729 22.187 1.00 95.94 175 ASN A C 1
ATOM 1346 O O . ASN A 1 175 ? -20.614 20.920 21.712 1.00 95.94 175 ASN A O 1
ATOM 1350 N N . LEU A 1 176 ? -18.515 21.467 22.295 1.00 97.75 176 LEU A N 1
ATOM 1351 C CA . LEU A 1 176 ? -17.902 20.210 21.879 1.00 97.75 176 LEU A CA 1
ATOM 1352 C C . LEU A 1 176 ? -18.085 19.151 22.976 1.00 97.75 176 LEU A C 1
ATOM 1354 O O . LEU A 1 176 ? -17.603 19.320 24.097 1.00 97.75 176 LEU A O 1
ATOM 1358 N N . ALA A 1 177 ? -18.777 18.053 22.675 1.00 97.12 177 ALA A N 1
ATOM 1359 C CA . ALA A 1 177 ? -18.902 16.927 23.594 1.00 97.12 177 ALA A CA 1
ATOM 1360 C C . ALA A 1 177 ? -17.546 16.216 23.753 1.00 97.12 177 ALA A C 1
ATOM 1362 O O . ALA A 1 177 ? -16.832 15.974 22.780 1.00 97.12 177 ALA A O 1
ATOM 1363 N N . ALA A 1 178 ? -17.188 15.892 24.994 1.00 95.06 178 ALA A N 1
ATOM 1364 C CA . ALA A 1 178 ? -15.858 15.387 25.314 1.00 95.06 178 ALA A CA 1
ATOM 1365 C C . ALA A 1 178 ? -15.583 13.977 24.764 1.00 95.06 178 ALA A C 1
ATOM 1367 O O . ALA A 1 178 ? -16.456 13.105 24.791 1.00 95.06 178 ALA A O 1
ATOM 1368 N N . GLY A 1 179 ? -14.336 13.742 24.347 1.00 92.31 179 GLY A N 1
ATOM 1369 C CA . GLY A 1 179 ? -13.850 12.436 23.887 1.00 92.31 179 GLY A CA 1
ATOM 1370 C C . GLY A 1 179 ? -14.217 12.064 22.445 1.00 92.31 179 GLY A C 1
ATOM 1371 O O . GLY A 1 179 ? -14.114 10.895 22.084 1.00 92.31 179 GLY A O 1
ATOM 1372 N N . LEU A 1 180 ? -14.654 13.027 21.627 1.00 94.25 180 LEU A N 1
ATOM 1373 C CA . LEU A 1 180 ? -15.004 12.821 20.218 1.00 94.25 180 LEU A CA 1
ATOM 1374 C C . LEU A 1 180 ? -14.123 13.681 19.309 1.00 94.25 180 LEU A C 1
ATOM 1376 O O . LEU A 1 180 ? -13.880 14.849 19.614 1.00 94.25 180 LEU A O 1
ATOM 1380 N N . GLU A 1 181 ? -13.703 13.128 18.167 1.00 95.88 181 GLU A N 1
ATOM 1381 C CA . GLU A 1 181 ? -12.999 13.896 17.137 1.00 95.88 181 GLU A CA 1
ATOM 1382 C C . GLU A 1 181 ? -14.002 14.724 16.321 1.00 95.88 181 GLU A C 1
ATOM 1384 O O . GLU A 1 181 ? -14.795 14.201 15.533 1.00 95.88 181 GLU A O 1
ATOM 1389 N N . TYR A 1 182 ? -13.937 16.039 16.492 1.00 97.19 182 TYR A N 1
ATOM 1390 C CA . TYR A 1 182 ? -14.616 17.012 15.653 1.00 97.19 182 TYR A CA 1
ATOM 1391 C C . TYR A 1 182 ? -13.748 17.370 14.452 1.00 97.19 182 TYR A C 1
ATOM 1393 O O . TYR A 1 182 ? -12.553 17.635 14.584 1.00 97.19 182 TYR A O 1
ATOM 1401 N N . VAL A 1 183 ? -14.376 17.450 13.285 1.00 96.75 183 VAL A N 1
ATOM 1402 C CA . VAL A 1 183 ? -13.789 17.992 12.059 1.00 96.75 183 VAL A CA 1
ATOM 1403 C C . VAL A 1 183 ? -14.370 19.375 11.797 1.00 96.75 183 VAL A C 1
ATOM 1405 O O . VAL A 1 183 ? -15.557 19.596 12.019 1.00 96.75 183 VAL A O 1
ATOM 1408 N N . CYS A 1 184 ? -13.542 20.303 11.326 1.00 96.38 184 CYS A N 1
ATOM 1409 C CA . CYS A 1 184 ? -13.934 21.644 10.903 1.00 96.38 184 CYS A CA 1
ATOM 1410 C C . CYS A 1 184 ? -13.511 21.847 9.447 1.00 96.38 184 CYS A C 1
ATOM 1412 O O . CYS A 1 184 ? -12.340 21.662 9.117 1.00 96.38 184 CYS A O 1
ATOM 1414 N N . THR A 1 185 ? -14.444 22.222 8.574 1.00 94.94 185 THR A N 1
ATOM 1415 C CA . THR A 1 185 ? -14.234 22.381 7.131 1.00 94.94 185 THR A CA 1
ATOM 1416 C C . THR A 1 185 ? -14.727 23.736 6.640 1.00 94.94 185 THR A C 1
ATOM 1418 O O . THR A 1 185 ? -15.583 24.365 7.264 1.00 94.94 185 THR A O 1
ATOM 1421 N N . LEU A 1 186 ? -14.257 24.167 5.468 1.00 93.50 186 LEU A N 1
ATOM 1422 C CA . LEU A 1 186 ? -14.906 25.260 4.740 1.00 93.50 186 LEU A CA 1
ATOM 1423 C C . LEU A 1 186 ? -16.352 24.867 4.394 1.00 93.50 186 LEU A C 1
ATOM 1425 O O . LEU A 1 186 ? -16.599 23.762 3.908 1.00 93.50 186 LEU A O 1
ATOM 1429 N N . HIS A 1 187 ? -17.304 25.761 4.658 1.00 90.44 187 HIS A N 1
ATOM 1430 C CA . HIS A 1 187 ? -18.713 25.564 4.313 1.00 90.44 187 HIS A CA 1
ATOM 1431 C C . HIS A 1 187 ? -18.979 26.059 2.882 1.00 90.44 187 HIS A C 1
ATOM 1433 O O . HIS A 1 187 ? -18.612 27.185 2.550 1.00 90.44 187 HIS A O 1
ATOM 1439 N N . ASP A 1 188 ? -19.636 25.241 2.052 1.00 78.75 188 ASP A N 1
ATOM 1440 C CA . ASP A 1 188 ? -20.041 25.557 0.668 1.00 78.75 188 ASP A CA 1
ATOM 1441 C C . ASP A 1 188 ? -18.923 26.095 -0.247 1.00 78.75 188 ASP A C 1
ATOM 1443 O O . ASP A 1 188 ? -19.124 27.036 -1.020 1.00 78.75 188 ASP A O 1
ATOM 1447 N N . HIS A 1 189 ? -17.719 25.518 -0.182 1.00 81.88 189 HIS A N 1
ATOM 1448 C CA . HIS A 1 189 ? -16.631 25.955 -1.056 1.00 81.88 189 HIS A CA 1
ATOM 1449 C C . HIS A 1 189 ? -16.966 25.702 -2.551 1.00 81.88 189 HIS A C 1
ATOM 1451 O O . HIS A 1 189 ? -17.377 24.588 -2.894 1.00 81.88 189 HIS A O 1
ATOM 1457 N N . PRO A 1 190 ? -16.733 26.661 -3.479 1.00 78.69 190 PRO A N 1
ATOM 1458 C CA . PRO A 1 190 ? -17.139 26.546 -4.891 1.00 78.69 190 PRO A CA 1
ATOM 1459 C C . PRO A 1 190 ? -16.564 25.347 -5.653 1.00 78.69 190 PRO A C 1
ATOM 1461 O O . PRO A 1 190 ? -17.108 24.941 -6.675 1.00 78.69 190 PRO A O 1
ATOM 1464 N N . SER A 1 191 ? -15.453 24.784 -5.176 1.00 79.00 191 SER A N 1
ATOM 1465 C CA . SER A 1 191 ? -14.824 23.610 -5.789 1.00 79.00 191 SER A CA 1
ATOM 1466 C C . SER A 1 191 ? -15.588 22.300 -5.551 1.00 79.00 191 SER A C 1
ATOM 1468 O O . SER A 1 191 ? -15.241 21.293 -6.160 1.00 79.00 191 SER A O 1
ATOM 1470 N N . GLY A 1 192 ? -16.573 22.285 -4.646 1.00 79.75 192 GLY A N 1
ATOM 1471 C CA . GLY A 1 192 ? -17.294 21.076 -4.237 1.00 79.75 192 GLY A CA 1
ATOM 1472 C C . GLY A 1 192 ? -16.501 20.137 -3.318 1.00 79.75 192 GLY A C 1
ATOM 1473 O O . GLY A 1 192 ? -17.045 19.132 -2.867 1.00 79.75 192 GLY A O 1
ATOM 1474 N N . TYR A 1 193 ? -15.237 20.447 -3.008 1.00 80.88 193 TYR A N 1
ATOM 1475 C CA . TYR A 1 193 ? -14.432 19.665 -2.069 1.00 80.88 193 TYR A CA 1
ATOM 1476 C C . TYR A 1 193 ? -14.723 20.055 -0.614 1.00 80.88 193 TYR A C 1
ATOM 1478 O O . TYR A 1 193 ? -14.812 21.237 -0.281 1.00 80.88 193 TYR A O 1
ATOM 1486 N N . LEU A 1 194 ? -14.778 19.055 0.270 1.00 84.62 194 LEU A N 1
ATOM 1487 C CA . LEU A 1 194 ? -14.735 19.255 1.719 1.00 84.62 194 LEU A CA 1
ATOM 1488 C C . LEU A 1 194 ? -13.293 19.548 2.139 1.00 84.62 194 LEU A C 1
ATOM 1490 O O . LEU A 1 194 ? -12.468 18.643 2.268 1.00 84.62 194 LEU A O 1
ATOM 1494 N N . LEU A 1 195 ? -12.981 20.828 2.318 1.00 90.94 195 LEU A N 1
ATOM 1495 C CA . LEU A 1 195 ? -11.636 21.271 2.659 1.00 90.94 195 LEU A CA 1
ATOM 1496 C C . LEU A 1 195 ? -11.496 21.412 4.178 1.00 90.94 195 LEU A C 1
ATOM 1498 O O . LEU A 1 195 ? -12.109 22.294 4.780 1.00 90.94 195 LEU A O 1
ATOM 1502 N N . ASN A 1 196 ? -10.716 20.516 4.787 1.00 92.19 196 ASN A N 1
ATOM 1503 C CA . ASN A 1 196 ? -10.484 20.486 6.232 1.00 92.19 196 ASN A CA 1
ATOM 1504 C C . ASN A 1 196 ? -9.610 21.662 6.679 1.00 92.19 196 ASN A C 1
ATOM 1506 O O . ASN A 1 196 ? -8.540 21.892 6.122 1.00 92.19 196 ASN A O 1
ATOM 1510 N N . ILE A 1 197 ? -10.068 22.359 7.715 1.00 94.31 197 ILE A N 1
ATOM 1511 C CA . ILE A 1 197 ? -9.333 23.398 8.438 1.00 94.31 197 ILE A CA 1
ATOM 1512 C C . ILE A 1 197 ? -8.666 22.800 9.671 1.00 94.31 197 ILE A C 1
ATOM 1514 O O . ILE A 1 197 ? -7.479 22.994 9.887 1.00 94.31 197 ILE A O 1
ATOM 1518 N N . ALA A 1 198 ? -9.419 22.057 10.480 1.00 94.38 198 ALA A N 1
ATOM 1519 C CA . ALA A 1 198 ? -8.911 21.532 11.739 1.00 94.38 198 ALA A CA 1
ATOM 1520 C C . ALA A 1 198 ? -9.607 20.233 12.138 1.00 94.38 198 ALA A C 1
ATOM 1522 O O . ALA A 1 198 ? -10.738 19.956 11.732 1.00 94.38 198 ALA A O 1
ATOM 1523 N N . LYS A 1 199 ? -8.919 19.471 12.987 1.00 96.12 199 LYS A N 1
ATOM 1524 C CA . LYS A 1 199 ? -9.474 18.361 13.758 1.00 96.12 199 LYS A CA 1
ATOM 1525 C C . LYS A 1 199 ? -9.207 18.612 15.232 1.00 96.12 199 LYS A C 1
ATOM 1527 O O . LYS A 1 199 ? -8.121 19.075 15.573 1.00 96.12 199 LYS A O 1
ATOM 1532 N N . VAL A 1 200 ? -10.173 18.318 16.094 1.00 96.69 200 VAL A N 1
ATOM 1533 C CA . VAL A 1 200 ? -10.019 18.540 17.533 1.00 96.69 200 VAL A CA 1
ATOM 1534 C C . VAL A 1 200 ? -10.794 17.520 18.349 1.00 96.69 200 VAL A C 1
ATOM 1536 O O . VAL A 1 200 ? -11.937 17.207 18.041 1.00 96.69 200 VAL A O 1
ATOM 1539 N N . THR A 1 201 ? -10.170 17.037 19.417 1.00 97.19 201 THR A N 1
ATOM 1540 C CA . THR A 1 201 ? -10.838 16.321 20.508 1.00 97.19 201 THR A CA 1
ATOM 1541 C C . THR A 1 201 ? -10.645 17.144 21.773 1.00 97.19 201 THR A C 1
ATOM 1543 O O . THR A 1 201 ? -9.568 17.705 21.976 1.00 97.19 201 THR A O 1
ATOM 1546 N N . VAL A 1 202 ? -11.684 17.242 22.599 1.00 95.50 202 VAL A N 1
ATOM 1547 C CA . VAL A 1 202 ? -11.640 17.966 23.875 1.00 95.50 202 VAL A CA 1
ATOM 1548 C C . VAL A 1 202 ? -11.895 17.024 25.045 1.00 95.50 202 VAL A C 1
ATOM 1550 O O . VAL A 1 202 ? -12.708 16.101 24.951 1.00 95.50 202 VAL A O 1
ATOM 1553 N N . GLU A 1 203 ? -11.234 17.297 26.161 1.00 96.44 203 GLU A N 1
ATOM 1554 C CA . GLU A 1 203 ? -11.607 16.797 27.482 1.00 96.44 203 GLU A CA 1
ATOM 1555 C C . GLU A 1 203 ? -12.808 17.587 28.044 1.00 96.44 203 GLU A C 1
ATOM 1557 O O . GLU A 1 203 ? -13.095 18.696 27.569 1.00 96.44 203 GLU A O 1
ATOM 1562 N N . PRO A 1 204 ? -13.529 17.065 29.056 1.00 96.94 204 PRO A N 1
ATOM 1563 C CA . PRO A 1 204 ? -14.662 17.770 29.653 1.00 96.94 204 PRO A CA 1
ATOM 1564 C C . PRO A 1 204 ? -14.300 19.189 30.117 1.00 96.94 204 PRO A C 1
ATOM 1566 O O . PRO A 1 204 ? -13.398 19.374 30.933 1.00 96.94 204 PRO A O 1
ATOM 1569 N N . GLY A 1 205 ? -15.002 20.199 29.596 1.00 95.75 205 GLY A N 1
ATOM 1570 C CA . GLY A 1 205 ? -14.771 21.613 29.926 1.00 95.75 205 GLY A CA 1
ATOM 1571 C C . GLY A 1 205 ? -13.494 22.230 29.337 1.00 95.75 205 GLY A C 1
ATOM 1572 O O . GLY A 1 205 ? -13.175 23.381 29.643 1.00 95.75 205 GLY A O 1
ATOM 1573 N N . GLN A 1 206 ? -12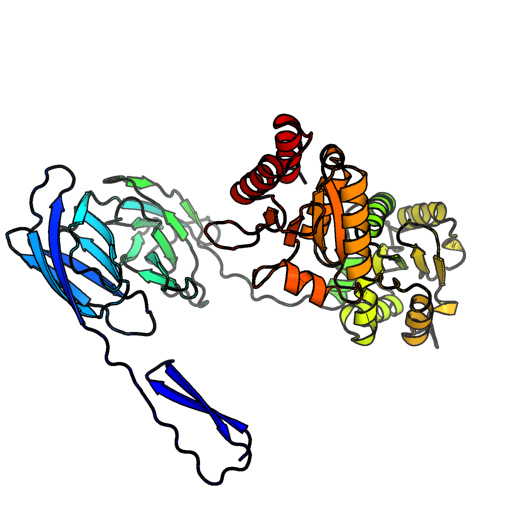.739 21.500 28.512 1.00 98.19 206 GLN A N 1
ATOM 1574 C CA . GLN A 1 206 ? -11.465 21.978 27.980 1.00 98.19 206 GLN A CA 1
ATOM 1575 C C . GLN A 1 206 ? -11.659 23.064 26.916 1.00 98.19 206 GLN A C 1
ATOM 1577 O O . GLN A 1 206 ? -12.517 22.959 26.043 1.00 98.19 206 GLN A O 1
ATOM 1582 N N . THR A 1 207 ? -10.800 24.085 26.948 1.00 98.19 207 THR A N 1
ATOM 1583 C CA . THR A 1 207 ? -10.595 25.003 25.820 1.00 98.19 207 THR A CA 1
ATOM 1584 C C . THR A 1 207 ? -9.293 24.646 25.108 1.00 98.19 207 THR A C 1
ATOM 1586 O O . THR A 1 207 ? -8.244 24.603 25.750 1.00 98.19 207 THR A O 1
ATOM 1589 N N . VAL A 1 208 ? -9.362 24.382 23.803 1.00 97.62 208 VAL A N 1
ATOM 1590 C CA . VAL A 1 208 ? -8.204 24.031 22.964 1.00 97.62 208 VAL A CA 1
ATOM 1591 C C . VAL A 1 208 ? -7.865 25.176 22.012 1.00 97.62 208 VAL A C 1
ATOM 1593 O O . VAL A 1 208 ? -8.746 25.698 21.331 1.00 97.62 208 VAL A O 1
ATOM 1596 N N . ASP A 1 209 ? -6.583 25.528 21.931 1.00 97.19 209 ASP A N 1
ATOM 1597 C CA . ASP A 1 209 ? -6.061 26.427 20.901 1.00 97.19 209 ASP A CA 1
ATOM 1598 C C . ASP A 1 209 ? -5.575 25.618 19.693 1.00 97.19 209 ASP A C 1
ATOM 1600 O O . ASP A 1 209 ? -4.673 24.789 19.808 1.00 97.19 209 ASP A O 1
ATOM 1604 N N . LEU A 1 210 ? -6.190 25.854 18.537 1.00 96.25 210 LEU A N 1
ATOM 1605 C CA . LEU A 1 210 ? -5.862 25.235 17.253 1.00 96.25 210 LEU A CA 1
ATOM 1606 C C . LEU A 1 210 ? -4.761 25.999 16.506 1.00 96.25 210 LEU A C 1
ATOM 1608 O O . LEU A 1 210 ? -4.290 25.531 15.472 1.00 96.25 210 LEU A O 1
ATOM 1612 N N . GLY A 1 211 ? -4.347 27.162 17.015 1.00 96.19 211 GLY A N 1
ATOM 1613 C CA . GLY A 1 211 ? -3.334 28.000 16.391 1.00 96.19 211 GLY A CA 1
ATOM 1614 C C . GLY A 1 211 ? -3.799 28.638 15.081 1.00 96.19 211 GLY A C 1
ATOM 1615 O O . GLY A 1 211 ? -4.991 28.882 14.855 1.00 96.19 211 GLY A O 1
ATOM 1616 N N . GLU A 1 212 ? -2.829 28.955 14.223 1.00 96.81 212 GLU A N 1
ATOM 1617 C CA . GLU A 1 212 ? -3.071 29.547 12.909 1.00 96.81 212 GLU A CA 1
ATOM 1618 C C . GLU A 1 212 ? -3.104 28.469 11.822 1.00 96.81 212 GLU A C 1
ATOM 1620 O O . GLU A 1 212 ? -2.298 27.537 11.811 1.00 96.81 212 GLU A O 1
ATOM 1625 N N . THR A 1 213 ? -4.041 28.589 10.887 1.00 94.69 213 THR A N 1
ATOM 1626 C CA . THR A 1 213 ? -4.171 27.670 9.753 1.00 94.69 213 THR A CA 1
ATOM 1627 C C . THR A 1 213 ? -4.412 28.463 8.482 1.00 94.69 213 THR A C 1
ATOM 1629 O O . THR A 1 213 ? -5.274 29.339 8.453 1.00 94.69 213 THR A O 1
ATOM 1632 N N . ASN A 1 214 ? -3.678 28.153 7.418 1.00 94.94 214 ASN A N 1
ATOM 1633 C CA . ASN A 1 214 ? -3.932 28.745 6.107 1.00 94.94 214 ASN A CA 1
ATOM 1634 C C . ASN A 1 214 ? -5.168 28.114 5.473 1.00 94.94 214 ASN A C 1
ATOM 1636 O O . ASN A 1 214 ? -5.433 26.924 5.653 1.00 94.94 214 ASN A O 1
ATOM 1640 N N . MET A 1 215 ? -5.895 28.895 4.680 1.00 91.19 215 MET A N 1
ATOM 1641 C CA . MET A 1 215 ? -6.996 28.362 3.894 1.00 91.19 215 MET A CA 1
ATOM 1642 C C . MET A 1 215 ? -6.475 27.270 2.939 1.00 91.19 215 MET A C 1
ATOM 1644 O O . MET A 1 215 ? -5.565 27.530 2.148 1.00 91.19 215 MET A O 1
ATOM 1648 N N . PRO A 1 216 ? -7.005 26.039 3.019 1.00 88.94 216 PRO A N 1
ATOM 1649 C CA . PRO A 1 216 ? -6.589 24.947 2.150 1.00 88.94 216 PRO A CA 1
ATOM 1650 C C . PRO A 1 216 ? -7.011 25.222 0.707 1.00 88.94 216 PRO A C 1
ATOM 1652 O O . PRO A 1 216 ? -8.117 25.696 0.451 1.00 88.94 216 PRO A O 1
ATOM 1655 N N . THR A 1 217 ? -6.157 24.851 -0.244 1.00 86.56 217 THR A N 1
ATOM 1656 C CA . THR A 1 217 ? -6.495 24.909 -1.668 1.00 86.56 217 THR A CA 1
ATOM 1657 C C . THR A 1 217 ? -7.179 23.613 -2.111 1.00 86.56 217 THR A C 1
ATOM 1659 O O . THR A 1 217 ? -6.852 22.532 -1.605 1.00 86.56 217 THR A O 1
ATOM 1662 N N . PRO A 1 218 ? -8.127 23.673 -3.064 1.00 82.44 218 PRO A N 1
ATOM 1663 C CA . PRO A 1 218 ? -8.682 22.472 -3.668 1.00 82.44 218 PRO A CA 1
ATOM 1664 C C . PRO A 1 218 ? -7.576 21.601 -4.276 1.00 82.44 218 PRO A C 1
ATOM 1666 O O . PRO A 1 218 ? -6.675 22.136 -4.934 1.00 82.44 218 PRO A O 1
ATOM 1669 N N . PRO A 1 219 ? -7.644 20.267 -4.126 1.00 76.56 219 PRO A N 1
ATOM 1670 C CA . PRO A 1 219 ? -6.723 19.395 -4.833 1.00 76.56 219 PRO A CA 1
ATOM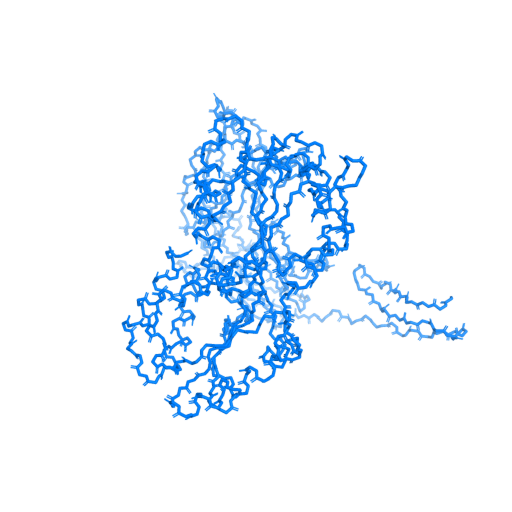 1671 C C . PRO A 1 219 ? -6.864 19.640 -6.339 1.00 76.56 219 PRO A C 1
ATOM 1673 O O . PRO A 1 219 ? -7.972 19.735 -6.877 1.00 76.56 219 PRO A O 1
ATOM 1676 N N . LYS A 1 220 ? -5.727 19.761 -7.031 1.00 75.75 220 LYS A N 1
ATOM 1677 C CA . LYS A 1 220 ? -5.725 19.861 -8.492 1.00 75.75 220 LYS A CA 1
ATOM 1678 C C . LYS A 1 220 ? -6.355 18.584 -9.063 1.00 75.75 220 LYS A C 1
ATOM 1680 O O . LYS A 1 220 ? -5.987 17.499 -8.602 1.00 75.75 220 LYS A O 1
ATOM 1685 N N . PRO A 1 221 ? -7.265 18.677 -10.052 1.00 74.31 221 PRO A N 1
ATOM 1686 C CA . PRO A 1 221 ? -7.776 17.497 -10.736 1.00 74.31 221 PRO A CA 1
ATOM 1687 C C . PRO A 1 221 ? -6.614 16.636 -11.230 1.00 74.31 221 PRO A C 1
ATOM 1689 O O . PRO A 1 221 ? -5.649 17.163 -11.787 1.00 74.31 221 PRO A O 1
ATOM 1692 N N . TYR A 1 222 ? -6.690 15.324 -11.008 1.00 77.69 222 TYR A N 1
ATOM 1693 C CA . TYR A 1 222 ? -5.678 14.407 -11.516 1.00 77.69 222 TYR A CA 1
ATOM 1694 C C . TYR A 1 222 ? -5.638 14.493 -13.044 1.00 77.69 222 TYR A C 1
ATOM 1696 O O . TYR A 1 222 ? -6.624 14.194 -13.718 1.00 77.69 222 TYR A O 1
ATOM 1704 N N . VAL A 1 223 ? -4.488 14.894 -13.579 1.00 79.88 223 VAL A N 1
ATOM 1705 C CA . VAL A 1 223 ? -4.186 14.811 -15.006 1.00 79.88 223 VAL A CA 1
ATOM 1706 C C . VAL A 1 223 ? -3.273 13.598 -15.180 1.00 79.88 223 VAL A C 1
ATOM 1708 O O . VAL A 1 223 ? -2.159 13.616 -14.649 1.00 79.88 223 VAL A O 1
ATOM 1711 N N . PRO A 1 224 ? -3.723 12.525 -15.858 1.00 84.06 224 PRO A N 1
ATOM 1712 C CA . PRO A 1 224 ? -2.867 11.379 -16.129 1.00 84.06 224 PRO A CA 1
ATOM 1713 C C . PRO A 1 224 ? -1.592 11.818 -16.864 1.00 84.06 224 PRO A C 1
ATOM 1715 O O . PRO A 1 224 ? -1.690 12.632 -17.785 1.00 84.06 224 PRO A O 1
ATOM 1718 N N . PRO A 1 225 ? -0.409 11.287 -16.502 1.00 89.88 225 PRO A N 1
ATOM 1719 C CA . PRO A 1 225 ? 0.831 11.630 -17.188 1.00 89.88 225 PRO A CA 1
ATOM 1720 C C . PRO A 1 225 ? 0.752 11.205 -18.655 1.00 89.88 225 PRO A C 1
ATOM 1722 O O . PRO A 1 225 ? 0.302 10.090 -18.956 1.00 89.88 225 PRO A O 1
ATOM 1725 N N . THR A 1 226 ? 1.213 12.082 -19.544 1.00 94.31 226 THR A N 1
ATOM 1726 C CA . THR A 1 226 ? 1.336 11.803 -20.978 1.00 94.31 226 THR A CA 1
ATOM 1727 C C . THR A 1 226 ? 2.381 10.713 -21.231 1.00 94.31 226 THR A C 1
ATOM 1729 O O . THR A 1 226 ? 3.169 10.366 -20.346 1.00 94.31 226 THR A O 1
ATOM 1732 N N . LEU A 1 227 ? 2.425 10.161 -22.449 1.00 95.00 227 LEU A N 1
ATOM 1733 C CA . LEU A 1 227 ? 3.477 9.208 -22.815 1.00 95.00 227 LEU A CA 1
ATOM 1734 C C . LEU A 1 227 ? 4.879 9.820 -22.647 1.00 95.00 227 LEU A C 1
ATOM 1736 O O . LEU A 1 227 ? 5.772 9.138 -22.152 1.00 95.00 227 LEU A O 1
ATOM 1740 N N . ASP A 1 228 ? 5.061 11.103 -22.979 1.00 93.31 228 ASP A N 1
ATOM 1741 C CA . ASP A 1 228 ? 6.339 11.805 -22.800 1.00 93.31 228 ASP A CA 1
ATOM 1742 C C . ASP A 1 228 ? 6.723 11.924 -21.324 1.00 93.31 228 ASP A C 1
ATOM 1744 O O . ASP A 1 228 ? 7.859 11.610 -20.965 1.00 93.31 228 ASP A O 1
ATOM 1748 N N . ASP A 1 229 ? 5.765 12.258 -20.452 1.00 93.44 229 ASP A N 1
ATOM 1749 C CA . ASP A 1 229 ? 6.000 12.286 -19.003 1.00 93.44 229 ASP A CA 1
ATOM 1750 C C . ASP A 1 229 ? 6.434 10.903 -18.494 1.00 93.44 229 ASP A C 1
ATOM 1752 O O . ASP A 1 229 ? 7.366 10.781 -17.698 1.00 93.44 229 ASP A O 1
ATOM 1756 N N . ARG A 1 230 ? 5.794 9.828 -18.978 1.00 95.69 230 ARG A N 1
ATOM 1757 C CA . ARG A 1 230 ? 6.127 8.444 -18.597 1.00 95.69 230 ARG A CA 1
ATOM 1758 C C . ARG A 1 230 ? 7.482 7.986 -19.137 1.00 95.69 230 ARG A C 1
ATOM 1760 O O . ARG A 1 230 ? 8.157 7.193 -18.473 1.00 95.69 230 ARG A O 1
ATOM 1767 N N . VAL A 1 231 ? 7.876 8.445 -20.327 1.00 96.31 231 VAL A N 1
ATOM 1768 C CA . VAL A 1 231 ? 9.214 8.211 -20.893 1.00 96.31 231 VAL A CA 1
ATOM 1769 C C . VAL A 1 231 ? 10.243 8.903 -20.007 1.00 96.31 231 VAL A C 1
ATOM 1771 O O . VAL A 1 231 ? 11.153 8.242 -19.509 1.00 96.31 231 VAL A O 1
ATOM 1774 N N . GLN A 1 232 ? 10.059 10.195 -19.730 1.00 94.38 232 GLN A N 1
ATOM 1775 C CA . GLN A 1 232 ? 10.965 10.968 -18.886 1.00 94.38 232 GLN A CA 1
ATOM 1776 C C . GLN A 1 232 ? 11.129 10.322 -17.501 1.00 94.38 232 GLN A C 1
ATOM 1778 O O . GLN A 1 232 ? 12.249 10.022 -17.083 1.00 94.38 232 GLN A O 1
ATOM 1783 N N . GLN A 1 233 ? 10.020 9.985 -16.836 1.00 95.12 233 GLN A N 1
ATOM 1784 C CA . GLN A 1 233 ? 10.028 9.319 -15.529 1.00 95.12 233 GLN A CA 1
ATOM 1785 C C . GLN A 1 233 ? 10.774 7.975 -15.541 1.00 95.12 233 GLN A C 1
ATOM 1787 O O . GLN A 1 233 ? 11.459 7.642 -14.573 1.00 95.12 233 GLN A O 1
ATOM 1792 N N . ALA A 1 234 ? 10.696 7.198 -16.630 1.00 96.12 234 ALA A N 1
ATOM 1793 C CA . ALA A 1 234 ? 11.408 5.922 -16.737 1.00 96.12 234 ALA A CA 1
ATOM 1794 C C . ALA A 1 234 ? 12.941 6.087 -16.763 1.00 96.12 234 ALA A C 1
ATOM 1796 O O . ALA A 1 234 ? 13.658 5.196 -16.294 1.00 96.12 234 ALA A O 1
ATOM 1797 N N . PHE A 1 235 ? 13.441 7.210 -17.287 1.00 96.62 235 PHE A N 1
ATOM 1798 C CA . PHE A 1 235 ? 14.871 7.518 -17.412 1.00 96.62 235 PHE A CA 1
ATOM 1799 C C . PHE A 1 235 ? 15.423 8.403 -16.278 1.00 96.62 235 PHE A C 1
ATOM 1801 O O . PHE A 1 235 ? 16.641 8.478 -16.100 1.00 96.62 235 PHE A O 1
ATOM 1808 N N . GLU A 1 236 ? 14.561 9.039 -15.481 1.00 94.69 236 GLU A N 1
ATOM 1809 C CA . GLU A 1 236 ? 14.928 9.928 -14.362 1.00 94.69 236 GLU A CA 1
ATOM 1810 C C . GLU A 1 236 ? 14.845 9.261 -12.979 1.00 94.69 236 GLU A C 1
ATOM 1812 O O . GLU A 1 236 ? 14.791 9.923 -11.944 1.00 94.69 236 GLU A O 1
ATOM 1817 N N . VAL A 1 237 ? 14.892 7.928 -12.937 1.00 95.06 237 VAL A N 1
ATOM 1818 C CA . VAL A 1 237 ? 14.948 7.181 -11.676 1.00 95.06 237 VAL A CA 1
ATOM 1819 C C . VAL A 1 237 ? 16.251 7.495 -10.934 1.00 95.06 237 VAL A C 1
ATOM 1821 O O . VAL A 1 237 ? 17.343 7.310 -11.475 1.00 95.06 237 VAL A O 1
ATOM 1824 N N . ALA A 1 238 ? 16.120 7.928 -9.678 1.00 94.00 238 ALA A N 1
ATOM 1825 C CA . ALA A 1 238 ? 17.233 8.322 -8.820 1.00 94.00 238 ALA A CA 1
ATOM 1826 C C . ALA A 1 238 ? 18.259 7.196 -8.574 1.00 94.00 238 ALA A C 1
ATOM 1828 O O . ALA A 1 238 ? 17.931 6.005 -8.555 1.00 94.00 238 ALA A O 1
ATOM 1829 N N . GLY A 1 239 ? 19.502 7.606 -8.309 1.00 94.25 239 GLY A N 1
ATOM 1830 C CA . GLY A 1 239 ? 20.653 6.722 -8.116 1.00 94.25 239 GLY A CA 1
ATOM 1831 C C . GLY A 1 239 ? 21.455 6.501 -9.399 1.00 94.25 239 GLY A C 1
ATOM 1832 O O . GLY A 1 239 ? 20.954 6.631 -10.517 1.00 94.25 239 GLY A O 1
ATOM 1833 N N . THR A 1 240 ? 22.727 6.160 -9.235 1.00 95.94 240 THR A N 1
ATOM 1834 C CA . THR A 1 240 ? 23.611 5.822 -10.353 1.00 95.94 240 THR A CA 1
ATOM 1835 C C . THR A 1 240 ? 23.138 4.539 -11.055 1.00 95.94 240 THR A C 1
ATOM 1837 O O . THR A 1 240 ? 22.505 3.682 -10.428 1.00 95.94 240 THR A O 1
ATOM 1840 N N . PRO A 1 241 ? 23.461 4.336 -12.347 1.00 97.12 241 PRO A N 1
ATOM 1841 C CA . PRO A 1 241 ? 23.132 3.098 -13.055 1.00 97.12 241 PRO A CA 1
ATOM 1842 C C . PRO A 1 241 ? 23.602 1.822 -12.327 1.00 97.12 241 PRO A C 1
ATOM 1844 O O . PRO A 1 241 ? 22.874 0.832 -12.304 1.00 97.12 241 PRO A O 1
ATOM 1847 N N . ALA A 1 242 ? 24.771 1.859 -11.676 1.00 96.19 242 ALA A N 1
ATOM 1848 C CA . ALA A 1 242 ? 25.303 0.737 -10.900 1.00 96.19 242 ALA A CA 1
ATOM 1849 C C . ALA A 1 242 ? 24.489 0.451 -9.624 1.00 96.19 242 ALA A C 1
ATOM 1851 O O . ALA A 1 242 ? 24.127 -0.698 -9.377 1.00 96.19 242 ALA A O 1
ATOM 1852 N N . GLU A 1 243 ? 24.137 1.479 -8.844 1.00 96.94 243 GLU A N 1
ATOM 1853 C CA . GLU A 1 243 ? 23.272 1.325 -7.661 1.00 96.94 243 GLU A CA 1
ATOM 1854 C C . GLU A 1 243 ? 21.888 0.802 -8.044 1.00 96.94 243 GLU A C 1
ATOM 1856 O O . GLU A 1 243 ? 21.316 -0.049 -7.361 1.00 96.94 243 GLU A O 1
ATOM 1861 N N . ARG A 1 244 ? 21.347 1.295 -9.163 1.00 97.38 244 ARG A N 1
ATOM 1862 C CA . ARG A 1 244 ? 20.066 0.835 -9.700 1.00 97.38 244 ARG A CA 1
ATOM 1863 C C . ARG A 1 244 ? 20.134 -0.629 -10.133 1.00 97.38 244 ARG A C 1
ATOM 1865 O O . ARG A 1 244 ? 19.194 -1.361 -9.837 1.00 97.38 244 ARG A O 1
ATOM 1872 N N . LEU A 1 245 ? 21.232 -1.071 -10.757 1.00 97.12 245 LEU A N 1
ATOM 1873 C CA . LEU A 1 245 ? 21.427 -2.478 -11.124 1.00 97.12 245 LEU A CA 1
ATOM 1874 C C . LEU A 1 245 ? 21.527 -3.367 -9.879 1.00 97.12 245 LEU A C 1
ATOM 1876 O O . LEU A 1 245 ? 20.893 -4.419 -9.839 1.00 97.12 245 LEU A O 1
ATOM 1880 N N . ALA A 1 246 ? 22.272 -2.942 -8.854 1.00 95.44 246 ALA A N 1
ATOM 1881 C CA . ALA A 1 246 ? 22.387 -3.675 -7.593 1.00 95.44 246 ALA A CA 1
ATOM 1882 C C . ALA A 1 246 ? 21.014 -3.868 -6.924 1.00 95.44 246 ALA A C 1
ATOM 1884 O O . ALA A 1 246 ? 20.617 -4.999 -6.643 1.00 95.44 246 ALA A O 1
ATOM 1885 N N . LYS A 1 247 ? 20.238 -2.785 -6.779 1.00 94.19 247 LYS A N 1
ATOM 1886 C CA . LYS A 1 247 ? 18.867 -2.834 -6.235 1.00 94.19 247 LYS A CA 1
ATOM 1887 C C . LYS A 1 247 ? 17.930 -3.688 -7.088 1.00 94.19 247 LYS A C 1
ATOM 1889 O O . LYS A 1 247 ? 17.106 -4.429 -6.559 1.00 94.19 247 LYS A O 1
ATOM 1894 N N . ALA A 1 248 ? 18.025 -3.575 -8.414 1.00 95.12 248 ALA A N 1
ATOM 1895 C CA . ALA A 1 248 ? 17.212 -4.376 -9.321 1.00 95.12 248 ALA A CA 1
ATOM 1896 C C . ALA A 1 248 ? 17.548 -5.867 -9.196 1.00 95.12 248 ALA A C 1
ATOM 1898 O O . ALA A 1 248 ? 16.630 -6.675 -9.163 1.00 95.12 248 ALA A O 1
ATOM 1899 N N . THR A 1 249 ? 18.830 -6.216 -9.064 1.00 94.94 249 THR A N 1
ATOM 1900 C CA . THR A 1 249 ? 19.314 -7.599 -8.924 1.00 94.94 249 THR A CA 1
ATOM 1901 C C . THR A 1 249 ? 18.778 -8.272 -7.661 1.00 94.94 249 THR A C 1
ATOM 1903 O O . THR A 1 249 ? 18.273 -9.389 -7.727 1.00 94.94 249 THR A O 1
ATOM 1906 N N . GLU A 1 250 ? 18.821 -7.582 -6.521 1.00 92.81 250 GLU A N 1
ATOM 1907 C CA . GLU A 1 250 ? 18.228 -8.079 -5.272 1.00 92.81 250 GLU A CA 1
ATOM 1908 C C . GLU A 1 250 ? 16.723 -8.347 -5.444 1.00 92.81 250 GLU A C 1
ATOM 1910 O O . GLU A 1 250 ? 16.195 -9.390 -5.045 1.00 92.81 250 GLU A O 1
ATOM 1915 N N . LEU A 1 251 ? 16.019 -7.420 -6.097 1.00 92.69 251 LEU A N 1
ATOM 1916 C CA . LEU A 1 251 ? 14.581 -7.538 -6.266 1.00 92.69 251 LEU A CA 1
ATOM 1917 C C . LEU A 1 251 ? 14.187 -8.670 -7.221 1.00 92.69 251 LEU A C 1
ATOM 1919 O O . LEU A 1 251 ? 13.298 -9.451 -6.893 1.00 92.69 251 LEU A O 1
ATOM 1923 N N . ILE A 1 252 ? 14.830 -8.781 -8.385 1.00 94.38 252 ILE A N 1
ATOM 1924 C CA . ILE A 1 252 ? 14.488 -9.817 -9.369 1.00 94.38 252 ILE A CA 1
ATOM 1925 C C . ILE A 1 252 ? 14.730 -11.232 -8.821 1.00 94.38 252 ILE A C 1
ATOM 1927 O O . ILE A 1 252 ? 13.931 -12.129 -9.089 1.00 94.38 252 ILE A O 1
ATOM 1931 N N . GLN A 1 253 ? 15.757 -11.409 -7.978 1.00 92.31 253 GLN A N 1
ATOM 1932 C CA . GLN A 1 253 ? 16.001 -12.649 -7.233 1.00 92.31 253 GLN A CA 1
ATOM 1933 C C . GLN A 1 253 ? 14.856 -12.933 -6.260 1.00 92.31 253 GLN A C 1
ATOM 1935 O O . GLN A 1 253 ? 14.356 -14.055 -6.162 1.00 92.31 253 GLN A O 1
ATOM 1940 N N . THR A 1 254 ? 14.403 -11.891 -5.564 1.00 90.25 254 THR A N 1
ATOM 1941 C CA . THR A 1 254 ? 13.339 -11.982 -4.565 1.00 90.25 254 THR A CA 1
ATOM 1942 C C . THR A 1 254 ? 12.011 -12.440 -5.166 1.00 90.25 254 THR A C 1
ATOM 1944 O O . THR A 1 254 ? 11.301 -13.221 -4.531 1.00 90.25 254 THR A O 1
ATOM 1947 N N . VAL A 1 255 ? 11.674 -12.019 -6.384 1.00 91.56 255 VAL A N 1
ATOM 1948 C CA . VAL A 1 255 ? 10.383 -12.345 -7.016 1.00 91.56 255 VAL A CA 1
ATOM 1949 C C . VAL A 1 255 ? 10.481 -13.245 -8.247 1.00 91.56 255 VAL A C 1
ATOM 1951 O O . VAL A 1 255 ? 9.509 -13.370 -8.980 1.00 91.56 255 VAL A O 1
ATOM 1954 N N . ASN A 1 256 ? 11.619 -13.904 -8.485 1.00 91.62 256 ASN A N 1
ATOM 1955 C CA . ASN A 1 256 ? 11.832 -14.772 -9.653 1.00 91.62 256 ASN A CA 1
ATOM 1956 C C . ASN A 1 256 ? 11.357 -14.113 -10.969 1.00 91.62 256 ASN A C 1
ATOM 1958 O O . ASN A 1 256 ? 10.493 -14.620 -11.697 1.00 91.62 256 ASN A O 1
ATOM 1962 N N . GLN A 1 257 ? 11.856 -12.907 -11.208 1.00 94.50 257 GLN A N 1
ATOM 1963 C CA . GLN A 1 257 ? 11.570 -12.102 -12.394 1.00 94.50 257 GLN A CA 1
ATOM 1964 C C . GLN A 1 257 ? 12.869 -11.922 -13.180 1.00 94.50 257 GLN A C 1
ATOM 1966 O O . GLN A 1 257 ? 13.944 -11.991 -12.601 1.00 94.50 257 GLN A O 1
ATOM 1971 N N . ASN A 1 258 ? 12.810 -11.695 -14.484 1.00 97.19 258 ASN A N 1
ATOM 1972 C CA . ASN A 1 258 ? 13.991 -11.340 -15.268 1.00 97.19 258 ASN A CA 1
ATOM 1973 C C . ASN A 1 258 ? 14.139 -9.814 -15.334 1.00 97.19 258 ASN A C 1
ATOM 1975 O O . ASN A 1 258 ? 13.183 -9.075 -15.100 1.00 97.19 258 ASN A O 1
ATOM 1979 N N . LEU A 1 259 ? 15.337 -9.311 -15.624 1.00 97.88 259 LEU A N 1
ATOM 1980 C CA . LEU A 1 259 ? 15.603 -7.875 -15.742 1.00 97.88 259 LEU A CA 1
ATOM 1981 C C . LEU A 1 259 ? 15.787 -7.496 -17.208 1.00 97.88 259 LEU A C 1
ATOM 1983 O O . LEU A 1 259 ? 16.637 -8.054 -17.892 1.00 97.88 259 LEU A O 1
ATOM 1987 N N . LEU A 1 260 ? 15.018 -6.514 -17.661 1.00 98.31 260 LEU A N 1
ATOM 1988 C CA . LEU A 1 260 ? 15.097 -5.907 -18.980 1.00 98.31 260 LEU A CA 1
ATOM 1989 C C . LEU A 1 260 ? 15.681 -4.502 -18.836 1.00 98.31 260 LEU A C 1
ATOM 1991 O O . LEU A 1 260 ? 15.018 -3.582 -18.351 1.00 98.31 260 LEU A O 1
ATOM 1995 N N . ILE A 1 261 ? 16.943 -4.349 -19.227 1.00 98.38 261 ILE A N 1
ATOM 1996 C CA . ILE A 1 261 ? 17.671 -3.081 -19.183 1.00 98.38 261 ILE A CA 1
ATOM 1997 C C . ILE A 1 261 ? 17.635 -2.453 -20.573 1.00 98.38 261 ILE A C 1
ATOM 1999 O O . ILE A 1 261 ? 17.981 -3.107 -21.553 1.00 98.38 261 ILE A O 1
ATOM 2003 N N . VAL A 1 262 ? 17.248 -1.183 -20.652 1.00 98.00 262 VAL A N 1
ATOM 2004 C CA . VAL A 1 262 ? 17.233 -0.403 -21.894 1.00 98.00 262 VAL A CA 1
ATOM 2005 C C . VAL A 1 262 ? 18.251 0.716 -21.781 1.00 98.00 262 VAL A C 1
ATOM 2007 O O . VAL A 1 262 ? 18.042 1.647 -21.010 1.00 98.00 262 VAL A O 1
ATOM 2010 N N . PHE A 1 263 ? 19.338 0.640 -22.540 1.00 97.62 263 PHE A N 1
ATOM 2011 C CA . PHE A 1 263 ? 20.227 1.779 -22.762 1.00 97.62 263 PHE A CA 1
ATOM 2012 C C . PHE A 1 263 ? 19.693 2.544 -23.965 1.00 97.62 263 PHE A C 1
ATOM 2014 O O . PHE A 1 263 ? 19.515 1.919 -25.006 1.00 97.62 263 PHE A O 1
ATOM 2021 N N . ALA A 1 264 ? 19.374 3.832 -23.822 1.00 96.00 264 ALA A N 1
ATOM 2022 C CA . ALA A 1 264 ? 18.959 4.662 -24.954 1.00 96.00 264 ALA A CA 1
ATOM 2023 C C . ALA A 1 264 ? 18.925 6.163 -24.620 1.00 96.00 264 ALA A C 1
ATOM 2025 O O . ALA A 1 264 ? 18.909 6.549 -23.448 1.00 96.00 264 ALA A O 1
ATOM 2026 N N . ASP A 1 265 ? 18.849 7.006 -25.654 1.00 94.19 265 ASP A N 1
ATOM 2027 C CA . ASP A 1 265 ? 18.491 8.420 -25.518 1.00 94.19 265 ASP A CA 1
ATOM 2028 C C . ASP A 1 265 ? 16.961 8.537 -25.341 1.00 94.19 265 ASP A C 1
ATOM 2030 O O . ASP A 1 265 ? 16.215 8.084 -26.214 1.00 94.19 265 ASP A O 1
ATOM 2034 N N . PRO A 1 266 ? 16.452 9.132 -24.244 1.00 94.56 266 PRO A N 1
ATOM 2035 C CA . PRO A 1 266 ? 15.014 9.281 -24.014 1.00 94.56 266 PRO A CA 1
ATOM 2036 C C . PRO A 1 266 ? 14.285 10.101 -25.093 1.00 94.56 266 PRO A C 1
ATOM 2038 O O . PRO A 1 266 ? 13.062 10.021 -25.176 1.00 94.56 266 PRO A O 1
ATOM 2041 N N . LYS A 1 267 ? 15.002 10.887 -25.909 1.00 93.19 267 LYS A N 1
ATOM 2042 C CA . LYS A 1 267 ? 14.440 11.703 -26.999 1.00 93.19 267 LYS A CA 1
ATOM 2043 C C . LYS A 1 267 ? 14.384 10.972 -28.340 1.00 93.19 267 LYS A C 1
ATOM 2045 O O . LYS A 1 267 ? 13.863 11.524 -29.307 1.00 93.19 267 LYS A O 1
ATOM 2050 N N . ASP A 1 268 ? 14.924 9.760 -28.422 1.00 92.50 268 ASP A N 1
ATOM 2051 C CA . ASP A 1 268 ? 14.900 8.969 -29.646 1.00 92.50 268 ASP A CA 1
ATOM 2052 C C . ASP A 1 268 ? 13.457 8.531 -29.990 1.00 92.50 268 ASP A C 1
ATOM 2054 O O . ASP A 1 268 ? 12.785 7.913 -29.153 1.00 92.50 268 ASP A O 1
ATOM 2058 N N . PRO A 1 269 ? 12.955 8.786 -31.215 1.00 93.50 269 PRO A N 1
ATOM 2059 C CA . PRO A 1 269 ? 11.619 8.352 -31.633 1.00 93.50 269 PRO A CA 1
ATOM 2060 C C . PRO A 1 269 ? 11.374 6.844 -31.469 1.00 93.50 269 PRO A C 1
ATOM 2062 O O . PRO A 1 269 ? 10.260 6.424 -31.146 1.00 93.50 269 PRO A O 1
ATOM 2065 N N . ARG A 1 270 ? 12.415 6.017 -31.619 1.00 95.06 270 ARG A N 1
ATOM 2066 C CA . ARG A 1 270 ? 12.342 4.560 -31.425 1.00 95.06 270 ARG A CA 1
ATOM 2067 C C . ARG A 1 270 ? 12.095 4.201 -29.962 1.00 95.06 270 ARG A C 1
ATOM 2069 O O . ARG A 1 270 ? 11.359 3.260 -29.674 1.00 95.06 270 ARG A O 1
ATOM 2076 N N . VAL A 1 271 ? 12.644 4.980 -29.028 1.00 95.31 271 VAL A N 1
ATOM 2077 C CA . VAL A 1 271 ? 12.411 4.813 -27.585 1.00 95.31 271 VAL A CA 1
ATOM 2078 C C . VAL A 1 271 ? 10.994 5.218 -27.218 1.00 95.31 271 VAL A C 1
ATOM 2080 O O . VAL A 1 271 ? 10.350 4.512 -26.444 1.00 95.31 271 VAL A O 1
ATOM 2083 N N . ARG A 1 272 ? 10.464 6.294 -27.812 1.00 95.50 272 ARG A N 1
ATOM 2084 C CA . ARG A 1 272 ? 9.047 6.643 -27.652 1.00 95.50 272 ARG A CA 1
ATOM 2085 C C . ARG A 1 272 ? 8.146 5.487 -28.094 1.00 95.50 272 ARG A C 1
ATOM 2087 O O . ARG A 1 272 ? 7.243 5.123 -27.346 1.00 95.50 272 ARG A O 1
ATOM 2094 N N . ARG A 1 273 ? 8.433 4.862 -29.244 1.00 96.56 273 ARG A N 1
ATOM 2095 C CA . ARG A 1 273 ? 7.687 3.689 -29.733 1.00 96.56 273 ARG A CA 1
ATOM 2096 C C . ARG A 1 273 ? 7.807 2.474 -28.802 1.00 96.56 273 ARG A C 1
ATOM 2098 O O . ARG A 1 273 ? 6.804 1.824 -28.522 1.00 96.56 273 ARG A O 1
ATOM 2105 N N . LEU A 1 274 ? 8.993 2.191 -28.262 1.00 97.19 274 LEU A N 1
ATOM 2106 C CA . LEU A 1 274 ? 9.180 1.159 -27.231 1.00 97.19 274 LEU A CA 1
ATOM 2107 C C . LEU A 1 274 ? 8.350 1.450 -25.967 1.00 97.19 274 LEU A C 1
ATOM 2109 O O . LEU A 1 274 ? 7.733 0.546 -25.405 1.00 97.19 274 LEU A O 1
ATOM 2113 N N . MET A 1 275 ? 8.319 2.703 -25.508 1.00 97.06 275 MET A N 1
ATOM 2114 C CA . MET A 1 275 ? 7.549 3.085 -24.322 1.00 97.06 275 MET A CA 1
ATOM 2115 C C . MET A 1 275 ? 6.040 3.036 -24.569 1.00 97.06 275 MET A C 1
ATOM 2117 O O . MET A 1 275 ? 5.303 2.643 -23.669 1.00 97.06 275 MET A O 1
ATOM 2121 N N . GLU A 1 276 ? 5.583 3.357 -25.779 1.00 96.88 276 GLU A N 1
ATOM 2122 C CA . GLU A 1 276 ? 4.196 3.147 -26.204 1.00 96.88 276 GLU A CA 1
ATOM 2123 C C . GLU A 1 276 ? 3.823 1.659 -26.109 1.00 96.88 276 GLU A C 1
ATOM 2125 O O . GLU A 1 276 ? 2.839 1.310 -25.460 1.00 96.88 276 GLU A O 1
ATOM 2130 N N . ILE A 1 277 ? 4.664 0.760 -26.644 1.00 96.50 277 ILE A N 1
ATOM 2131 C CA . ILE A 1 277 ? 4.464 -0.695 -26.524 1.00 96.50 277 ILE A CA 1
ATOM 2132 C C . ILE A 1 277 ? 4.387 -1.107 -25.050 1.00 96.50 277 ILE A C 1
ATOM 2134 O O . ILE A 1 277 ? 3.482 -1.832 -24.648 1.00 96.50 277 ILE A O 1
ATOM 2138 N N . ARG A 1 278 ? 5.310 -0.617 -24.220 1.00 95.75 278 ARG A N 1
ATOM 2139 C CA . ARG A 1 278 ? 5.365 -0.956 -22.794 1.00 95.75 278 ARG A CA 1
ATOM 2140 C C . ARG A 1 278 ? 4.122 -0.512 -22.019 1.00 95.75 278 ARG A C 1
ATOM 2142 O O . ARG A 1 278 ? 3.663 -1.247 -21.146 1.00 95.75 278 ARG A O 1
ATOM 2149 N N . TYR A 1 279 ? 3.653 0.715 -22.242 1.00 94.56 279 TYR A N 1
ATOM 2150 C CA . TYR A 1 279 ? 2.628 1.342 -21.403 1.00 94.56 279 TYR A CA 1
ATOM 2151 C C . TYR A 1 279 ? 1.207 1.213 -21.954 1.00 94.56 279 TYR A C 1
ATOM 2153 O O . TYR A 1 279 ? 0.257 1.266 -21.170 1.00 94.56 279 TYR A O 1
ATOM 2161 N N . GLU A 1 280 ? 1.051 1.086 -23.269 1.00 94.38 280 GLU A N 1
ATOM 2162 C CA . GLU A 1 280 ? -0.242 1.215 -23.948 1.00 94.38 280 GLU A CA 1
ATOM 2163 C C . GLU A 1 280 ? -0.634 -0.053 -24.721 1.00 94.38 280 GLU A C 1
ATOM 2165 O O . GLU A 1 280 ? -1.828 -0.336 -24.848 1.00 94.38 280 GLU A O 1
ATOM 2170 N N . ASP A 1 281 ? 0.329 -0.871 -25.165 1.00 94.44 281 ASP A N 1
ATOM 2171 C CA . ASP A 1 281 ? 0.033 -2.096 -25.913 1.00 94.44 281 ASP A CA 1
ATOM 2172 C C . ASP A 1 281 ? -0.390 -3.249 -24.984 1.00 94.44 281 ASP A C 1
ATOM 2174 O O . ASP A 1 281 ? 0.260 -3.601 -23.996 1.00 94.44 281 ASP A O 1
ATOM 2178 N N . LYS A 1 282 ? -1.529 -3.862 -25.314 1.00 92.44 282 LYS A N 1
ATOM 2179 C CA . LYS A 1 282 ? -2.105 -4.985 -24.569 1.00 92.44 282 LYS A CA 1
ATOM 2180 C C . LYS A 1 282 ? -1.257 -6.257 -24.659 1.00 92.44 282 LYS A C 1
ATOM 2182 O O . LYS A 1 282 ? -1.281 -7.040 -23.715 1.00 92.44 282 LYS A O 1
ATOM 2187 N N . ASP A 1 283 ? -0.524 -6.457 -25.753 1.00 92.56 283 ASP A N 1
ATOM 2188 C CA . ASP A 1 283 ? 0.255 -7.672 -25.992 1.00 92.56 283 ASP A CA 1
ATOM 2189 C C . ASP A 1 283 ? 1.468 -7.708 -25.053 1.00 92.56 283 ASP A C 1
ATOM 2191 O O . ASP A 1 283 ? 1.833 -8.766 -24.545 1.00 92.56 283 ASP A O 1
ATOM 2195 N N . PHE A 1 284 ? 2.031 -6.539 -24.717 1.00 93.19 284 PHE A N 1
ATOM 2196 C CA . PHE A 1 284 ? 3.132 -6.438 -23.758 1.00 93.19 284 PHE A CA 1
ATOM 2197 C C . PHE A 1 284 ? 2.701 -6.728 -22.309 1.00 93.19 284 PHE A C 1
ATOM 2199 O O . PHE A 1 284 ? 3.530 -7.119 -21.487 1.00 93.19 284 PHE A O 1
ATOM 2206 N N . ARG A 1 285 ? 1.407 -6.613 -21.973 1.00 86.19 285 ARG A N 1
ATOM 2207 C CA . ARG A 1 285 ? 0.910 -6.897 -20.609 1.00 86.19 285 ARG A CA 1
ATOM 2208 C C . ARG A 1 285 ? 1.217 -8.324 -20.157 1.00 86.19 285 ARG A C 1
ATOM 2210 O O . ARG A 1 285 ? 1.414 -8.549 -18.974 1.00 86.19 285 ARG A O 1
ATOM 2217 N N . ALA A 1 286 ? 1.316 -9.278 -21.084 1.00 87.38 286 ALA A N 1
ATOM 2218 C CA . ALA A 1 286 ? 1.688 -10.657 -20.766 1.00 87.38 286 ALA A CA 1
ATOM 2219 C C . ALA A 1 286 ? 3.161 -10.823 -20.328 1.00 87.38 286 ALA A C 1
ATOM 2221 O O . ALA A 1 286 ? 3.524 -11.887 -19.830 1.00 87.38 286 ALA A O 1
ATOM 2222 N N . TYR A 1 287 ? 3.994 -9.795 -20.517 1.00 94.00 287 TYR A N 1
ATOM 2223 C CA . TYR A 1 287 ? 5.433 -9.796 -20.241 1.00 94.00 287 TYR A CA 1
ATOM 2224 C C . TYR A 1 287 ? 5.802 -8.939 -19.025 1.00 94.00 287 TYR A C 1
ATOM 2226 O O . TYR A 1 287 ? 6.900 -9.091 -18.491 1.00 94.00 287 TYR A O 1
ATOM 2234 N N . SER A 1 288 ? 4.919 -8.042 -18.567 1.00 89.75 288 SER A N 1
ATOM 2235 C CA . SER A 1 288 ? 5.226 -7.100 -17.477 1.00 89.75 288 SER A CA 1
ATOM 2236 C C . SER A 1 288 ? 5.616 -7.803 -16.183 1.00 89.75 288 SER A C 1
ATOM 2238 O O . SER A 1 288 ? 6.491 -7.334 -15.454 1.00 89.75 288 SER A O 1
ATOM 2240 N N . ASP A 1 289 ? 4.999 -8.952 -15.923 1.00 92.75 289 ASP A N 1
ATOM 2241 C CA . ASP A 1 289 ? 5.242 -9.713 -14.705 1.00 92.75 289 ASP A CA 1
ATOM 2242 C C . ASP A 1 289 ? 6.462 -10.633 -14.845 1.00 92.75 289 ASP A C 1
ATOM 2244 O O . ASP A 1 289 ? 7.035 -11.042 -13.839 1.00 92.75 289 ASP A O 1
ATOM 2248 N N . ASP A 1 290 ? 6.925 -10.892 -16.071 1.00 95.06 290 ASP A N 1
ATOM 2249 C CA . ASP A 1 290 ? 8.122 -11.686 -16.371 1.00 95.06 290 ASP A CA 1
ATOM 2250 C C . ASP A 1 290 ? 9.393 -10.828 -16.404 1.00 95.06 290 ASP A C 1
ATOM 2252 O O . ASP A 1 290 ? 10.467 -11.308 -16.039 1.00 95.06 290 ASP A O 1
ATOM 2256 N N . PHE A 1 291 ? 9.278 -9.550 -16.785 1.00 96.50 291 PHE A N 1
ATOM 2257 C CA . PHE A 1 291 ? 10.419 -8.661 -16.995 1.00 96.50 291 PHE A CA 1
ATOM 2258 C C . PHE A 1 291 ? 10.294 -7.342 -16.235 1.00 96.50 291 PHE A C 1
ATOM 2260 O O . PHE A 1 291 ? 9.473 -6.477 -16.542 1.00 96.50 291 PHE A O 1
ATOM 2267 N N . ARG A 1 292 ? 11.215 -7.122 -15.297 1.00 95.69 292 ARG A N 1
ATOM 2268 C CA . ARG A 1 292 ? 11.406 -5.823 -14.663 1.00 95.69 292 ARG A CA 1
ATOM 2269 C C . ARG A 1 292 ? 12.087 -4.874 -15.637 1.00 95.69 292 ARG A C 1
ATOM 2271 O O . ARG A 1 292 ? 13.194 -5.139 -16.081 1.00 95.69 292 ARG A O 1
ATOM 2278 N N . PHE A 1 293 ? 11.475 -3.730 -15.907 1.00 96.94 293 PHE A N 1
ATOM 2279 C CA . PHE A 1 293 ? 12.058 -2.721 -16.790 1.00 96.94 293 PHE A CA 1
ATOM 2280 C C . PHE A 1 293 ? 13.029 -1.787 -16.047 1.00 96.94 293 PHE A C 1
ATOM 2282 O O . PHE A 1 293 ? 12.699 -1.254 -14.984 1.00 96.94 293 PHE A O 1
ATOM 2289 N N . MET A 1 294 ? 14.194 -1.512 -16.637 1.00 97.94 294 MET A N 1
ATOM 2290 C CA . MET A 1 294 ? 15.183 -0.551 -16.143 1.00 97.94 294 MET A CA 1
ATOM 2291 C C . MET A 1 294 ? 15.769 0.285 -17.292 1.00 97.94 294 MET A C 1
ATOM 2293 O O . MET A 1 294 ? 16.602 -0.194 -18.050 1.00 97.94 294 MET A O 1
ATOM 2297 N N . ALA A 1 295 ? 15.375 1.557 -17.399 1.00 97.94 295 ALA A N 1
ATOM 2298 C CA . ALA A 1 295 ? 15.907 2.479 -18.410 1.00 97.94 295 ALA A CA 1
ATOM 2299 C C . ALA A 1 295 ? 17.186 3.188 -17.932 1.00 97.94 295 ALA A C 1
ATOM 2301 O O . ALA A 1 295 ? 17.215 3.756 -16.834 1.00 97.94 295 ALA A O 1
ATOM 2302 N N . ILE A 1 296 ? 18.224 3.191 -18.762 1.00 97.75 296 ILE A N 1
ATOM 2303 C CA . ILE A 1 296 ? 19.511 3.839 -18.531 1.00 97.75 296 ILE A CA 1
ATOM 2304 C C . ILE A 1 296 ? 19.745 4.882 -19.631 1.00 97.75 296 ILE A C 1
ATOM 2306 O O . ILE A 1 296 ? 19.942 4.512 -20.788 1.00 97.75 296 ILE A O 1
ATOM 2310 N N . PRO A 1 297 ? 19.714 6.180 -19.289 1.00 96.12 297 PRO A N 1
ATOM 2311 C CA . PRO A 1 297 ? 19.852 7.246 -20.276 1.00 96.12 297 PRO A CA 1
ATOM 2312 C C . PRO A 1 297 ? 21.276 7.313 -20.826 1.00 96.12 297 PRO A C 1
ATOM 2314 O O . PRO A 1 297 ? 22.243 7.274 -20.061 1.00 96.12 297 PRO A O 1
ATOM 2317 N N . THR A 1 298 ? 21.404 7.442 -22.146 1.00 94.06 298 THR A N 1
ATOM 2318 C CA . THR A 1 298 ? 22.694 7.582 -22.844 1.00 94.06 298 THR A CA 1
ATOM 2319 C C . THR A 1 298 ? 22.941 8.991 -23.389 1.00 94.06 298 THR A C 1
ATOM 2321 O O . THR A 1 298 ? 23.916 9.198 -24.115 1.00 94.06 298 THR A O 1
ATOM 2324 N N . ASP A 1 299 ? 22.086 9.957 -23.047 1.00 91.62 299 ASP A N 1
ATOM 2325 C CA . ASP A 1 299 ? 22.167 11.352 -23.474 1.00 91.62 299 ASP A CA 1
ATOM 2326 C C . ASP A 1 299 ? 22.982 12.232 -22.507 1.00 91.62 299 ASP A C 1
ATOM 2328 O O . ASP A 1 299 ? 23.099 11.957 -21.308 1.00 91.62 299 ASP A O 1
ATOM 2332 N N . GLY A 1 300 ? 23.561 13.305 -23.059 1.00 90.44 300 GLY A N 1
ATOM 2333 C CA . GLY A 1 300 ? 24.239 14.368 -22.311 1.00 90.44 300 GLY A CA 1
ATOM 2334 C C . GLY A 1 300 ? 25.210 13.873 -21.232 1.00 90.44 300 GLY A C 1
ATOM 2335 O O . GLY A 1 300 ? 26.010 12.958 -21.449 1.00 90.44 300 GLY A O 1
ATOM 2336 N N . ASP A 1 301 ? 25.103 14.472 -20.047 1.00 93.00 301 ASP A N 1
ATOM 2337 C CA . ASP A 1 301 ? 25.984 14.215 -18.900 1.00 93.00 301 ASP A CA 1
ATOM 2338 C C . ASP A 1 301 ? 25.773 12.832 -18.258 1.00 93.00 301 ASP A C 1
ATOM 2340 O O . ASP A 1 301 ? 26.578 12.397 -17.433 1.00 93.00 301 ASP A O 1
ATOM 2344 N N . LYS A 1 302 ? 24.715 12.101 -18.640 1.00 93.19 302 LYS A N 1
ATOM 2345 C CA . LYS A 1 302 ? 24.428 10.757 -18.113 1.00 93.19 302 LYS A CA 1
ATOM 2346 C C . LYS A 1 302 ? 25.188 9.658 -18.869 1.00 93.19 302 LYS A C 1
ATOM 2348 O O . LYS A 1 302 ? 25.401 8.568 -18.327 1.00 93.19 302 LYS A O 1
ATOM 2353 N N . ARG A 1 303 ? 25.677 9.950 -20.082 1.00 92.00 303 ARG A N 1
ATOM 2354 C CA . ARG A 1 303 ? 26.372 8.992 -20.961 1.00 92.00 303 ARG A CA 1
ATOM 2355 C C . ARG A 1 303 ? 27.590 8.300 -20.327 1.00 92.00 303 ARG A C 1
ATOM 2357 O O . ARG A 1 303 ? 27.694 7.082 -20.484 1.00 92.00 303 ARG A O 1
ATOM 2364 N N . PRO A 1 304 ? 28.503 8.978 -19.598 1.00 94.31 304 PRO A N 1
ATOM 2365 C CA . PRO A 1 304 ? 29.655 8.304 -18.992 1.00 94.31 304 PRO A CA 1
ATOM 2366 C C . PRO A 1 304 ? 29.257 7.214 -17.987 1.00 94.31 304 PRO A C 1
ATOM 2368 O O . PRO A 1 304 ? 29.850 6.136 -17.975 1.00 94.31 304 PRO A O 1
ATOM 2371 N N . ALA A 1 305 ? 28.215 7.456 -17.186 1.00 95.38 305 ALA A N 1
ATOM 2372 C CA . ALA A 1 305 ? 27.719 6.483 -16.217 1.00 95.38 305 ALA A CA 1
ATOM 2373 C C . ALA A 1 305 ? 27.040 5.281 -16.899 1.00 95.38 305 ALA A C 1
ATOM 2375 O O . ALA A 1 305 ? 27.185 4.146 -16.440 1.00 95.38 305 ALA A O 1
ATOM 2376 N N . ALA A 1 306 ? 26.343 5.511 -18.017 1.00 95.12 306 ALA A N 1
ATOM 2377 C CA . ALA A 1 306 ? 25.785 4.441 -18.841 1.00 95.12 306 ALA A CA 1
ATOM 2378 C C . ALA A 1 306 ? 26.882 3.555 -19.456 1.00 95.12 306 ALA A C 1
ATOM 2380 O O . ALA A 1 306 ? 26.784 2.331 -19.392 1.00 95.12 306 ALA A O 1
ATOM 2381 N N . LEU A 1 307 ? 27.957 4.158 -19.981 1.00 93.88 307 LEU A N 1
ATOM 2382 C CA . LEU A 1 307 ? 29.117 3.427 -20.507 1.00 93.88 307 LEU A CA 1
ATOM 2383 C C . LEU A 1 307 ? 29.812 2.596 -19.424 1.00 93.88 307 LEU A C 1
ATOM 2385 O O . LEU A 1 307 ? 30.159 1.443 -19.673 1.00 93.88 307 LEU A O 1
ATOM 2389 N N . ALA A 1 308 ? 29.972 3.149 -18.219 1.00 95.31 308 ALA A N 1
ATOM 2390 C CA . ALA A 1 308 ? 30.546 2.418 -17.092 1.00 95.31 308 ALA A CA 1
ATOM 2391 C C . ALA A 1 308 ? 29.710 1.177 -16.737 1.00 95.31 308 ALA A C 1
ATOM 2393 O O . ALA A 1 308 ? 30.266 0.094 -16.568 1.00 95.31 308 ALA A O 1
ATOM 2394 N N . LEU A 1 309 ? 28.378 1.300 -16.690 1.00 96.19 309 LEU A N 1
ATOM 2395 C CA . LEU A 1 309 ? 27.490 0.153 -16.470 1.00 96.19 309 LEU A CA 1
ATOM 2396 C C . LEU A 1 309 ? 27.558 -0.863 -17.619 1.00 96.19 309 LEU A C 1
ATOM 2398 O O . LEU A 1 309 ? 27.594 -2.065 -17.385 1.00 96.19 309 LEU A O 1
ATOM 2402 N N . ALA A 1 310 ? 27.595 -0.409 -18.868 1.00 94.44 310 ALA A N 1
ATOM 2403 C CA . ALA A 1 310 ? 27.706 -1.313 -20.006 1.00 94.44 310 ALA A CA 1
ATOM 2404 C C . ALA A 1 310 ? 28.997 -2.145 -19.953 1.00 94.44 310 ALA A C 1
ATOM 2406 O O . ALA A 1 310 ? 28.958 -3.353 -20.181 1.00 94.44 310 ALA A O 1
ATOM 2407 N N . GLN A 1 311 ? 30.119 -1.538 -19.557 1.00 93.75 311 GLN A N 1
ATOM 2408 C CA . GLN A 1 311 ? 31.387 -2.248 -19.378 1.00 93.75 311 GLN A CA 1
ATOM 2409 C C . GLN A 1 311 ? 31.305 -3.342 -18.305 1.00 93.75 311 GLN A C 1
ATOM 2411 O O . GLN A 1 311 ? 31.860 -4.423 -18.512 1.00 93.75 311 GLN A O 1
ATOM 2416 N N . THR A 1 312 ? 30.587 -3.123 -17.193 1.00 92.50 312 THR A N 1
ATOM 2417 C CA . THR A 1 312 ? 30.399 -4.180 -16.177 1.00 92.50 312 THR A CA 1
ATOM 2418 C C . THR A 1 312 ? 29.576 -5.350 -16.715 1.00 92.50 312 THR A C 1
ATOM 2420 O O . THR A 1 312 ? 29.835 -6.500 -16.360 1.00 92.50 312 THR A O 1
ATOM 2423 N N . LEU A 1 313 ? 28.657 -5.076 -17.642 1.00 93.38 313 LEU A N 1
ATOM 2424 C CA . LEU A 1 313 ? 27.890 -6.077 -18.387 1.00 93.38 313 LEU A CA 1
ATOM 2425 C C . LEU A 1 313 ? 28.654 -6.659 -19.592 1.00 93.38 313 LEU A C 1
ATOM 2427 O O . LEU A 1 313 ? 28.101 -7.476 -20.326 1.00 93.38 313 LEU A O 1
ATOM 2431 N N . LYS A 1 314 ? 29.928 -6.282 -19.785 1.00 92.31 314 LYS A N 1
ATOM 2432 C CA . LYS A 1 314 ? 30.785 -6.668 -20.924 1.00 92.31 314 LYS A CA 1
ATOM 2433 C C . LYS A 1 314 ? 30.215 -6.248 -22.286 1.00 92.31 314 LYS A C 1
ATOM 2435 O O . LYS A 1 314 ? 30.433 -6.920 -23.293 1.00 92.31 314 LYS A O 1
ATOM 2440 N N . LEU A 1 315 ? 29.504 -5.126 -22.308 1.00 90.19 315 LEU A N 1
ATOM 2441 C CA . LEU A 1 315 ? 28.934 -4.499 -23.493 1.00 90.19 315 LEU A CA 1
ATOM 2442 C C . LEU A 1 315 ? 29.782 -3.302 -23.916 1.00 90.19 315 LEU A C 1
ATOM 2444 O O . LEU A 1 315 ? 30.299 -2.558 -23.083 1.00 90.19 315 LEU A O 1
ATOM 2448 N N . ASP A 1 316 ? 29.881 -3.096 -25.224 1.00 88.44 316 ASP A N 1
ATOM 2449 C CA . ASP A 1 316 ? 30.573 -1.955 -25.810 1.00 88.44 316 ASP A CA 1
ATOM 2450 C C . ASP A 1 316 ? 29.580 -1.087 -26.587 1.00 88.44 316 ASP A C 1
ATOM 2452 O O . ASP A 1 316 ? 29.390 -1.269 -27.790 1.00 88.44 316 ASP A O 1
ATOM 2456 N N . LEU A 1 317 ? 28.950 -0.133 -25.889 1.00 85.88 317 LEU A N 1
ATOM 2457 C CA . LEU A 1 317 ? 27.986 0.788 -26.505 1.00 85.88 317 LEU A CA 1
ATOM 2458 C C . LEU A 1 317 ? 28.645 1.746 -27.512 1.00 85.88 317 LEU A C 1
ATOM 2460 O O . LEU A 1 317 ? 27.941 2.460 -28.214 1.00 85.88 317 LEU A O 1
ATOM 2464 N N . THR A 1 318 ? 29.981 1.819 -27.590 1.00 82.56 318 THR A N 1
ATOM 2465 C CA . THR A 1 318 ? 30.654 2.728 -28.535 1.00 82.56 318 THR A CA 1
ATOM 2466 C C . THR A 1 318 ? 30.581 2.232 -29.975 1.00 82.56 318 THR A C 1
ATOM 2468 O O . THR A 1 318 ? 30.681 3.030 -30.906 1.00 82.56 318 THR A O 1
ATOM 2471 N N . LYS A 1 319 ? 30.347 0.928 -30.167 1.00 82.69 319 LYS A N 1
ATOM 2472 C CA . LYS A 1 319 ? 30.186 0.301 -31.487 1.00 82.69 319 LYS A CA 1
ATOM 2473 C C . LYS A 1 319 ? 28.880 0.665 -32.179 1.00 82.69 319 LYS A C 1
ATOM 2475 O O . LYS A 1 319 ? 28.732 0.396 -33.366 1.00 82.69 319 LYS A O 1
ATOM 2480 N N . ASN A 1 320 ? 27.965 1.281 -31.446 1.00 78.19 320 ASN A N 1
ATOM 2481 C CA . ASN A 1 320 ? 26.658 1.652 -31.924 1.00 78.19 320 ASN A CA 1
ATOM 2482 C C . ASN A 1 320 ? 26.376 3.115 -31.548 1.00 78.19 320 ASN A C 1
ATOM 2484 O O . ASN A 1 320 ? 26.087 3.426 -30.389 1.00 78.19 320 ASN A O 1
ATOM 2488 N N . PRO A 1 321 ? 26.454 4.034 -32.522 1.00 69.88 321 PRO A N 1
ATOM 2489 C CA . PRO A 1 321 ? 26.260 5.455 -32.270 1.00 69.88 321 PRO A CA 1
ATOM 2490 C C . PRO A 1 321 ? 24.815 5.812 -31.893 1.00 69.88 321 PRO A C 1
ATOM 2492 O O . PRO A 1 321 ? 24.609 6.881 -31.323 1.00 69.88 321 PRO A O 1
ATOM 2495 N N . SER A 1 322 ? 23.846 4.933 -32.177 1.00 75.62 322 SER A N 1
ATOM 2496 C CA . SER A 1 322 ? 22.434 5.084 -31.812 1.00 75.62 322 SER A CA 1
ATOM 2497 C C . SER A 1 322 ? 22.232 5.033 -30.292 1.00 75.62 322 SER A C 1
ATOM 2499 O O . SER A 1 322 ? 21.365 5.713 -29.748 1.00 75.62 322 SER A O 1
ATOM 2501 N N . GLY A 1 323 ? 23.064 4.248 -29.600 1.00 78.00 323 GLY A N 1
ATOM 2502 C CA . GLY A 1 323 ? 22.991 4.049 -28.157 1.00 78.00 323 GLY A CA 1
ATOM 2503 C C . GLY A 1 323 ? 21.829 3.169 -27.689 1.00 78.00 323 GLY A C 1
ATOM 2504 O O . GLY A 1 323 ? 21.759 2.921 -26.487 1.00 78.00 323 GLY A O 1
ATOM 2505 N N . LEU A 1 324 ? 20.964 2.678 -28.591 1.00 92.56 324 LEU A N 1
ATOM 2506 C CA . LEU A 1 324 ? 19.836 1.806 -28.263 1.00 92.56 324 LEU A CA 1
ATOM 2507 C C . LEU A 1 324 ? 20.288 0.350 -28.097 1.00 92.56 324 LEU A C 1
ATOM 2509 O O . LEU A 1 324 ? 20.614 -0.332 -29.066 1.00 92.56 324 LEU A O 1
ATOM 2513 N N . TYR A 1 325 ? 20.228 -0.142 -26.863 1.00 95.62 325 TYR A N 1
ATOM 2514 C CA . TYR A 1 325 ? 20.421 -1.551 -26.538 1.00 95.62 325 TYR A CA 1
ATOM 2515 C C . TYR A 1 325 ? 19.363 -2.045 -25.564 1.00 95.62 325 TYR A C 1
ATOM 2517 O O . TYR A 1 325 ? 19.046 -1.375 -24.580 1.00 95.62 325 TYR A O 1
ATOM 2525 N N . ILE A 1 326 ? 18.903 -3.273 -25.784 1.00 97.12 326 ILE A N 1
ATOM 2526 C CA . ILE A 1 326 ? 18.131 -4.046 -24.814 1.00 97.12 326 ILE A CA 1
ATOM 2527 C C . ILE A 1 326 ? 18.999 -5.188 -24.306 1.00 97.12 326 ILE A C 1
ATOM 2529 O O . ILE A 1 326 ? 19.582 -5.942 -25.083 1.00 97.12 326 ILE A O 1
ATOM 2533 N N . VAL A 1 327 ? 19.078 -5.312 -22.986 1.00 97.94 327 VAL A N 1
ATOM 2534 C CA . VAL A 1 327 ? 19.861 -6.332 -22.291 1.00 97.94 327 VAL A CA 1
ATOM 2535 C C . VAL A 1 327 ? 18.938 -7.086 -21.354 1.00 97.94 327 VAL A C 1
ATOM 2537 O O . VAL A 1 327 ? 18.289 -6.483 -20.500 1.00 97.94 327 VAL A O 1
ATOM 2540 N N . LEU A 1 328 ? 18.894 -8.406 -21.499 1.00 98.19 328 LEU A N 1
ATOM 2541 C CA . LEU A 1 328 ? 18.119 -9.284 -20.633 1.00 98.19 328 LEU A CA 1
ATOM 2542 C C . LEU A 1 328 ? 19.050 -9.996 -19.663 1.00 98.19 328 LEU A C 1
ATOM 2544 O O . LEU A 1 328 ? 20.004 -10.649 -20.090 1.00 98.19 328 LEU A O 1
ATOM 2548 N N . LEU A 1 329 ? 18.749 -9.903 -18.371 1.00 97.88 329 LEU A N 1
ATOM 2549 C CA . LEU A 1 329 ? 19.354 -10.734 -17.337 1.00 97.88 329 LEU A CA 1
ATOM 2550 C C . LEU A 1 329 ? 18.301 -11.674 -16.747 1.00 97.88 329 LEU A C 1
ATOM 2552 O O . LEU A 1 329 ? 17.138 -11.293 -16.610 1.00 97.88 329 LEU A O 1
ATOM 2556 N N . ASP A 1 330 ? 18.703 -12.885 -16.369 1.00 96.38 330 ASP A N 1
ATOM 2557 C CA . ASP A 1 330 ? 17.836 -13.794 -15.623 1.00 96.38 330 ASP A CA 1
ATOM 2558 C C . ASP A 1 330 ? 17.627 -13.317 -14.176 1.00 96.38 330 ASP A C 1
ATOM 2560 O O . ASP A 1 330 ? 18.279 -12.382 -13.702 1.00 96.38 330 ASP A O 1
ATOM 2564 N N . HIS A 1 331 ? 16.741 -13.991 -13.446 1.00 94.25 331 HIS A N 1
ATOM 2565 C CA . HIS A 1 331 ? 16.502 -13.738 -12.023 1.00 94.25 331 HIS A CA 1
ATOM 2566 C C . HIS A 1 331 ? 17.745 -13.883 -11.130 1.00 94.25 331 HIS A C 1
ATOM 2568 O O . HIS A 1 331 ? 17.694 -13.457 -9.988 1.00 94.25 331 HIS A O 1
ATOM 2574 N N . ASN A 1 332 ? 18.862 -14.439 -11.612 1.00 94.38 332 ASN A N 1
ATOM 2575 C CA . ASN A 1 332 ? 20.152 -14.495 -10.914 1.00 94.38 332 ASN A CA 1
ATOM 2576 C C . ASN A 1 332 ? 21.158 -13.457 -11.449 1.00 94.38 332 ASN A C 1
ATOM 2578 O O . ASN A 1 332 ? 22.355 -13.573 -11.178 1.00 94.38 332 ASN A O 1
ATOM 2582 N N . ALA A 1 333 ? 20.687 -12.463 -12.208 1.00 94.75 333 ALA A N 1
ATOM 2583 C CA . ALA A 1 333 ? 21.478 -11.442 -12.893 1.00 94.75 333 ALA A CA 1
ATOM 2584 C C . ALA A 1 333 ? 22.511 -11.985 -13.899 1.00 94.75 333 ALA A C 1
ATOM 2586 O O . ALA A 1 333 ? 23.537 -11.354 -14.162 1.00 94.75 333 ALA A O 1
ATOM 2587 N N . ARG A 1 334 ? 22.253 -13.151 -14.499 1.00 95.25 334 ARG A N 1
ATOM 2588 C CA . ARG A 1 334 ? 23.082 -13.708 -15.577 1.00 95.25 334 ARG A CA 1
ATOM 2589 C C . ARG A 1 334 ? 22.577 -13.220 -16.924 1.00 95.25 334 ARG A C 1
ATOM 2591 O O . ARG A 1 334 ? 21.378 -13.217 -17.169 1.00 95.25 334 ARG A O 1
ATOM 2598 N N . LEU A 1 335 ? 23.494 -12.846 -17.812 1.00 96.62 335 LEU A N 1
ATOM 2599 C CA . LEU A 1 335 ? 23.156 -12.373 -19.153 1.00 96.62 335 LEU A CA 1
ATOM 2600 C C . LEU A 1 335 ? 22.430 -13.462 -19.963 1.00 96.62 335 LEU A C 1
ATOM 2602 O O . LEU A 1 335 ? 22.969 -14.552 -20.146 1.00 96.62 335 LEU A O 1
ATOM 2606 N N . LEU A 1 336 ? 21.234 -13.142 -20.459 1.00 96.62 336 LEU A N 1
ATOM 2607 C CA . LEU A 1 336 ? 20.418 -13.996 -21.326 1.00 96.62 336 LEU A CA 1
ATOM 2608 C C . LEU A 1 336 ? 20.531 -13.591 -22.795 1.00 96.62 336 LEU A C 1
ATOM 2610 O O . LEU A 1 336 ? 20.784 -14.438 -23.647 1.00 96.62 336 LEU A O 1
ATOM 2614 N N . ALA A 1 337 ? 20.344 -12.302 -23.084 1.00 97.31 337 ALA A N 1
ATOM 2615 C CA . ALA A 1 337 ? 20.334 -11.781 -24.444 1.00 97.31 337 ALA A CA 1
ATOM 2616 C C . ALA A 1 337 ? 20.736 -10.305 -24.487 1.00 97.31 337 ALA A C 1
ATOM 2618 O O . ALA A 1 337 ? 20.578 -9.567 -23.512 1.00 97.31 337 ALA A O 1
ATOM 2619 N N . VAL A 1 338 ? 21.231 -9.885 -25.648 1.00 96.75 338 VAL A N 1
ATOM 2620 C CA . VAL A 1 338 ? 21.536 -8.495 -25.992 1.00 96.75 338 VAL A CA 1
ATOM 2621 C C . VAL A 1 338 ? 21.018 -8.262 -27.402 1.00 96.75 338 VAL A C 1
ATOM 2623 O O . VAL A 1 338 ? 21.249 -9.103 -28.271 1.00 96.75 338 VAL A O 1
ATOM 2626 N N . ALA A 1 339 ? 20.340 -7.144 -27.624 1.00 95.69 339 ALA A N 1
ATOM 2627 C CA . ALA A 1 339 ? 19.927 -6.712 -28.950 1.00 95.69 339 ALA A CA 1
ATOM 2628 C C . ALA A 1 339 ? 20.134 -5.206 -29.115 1.00 95.69 339 ALA A C 1
ATOM 2630 O O . ALA A 1 339 ? 19.913 -4.444 -28.172 1.00 95.69 339 ALA A O 1
ATOM 2631 N N . ASP A 1 340 ? 20.553 -4.795 -30.306 1.00 93.69 340 ASP A N 1
ATOM 2632 C CA . ASP A 1 340 ? 20.660 -3.394 -30.716 1.00 93.69 340 ASP A CA 1
ATOM 2633 C C . ASP A 1 340 ? 19.568 -3.018 -31.735 1.00 93.69 340 ASP A C 1
ATOM 2635 O O . ASP A 1 340 ? 18.684 -3.822 -32.051 1.00 93.69 340 ASP A O 1
ATOM 2639 N N . GLU A 1 341 ? 19.596 -1.793 -32.269 1.00 90.75 341 GLU A N 1
ATOM 2640 C CA . GLU A 1 341 ? 18.616 -1.351 -33.262 1.00 90.75 341 GLU A CA 1
ATOM 2641 C C . GLU A 1 341 ? 18.598 -2.204 -34.532 1.00 90.75 341 GLU A C 1
ATOM 2643 O O . GLU A 1 341 ? 17.544 -2.309 -35.150 1.00 90.75 341 GLU A O 1
ATOM 2648 N N . THR A 1 342 ? 19.703 -2.846 -34.926 1.00 92.06 342 THR A N 1
ATOM 2649 C CA . THR A 1 342 ? 19.731 -3.662 -36.152 1.00 92.06 342 THR A CA 1
ATOM 2650 C C . THR A 1 342 ? 18.842 -4.897 -36.010 1.00 92.06 342 THR A C 1
ATOM 2652 O O . THR A 1 342 ? 18.227 -5.358 -36.977 1.00 92.06 342 THR A O 1
ATOM 2655 N N . GLN A 1 343 ? 18.725 -5.396 -34.778 1.00 94.88 343 GLN A N 1
ATOM 2656 C CA . GLN A 1 343 ? 17.892 -6.534 -34.413 1.00 94.88 343 GLN A CA 1
ATOM 2657 C C . GLN A 1 343 ? 16.489 -6.110 -33.978 1.00 94.88 343 GLN A C 1
ATOM 2659 O O . GLN A 1 343 ? 15.550 -6.864 -34.192 1.00 94.88 343 GLN A O 1
ATOM 2664 N N . LEU A 1 344 ? 16.320 -4.925 -33.389 1.00 95.75 344 LEU A N 1
ATOM 2665 C CA . LEU A 1 344 ? 15.040 -4.477 -32.824 1.00 95.75 344 LEU A CA 1
ATOM 2666 C C . LEU A 1 344 ? 14.208 -3.623 -33.783 1.00 95.75 344 LEU A C 1
ATOM 2668 O O . LEU A 1 344 ? 12.995 -3.526 -33.613 1.00 95.75 344 LEU A O 1
ATOM 2672 N N . CYS A 1 345 ? 14.829 -3.004 -34.788 1.00 93.88 345 CYS A N 1
ATOM 2673 C CA . CYS A 1 345 ? 14.150 -2.075 -35.686 1.00 93.88 345 CYS A CA 1
ATOM 2674 C C . CYS A 1 345 ? 13.890 -2.679 -37.066 1.00 93.88 345 CYS A C 1
ATOM 2676 O O . CYS A 1 345 ? 14.664 -3.491 -37.571 1.00 93.88 345 CYS A O 1
ATOM 2678 N N . LYS A 1 346 ? 12.796 -2.255 -37.694 1.00 93.69 346 LYS A N 1
ATOM 2679 C CA . LYS A 1 346 ? 12.444 -2.547 -39.083 1.00 93.69 346 LYS A CA 1
ATOM 2680 C C . LYS A 1 346 ? 12.098 -1.219 -39.753 1.00 93.69 346 LYS A C 1
ATOM 2682 O O . LYS A 1 346 ? 11.302 -0.471 -39.204 1.00 93.69 346 LYS A O 1
ATOM 2687 N N . ASP A 1 347 ? 12.707 -0.943 -40.906 1.00 89.44 347 ASP A N 1
ATOM 2688 C CA . ASP A 1 347 ? 12.504 0.306 -41.658 1.00 89.44 347 ASP A CA 1
ATOM 2689 C C . ASP A 1 347 ? 12.741 1.567 -40.790 1.00 89.44 347 ASP A C 1
ATOM 2691 O O . ASP A 1 347 ? 11.963 2.511 -40.814 1.00 89.44 347 ASP A O 1
ATOM 2695 N N . ASP A 1 348 ? 13.812 1.541 -39.982 1.00 86.12 348 ASP A N 1
ATOM 2696 C CA . ASP A 1 348 ? 14.208 2.574 -39.003 1.00 86.12 348 ASP A CA 1
ATOM 2697 C C . ASP A 1 348 ? 13.224 2.829 -37.837 1.00 86.12 348 ASP A C 1
ATOM 2699 O O . ASP A 1 348 ? 13.480 3.678 -36.979 1.00 86.12 348 ASP A O 1
ATOM 2703 N N . GLU A 1 349 ? 12.158 2.034 -37.714 1.00 93.44 349 GLU A N 1
ATOM 2704 C CA . GLU A 1 349 ? 11.216 2.071 -36.591 1.00 93.44 349 GLU A CA 1
ATOM 2705 C C . GLU A 1 349 ? 11.410 0.897 -35.625 1.00 93.44 349 GLU A C 1
ATOM 2707 O O . GLU A 1 349 ? 11.769 -0.210 -36.023 1.00 93.44 349 GLU A O 1
ATOM 2712 N N . PHE A 1 350 ? 11.121 1.105 -34.336 1.00 96.88 350 PHE A N 1
ATOM 2713 C CA . PHE A 1 350 ? 11.166 0.035 -33.337 1.00 96.88 350 PHE A CA 1
ATOM 2714 C C . PHE A 1 350 ? 10.049 -0.996 -33.593 1.00 96.88 350 PHE A C 1
ATOM 2716 O O . PHE A 1 350 ? 8.862 -0.667 -33.506 1.00 96.88 350 PHE A O 1
ATOM 2723 N N . SER A 1 351 ? 10.409 -2.250 -33.892 1.00 97.75 351 SER A N 1
ATOM 2724 C CA . SER A 1 351 ? 9.450 -3.312 -34.221 1.00 97.75 351 SER A CA 1
ATOM 2725 C C . SER A 1 351 ? 8.965 -4.018 -32.959 1.00 97.75 351 SER A C 1
ATOM 2727 O O . SER A 1 351 ? 9.745 -4.615 -32.214 1.00 97.75 351 SER A O 1
ATOM 2729 N N . LYS A 1 352 ? 7.642 -4.006 -32.755 1.00 96.75 352 LYS A N 1
ATOM 2730 C CA . LYS A 1 352 ? 7.002 -4.785 -31.691 1.00 96.75 352 LYS A CA 1
ATOM 2731 C C . LYS A 1 352 ? 7.255 -6.277 -31.875 1.00 96.75 352 LYS A C 1
ATOM 2733 O O . LYS A 1 352 ? 7.579 -6.937 -30.896 1.00 96.75 352 LYS A O 1
ATOM 2738 N N . GLU A 1 353 ? 7.125 -6.802 -33.097 1.00 97.25 353 GLU A N 1
ATOM 2739 C CA . GLU A 1 353 ? 7.285 -8.239 -33.344 1.00 97.25 353 GLU A CA 1
ATOM 2740 C C . GLU A 1 353 ? 8.679 -8.711 -32.931 1.00 97.25 353 GLU A C 1
ATOM 2742 O O . GLU A 1 353 ? 8.796 -9.608 -32.104 1.00 97.25 353 GLU A O 1
ATOM 2747 N N . ARG A 1 354 ? 9.730 -8.035 -33.410 1.00 97.88 354 ARG A N 1
ATOM 2748 C CA . ARG A 1 354 ? 11.118 -8.398 -33.088 1.00 97.88 354 ARG A CA 1
ATOM 2749 C C . ARG A 1 354 ? 11.428 -8.257 -31.601 1.00 97.88 354 ARG A C 1
ATOM 2751 O O . ARG A 1 354 ? 12.171 -9.061 -31.042 1.00 97.88 354 ARG A O 1
ATOM 2758 N N . PHE A 1 355 ? 10.854 -7.244 -30.953 1.00 97.69 355 PHE A N 1
ATOM 2759 C CA . PHE A 1 355 ? 10.999 -7.067 -29.515 1.00 97.69 355 PHE A CA 1
ATOM 2760 C C . PHE A 1 355 ? 10.353 -8.215 -28.732 1.00 97.69 355 PHE A C 1
ATOM 2762 O O . PHE A 1 355 ? 11.010 -8.799 -27.877 1.00 97.69 355 PHE A O 1
ATOM 2769 N N . LEU A 1 356 ? 9.108 -8.590 -29.037 1.00 97.06 356 LEU A N 1
ATOM 2770 C CA . LEU A 1 356 ? 8.430 -9.692 -28.345 1.00 97.06 356 LEU A CA 1
ATOM 2771 C C . LEU A 1 356 ? 9.071 -11.055 -28.656 1.00 97.06 356 LEU A C 1
ATOM 2773 O O . LEU A 1 356 ? 9.263 -11.848 -27.737 1.00 97.06 356 LEU A O 1
ATOM 2777 N N . GLU A 1 357 ? 9.498 -11.292 -29.900 1.00 96.94 357 GLU A N 1
ATOM 2778 C CA . GLU A 1 357 ? 10.259 -12.487 -30.301 1.00 96.94 357 GLU A CA 1
ATOM 2779 C C . GLU A 1 357 ? 11.562 -12.638 -29.500 1.00 96.94 357 GLU A C 1
ATOM 2781 O O . GLU A 1 357 ? 11.954 -13.753 -29.155 1.00 96.94 357 GLU A O 1
ATOM 2786 N N . MET A 1 358 ? 12.221 -11.523 -29.159 1.00 97.06 358 MET A N 1
ATOM 2787 C CA . MET A 1 358 ? 13.391 -11.529 -28.279 1.00 97.06 358 MET A CA 1
ATOM 2788 C C . MET A 1 358 ? 13.026 -11.913 -26.836 1.00 97.06 358 MET A C 1
ATOM 2790 O O . MET A 1 358 ? 13.817 -12.583 -26.174 1.00 97.06 358 MET A O 1
ATOM 2794 N N . LEU A 1 359 ? 11.866 -11.491 -26.320 1.00 97.69 359 LEU A N 1
ATOM 2795 C CA . LEU A 1 359 ? 11.462 -11.754 -24.931 1.00 97.69 359 LEU A CA 1
ATOM 2796 C C . LEU A 1 359 ? 10.909 -13.166 -24.718 1.00 97.69 359 LEU A C 1
ATOM 2798 O O . LEU A 1 359 ? 11.133 -13.758 -23.662 1.00 97.69 359 LEU A O 1
ATOM 2802 N N . ASP A 1 360 ? 10.196 -13.709 -25.703 1.00 96.31 360 ASP A N 1
ATOM 2803 C CA . ASP A 1 360 ? 9.437 -14.960 -25.599 1.00 96.31 360 ASP A CA 1
ATOM 2804 C C . ASP A 1 360 ? 10.223 -16.157 -25.037 1.00 96.31 360 ASP A C 1
ATOM 2806 O O . ASP A 1 360 ? 9.746 -16.791 -24.087 1.00 96.31 360 ASP A O 1
ATOM 2810 N N . PRO A 1 361 ? 11.443 -16.467 -25.524 1.00 96.62 361 PRO A N 1
ATOM 2811 C CA . PRO A 1 361 ? 12.221 -17.600 -25.020 1.00 96.62 361 PRO A CA 1
ATOM 2812 C C . PRO A 1 361 ? 12.650 -17.450 -23.555 1.00 96.62 361 PRO A C 1
ATOM 2814 O O . PRO A 1 361 ? 13.055 -18.428 -22.921 1.00 96.62 361 PRO A O 1
ATOM 2817 N N . HIS A 1 362 ? 12.592 -16.227 -23.027 1.00 96.44 362 HIS A N 1
ATOM 2818 C CA . HIS A 1 362 ? 13.100 -15.851 -21.716 1.00 96.44 362 HIS A CA 1
ATOM 2819 C C . HIS A 1 362 ? 11.991 -15.534 -20.713 1.00 96.44 362 HIS A C 1
ATOM 2821 O O . HIS A 1 362 ? 12.283 -15.002 -19.648 1.00 96.44 362 HIS A O 1
ATOM 2827 N N . ARG A 1 363 ? 10.728 -15.842 -21.007 1.00 94.38 363 ARG A N 1
ATOM 2828 C CA . ARG A 1 363 ? 9.642 -15.669 -20.034 1.00 94.38 363 ARG A CA 1
ATOM 2829 C C . ARG A 1 363 ? 9.825 -16.574 -18.818 1.00 94.38 363 ARG A C 1
ATOM 2831 O O . ARG A 1 363 ? 10.369 -17.681 -18.924 1.00 94.38 363 ARG A O 1
ATOM 2838 N N . THR A 1 364 ? 9.362 -16.119 -17.654 1.00 91.00 364 THR A N 1
ATOM 2839 C CA . THR A 1 364 ? 9.421 -16.935 -16.440 1.00 91.00 364 THR A CA 1
ATOM 2840 C C . THR A 1 364 ? 8.490 -18.128 -16.609 1.00 91.00 364 THR A C 1
ATOM 2842 O O . THR A 1 364 ? 7.293 -17.986 -16.839 1.00 91.00 364 THR A O 1
ATOM 2845 N N . LYS A 1 365 ? 9.044 -19.337 -16.491 1.00 90.44 365 LYS A N 1
ATOM 2846 C CA . LYS A 1 365 ? 8.246 -20.564 -16.530 1.00 90.44 365 LYS A CA 1
ATOM 2847 C C . LYS A 1 365 ? 7.456 -20.689 -15.226 1.00 90.44 365 LYS A C 1
ATOM 2849 O O . LYS A 1 365 ? 8.090 -20.699 -14.167 1.00 90.44 365 LYS A O 1
ATOM 2854 N N . PRO A 1 366 ? 6.119 -20.817 -15.281 1.00 91.94 366 PRO A N 1
ATOM 2855 C CA . PRO A 1 366 ? 5.323 -21.033 -14.088 1.00 91.94 366 PRO A CA 1
ATOM 2856 C C . PRO A 1 366 ? 5.760 -22.282 -13.323 1.00 91.94 366 PRO A C 1
ATOM 2858 O O . PRO A 1 366 ? 5.942 -23.350 -13.911 1.00 91.94 366 PRO A O 1
ATOM 2861 N N . LEU A 1 367 ? 5.908 -22.148 -12.009 1.00 95.31 367 LEU A N 1
ATOM 2862 C CA . LEU A 1 367 ? 6.006 -23.277 -11.091 1.00 95.31 367 LEU A CA 1
ATOM 2863 C C . LEU A 1 367 ? 4.600 -23.798 -10.757 1.00 95.31 367 LEU A C 1
ATOM 2865 O O . LEU A 1 367 ? 3.604 -23.104 -10.964 1.00 95.31 367 LEU A O 1
ATOM 2869 N N . ASP A 1 368 ? 4.525 -25.016 -10.231 1.00 98.12 368 ASP A N 1
ATOM 2870 C CA . ASP A 1 368 ? 3.289 -25.599 -9.704 1.00 98.12 368 ASP A CA 1
ATOM 2871 C C . ASP A 1 368 ? 3.139 -25.210 -8.224 1.00 98.12 368 ASP A C 1
ATOM 2873 O O . ASP A 1 368 ? 3.965 -25.584 -7.385 1.00 98.12 368 ASP A O 1
ATOM 2877 N N . ALA A 1 369 ? 2.107 -24.424 -7.908 1.00 98.38 369 ALA A N 1
ATOM 2878 C CA . ALA A 1 369 ? 1.881 -23.898 -6.565 1.00 98.38 369 ALA A CA 1
ATOM 2879 C C . ALA A 1 369 ? 1.570 -25.000 -5.541 1.00 98.38 369 ALA A C 1
ATOM 2881 O O . ALA A 1 369 ? 2.025 -24.922 -4.397 1.00 98.38 369 ALA A O 1
ATOM 2882 N N . GLN A 1 370 ? 0.825 -26.031 -5.946 1.00 98.31 370 GLN A N 1
ATOM 2883 C CA . GLN A 1 370 ? 0.461 -27.137 -5.067 1.00 98.31 370 GLN A CA 1
ATOM 2884 C C . GLN A 1 370 ? 1.697 -27.979 -4.751 1.00 98.31 370 GLN A C 1
ATOM 2886 O O . GLN A 1 370 ? 1.974 -28.248 -3.584 1.00 98.31 370 GLN A O 1
ATOM 2891 N N . LYS A 1 371 ? 2.518 -28.277 -5.764 1.00 98.50 371 LYS A N 1
ATOM 2892 C CA . LYS A 1 371 ? 3.797 -28.959 -5.561 1.00 98.50 371 LYS A CA 1
ATOM 2893 C C . LYS A 1 371 ? 4.737 -28.176 -4.639 1.00 98.50 371 LYS A C 1
ATOM 2895 O O . LYS A 1 371 ? 5.368 -28.778 -3.775 1.00 98.50 371 LYS A O 1
ATOM 2900 N N . LEU A 1 372 ? 4.835 -26.853 -4.802 1.00 98.25 372 LEU A N 1
ATOM 2901 C CA . LEU A 1 372 ? 5.657 -26.009 -3.924 1.00 98.25 372 LEU A CA 1
ATOM 2902 C C . LEU A 1 372 ? 5.212 -26.099 -2.459 1.00 98.25 372 LEU A C 1
ATOM 2904 O O . LEU A 1 372 ? 6.056 -26.199 -1.566 1.00 98.25 372 LEU A O 1
ATOM 2908 N N . LEU A 1 373 ? 3.901 -26.074 -2.211 1.00 98.62 373 LEU A N 1
ATOM 2909 C CA . LEU A 1 373 ? 3.345 -26.232 -0.870 1.00 98.62 373 LEU A CA 1
ATOM 2910 C C . LEU A 1 373 ? 3.620 -27.636 -0.309 1.00 98.62 373 LEU A C 1
ATOM 2912 O O . LEU A 1 373 ? 4.067 -27.754 0.832 1.00 98.62 373 LEU A O 1
ATOM 2916 N N . ASP A 1 374 ? 3.412 -28.686 -1.101 1.00 98.62 374 ASP A N 1
ATOM 2917 C CA . ASP A 1 374 ? 3.633 -30.073 -0.675 1.00 98.62 374 ASP A CA 1
ATOM 2918 C C . ASP A 1 374 ? 5.105 -30.340 -0.333 1.00 98.62 374 ASP A C 1
ATOM 2920 O O . ASP A 1 374 ? 5.411 -30.920 0.713 1.00 98.62 374 ASP A O 1
ATOM 2924 N N . ASP A 1 375 ? 6.031 -29.847 -1.161 1.00 98.69 375 ASP A N 1
ATOM 2925 C CA . ASP A 1 375 ? 7.471 -29.946 -0.909 1.00 98.69 375 ASP A CA 1
ATOM 2926 C C . ASP A 1 375 ? 7.855 -29.194 0.385 1.00 98.69 375 ASP A C 1
ATOM 2928 O O . ASP A 1 375 ? 8.660 -29.687 1.184 1.00 98.69 375 ASP A O 1
ATOM 2932 N N . ALA A 1 376 ? 7.251 -28.025 0.640 1.00 98.69 376 ALA A N 1
ATOM 2933 C CA . ALA A 1 376 ? 7.474 -27.258 1.866 1.00 98.69 376 ALA A CA 1
ATOM 2934 C C . ALA A 1 376 ? 6.948 -27.983 3.118 1.00 98.69 376 ALA A C 1
ATOM 2936 O O . ALA A 1 376 ? 7.644 -28.017 4.134 1.00 98.69 376 ALA A O 1
ATOM 2937 N N . LEU A 1 377 ? 5.766 -28.603 3.050 1.00 98.81 377 LEU A N 1
ATOM 2938 C CA . LEU A 1 377 ? 5.183 -29.392 4.145 1.00 98.81 377 LEU A CA 1
ATOM 2939 C C . LEU A 1 377 ? 6.000 -30.658 4.440 1.00 98.81 377 LEU A C 1
ATOM 2941 O O . LEU A 1 377 ? 6.262 -30.984 5.605 1.00 98.81 377 LEU A O 1
ATOM 2945 N N . ALA A 1 378 ? 6.471 -31.343 3.395 1.00 98.69 378 ALA A N 1
ATOM 2946 C CA . ALA A 1 378 ? 7.356 -32.495 3.533 1.00 98.69 378 ALA A CA 1
ATOM 2947 C C . ALA A 1 378 ? 8.672 -32.103 4.224 1.00 98.69 378 ALA A C 1
ATOM 2949 O O . ALA A 1 378 ? 9.092 -32.757 5.183 1.00 98.69 378 ALA A O 1
ATOM 2950 N N . LYS A 1 379 ? 9.287 -30.991 3.801 1.00 98.69 379 LYS A N 1
ATOM 2951 C CA . LYS A 1 379 ? 10.499 -30.452 4.432 1.00 98.69 379 LYS A CA 1
ATOM 2952 C C . LYS A 1 379 ? 10.254 -30.018 5.880 1.00 98.69 379 LYS A C 1
ATOM 2954 O O . LYS A 1 379 ? 11.056 -30.329 6.756 1.00 98.69 379 LYS A O 1
ATOM 2959 N N . ALA A 1 380 ? 9.128 -29.360 6.154 1.00 98.56 380 ALA A N 1
ATOM 2960 C CA . ALA A 1 380 ? 8.738 -28.956 7.501 1.00 98.56 380 ALA A CA 1
ATOM 2961 C C . ALA A 1 380 ? 8.578 -30.165 8.441 1.00 98.56 380 ALA A C 1
ATOM 2963 O O . ALA A 1 380 ? 9.014 -30.115 9.590 1.00 98.56 380 ALA A O 1
ATOM 2964 N N . THR A 1 381 ? 8.043 -31.283 7.940 1.00 98.31 381 THR A N 1
ATOM 2965 C CA . THR A 1 381 ? 7.975 -32.548 8.688 1.00 98.31 381 THR A CA 1
ATOM 2966 C C . THR A 1 381 ? 9.370 -33.092 9.006 1.00 98.31 381 THR A C 1
ATOM 2968 O O . THR A 1 381 ? 9.641 -33.449 10.150 1.00 98.31 381 THR A O 1
ATOM 2971 N N . GLN A 1 382 ? 10.268 -33.129 8.015 1.00 98.44 382 GLN A N 1
ATOM 2972 C CA . GLN A 1 382 ? 11.628 -33.661 8.175 1.00 98.44 382 GLN A CA 1
ATOM 2973 C C . GLN A 1 382 ? 12.482 -32.835 9.145 1.00 98.44 382 GLN A C 1
ATOM 2975 O O . GLN A 1 382 ? 13.227 -33.396 9.945 1.00 98.44 382 GLN A O 1
ATOM 2980 N N . GLU A 1 383 ? 12.370 -31.507 9.094 1.00 98.12 383 GLU A N 1
ATOM 2981 C CA . GLU A 1 383 ? 13.190 -30.592 9.900 1.00 98.12 383 GLU A CA 1
ATOM 2982 C C . GLU A 1 383 ? 12.555 -30.224 11.255 1.00 98.12 383 GLU A C 1
ATOM 2984 O O . GLU A 1 383 ? 13.140 -29.466 12.037 1.00 98.12 383 GLU A O 1
ATOM 2989 N N . ASN A 1 384 ? 11.362 -30.754 11.551 1.00 97.94 384 ASN A N 1
ATOM 2990 C CA . ASN A 1 384 ? 10.527 -30.327 12.675 1.00 97.94 384 ASN A CA 1
ATOM 2991 C C . ASN A 1 384 ? 10.375 -28.794 12.694 1.00 97.94 384 ASN A C 1
ATOM 2993 O O . ASN A 1 384 ? 10.841 -28.099 13.604 1.00 97.94 384 ASN A O 1
ATOM 2997 N N . LYS A 1 385 ? 9.794 -28.279 11.612 1.00 98.69 385 LYS A N 1
ATOM 2998 C CA . LYS A 1 385 ? 9.515 -26.866 11.353 1.00 98.69 385 LYS A CA 1
ATOM 2999 C C . LYS A 1 385 ? 8.042 -26.675 10.984 1.00 98.69 385 LYS A C 1
ATOM 3001 O O . LYS A 1 385 ? 7.267 -27.624 10.853 1.00 98.69 385 LYS A O 1
ATOM 3006 N N . ARG A 1 386 ? 7.648 -25.419 10.848 1.00 98.81 386 ARG A N 1
ATOM 3007 C CA . ARG A 1 386 ? 6.359 -24.941 10.342 1.00 98.81 386 ARG A CA 1
ATOM 3008 C C . ARG A 1 386 ? 6.535 -24.384 8.934 1.00 98.81 386 ARG A C 1
ATOM 3010 O O . ARG A 1 386 ? 7.663 -24.223 8.478 1.00 98.81 386 ARG A O 1
ATOM 3017 N N . VAL A 1 387 ? 5.443 -24.089 8.239 1.00 98.88 387 VAL A N 1
ATOM 3018 C CA . VAL A 1 387 ? 5.501 -23.443 6.919 1.00 98.88 387 VAL A CA 1
ATOM 3019 C C . VAL A 1 387 ? 4.974 -22.022 7.033 1.00 98.88 387 VAL A C 1
ATOM 3021 O O . VAL A 1 387 ? 3.832 -21.833 7.433 1.00 98.88 387 VAL A O 1
ATOM 3024 N N . LEU A 1 388 ? 5.788 -21.031 6.672 1.00 98.75 388 LEU A N 1
ATOM 3025 C CA . LEU A 1 388 ? 5.335 -19.663 6.430 1.00 98.75 388 LEU A CA 1
ATOM 3026 C C . LEU A 1 388 ? 4.985 -19.558 4.945 1.00 98.75 388 LEU A C 1
ATOM 3028 O O . LEU A 1 388 ? 5.876 -19.545 4.099 1.00 98.75 388 LEU A O 1
ATOM 3032 N N . ILE A 1 389 ? 3.698 -19.520 4.619 1.00 98.62 389 ILE A N 1
ATOM 3033 C CA . ILE A 1 389 ? 3.228 -19.360 3.241 1.00 98.62 389 ILE A CA 1
ATOM 3034 C C . ILE A 1 389 ? 2.873 -17.903 2.979 1.00 98.62 389 ILE A C 1
ATOM 3036 O O . ILE A 1 389 ? 2.156 -17.298 3.768 1.00 98.62 389 ILE A O 1
ATOM 3040 N N . GLN A 1 390 ? 3.363 -17.350 1.872 1.00 98.38 390 GLN A N 1
ATOM 3041 C CA . GLN A 1 390 ? 3.106 -15.978 1.447 1.00 98.38 390 GLN A CA 1
ATOM 3042 C C . GLN A 1 390 ? 2.509 -15.957 0.042 1.00 98.38 390 GLN A C 1
ATOM 3044 O O . GLN A 1 390 ? 3.140 -16.422 -0.907 1.00 98.38 390 GLN A O 1
ATOM 3049 N N . GLU A 1 391 ? 1.348 -15.330 -0.105 1.00 98.38 391 GLU A N 1
ATOM 3050 C CA . GLU A 1 391 ? 0.844 -14.889 -1.401 1.00 98.38 391 GLU A CA 1
ATOM 3051 C C . GLU A 1 391 ? 1.589 -13.636 -1.857 1.00 98.38 391 GLU A C 1
ATOM 3053 O O . GLU A 1 391 ? 1.738 -12.670 -1.100 1.00 98.38 391 GLU A O 1
ATOM 3058 N N . THR A 1 392 ? 2.068 -13.641 -3.097 1.00 97.19 392 THR A N 1
ATOM 3059 C CA . THR A 1 392 ? 2.890 -12.558 -3.634 1.00 97.19 392 THR A CA 1
ATOM 3060 C C . THR A 1 392 ? 2.652 -12.335 -5.123 1.00 97.19 392 THR A C 1
ATOM 3062 O O . THR A 1 392 ? 2.088 -13.175 -5.819 1.00 97.19 392 THR A O 1
ATOM 3065 N N . ALA A 1 393 ? 3.130 -11.199 -5.622 1.00 95.44 393 ALA A N 1
ATOM 3066 C CA . ALA A 1 393 ? 3.215 -10.902 -7.045 1.00 95.44 393 ALA A CA 1
ATOM 3067 C C . ALA A 1 393 ? 4.384 -9.947 -7.321 1.00 95.44 393 ALA A C 1
ATOM 3069 O O . ALA A 1 393 ? 4.812 -9.214 -6.427 1.00 95.44 393 ALA A O 1
ATOM 3070 N N . THR A 1 394 ? 4.871 -9.915 -8.561 1.00 94.94 394 THR A N 1
ATOM 3071 C CA . THR A 1 394 ? 5.999 -9.064 -8.996 1.00 94.94 394 THR A CA 1
ATOM 3072 C C . THR A 1 394 ? 5.669 -7.569 -9.032 1.00 94.94 394 THR A C 1
ATOM 3074 O O . THR A 1 394 ? 6.566 -6.725 -9.015 1.00 94.94 394 THR A O 1
ATOM 3077 N N . TRP A 1 395 ? 4.383 -7.218 -9.051 1.00 91.94 395 TRP A N 1
ATOM 3078 C CA . TRP A 1 395 ? 3.892 -5.839 -8.992 1.00 91.94 395 TRP A CA 1
ATOM 3079 C C . TRP A 1 395 ? 3.626 -5.350 -7.556 1.00 91.94 395 TRP A C 1
ATOM 3081 O O . TRP A 1 395 ? 3.362 -4.166 -7.340 1.00 91.94 395 TRP A O 1
ATOM 3091 N N . CYS A 1 396 ? 3.707 -6.231 -6.555 1.00 94.00 396 CYS A N 1
ATOM 3092 C CA . CYS A 1 396 ? 3.316 -5.931 -5.180 1.00 94.00 396 CYS A CA 1
ATOM 3093 C C . CYS A 1 396 ? 4.479 -5.357 -4.350 1.00 94.00 396 CYS A C 1
ATOM 3095 O O . CYS A 1 396 ? 5.272 -6.085 -3.750 1.00 94.00 396 CYS A O 1
ATOM 3097 N N . GLY A 1 397 ? 4.540 -4.026 -4.238 1.00 93.50 397 GLY A N 1
ATOM 3098 C CA . GLY A 1 397 ? 5.537 -3.321 -3.417 1.00 93.50 397 GLY A CA 1
ATOM 3099 C C . GLY A 1 397 ? 5.618 -3.801 -1.954 1.00 93.50 397 GLY A C 1
ATOM 3100 O O . GLY A 1 397 ? 6.712 -4.147 -1.501 1.00 93.50 397 GLY A O 1
ATOM 3101 N N . PRO A 1 398 ? 4.500 -3.894 -1.208 1.00 95.25 398 PRO A N 1
ATOM 3102 C CA . PRO A 1 398 ? 4.507 -4.431 0.156 1.00 95.25 398 PRO A CA 1
ATOM 3103 C C . PRO A 1 398 ? 5.005 -5.886 0.248 1.00 95.25 398 PRO A C 1
ATOM 3105 O O . PRO A 1 398 ? 5.689 -6.241 1.205 1.00 95.25 398 PRO A O 1
ATOM 3108 N N . CYS A 1 399 ? 4.749 -6.718 -0.767 1.00 96.44 399 CYS A N 1
ATOM 3109 C CA . CYS A 1 399 ? 5.258 -8.091 -0.826 1.00 96.44 399 CYS A CA 1
ATOM 3110 C C . CYS A 1 399 ? 6.784 -8.121 -0.970 1.00 96.44 399 CYS A C 1
ATOM 3112 O O . CYS A 1 399 ? 7.445 -8.979 -0.381 1.00 96.44 399 CYS A O 1
ATOM 3114 N N . HIS A 1 400 ? 7.355 -7.174 -1.721 1.00 94.94 400 HIS A N 1
ATOM 3115 C CA . HIS A 1 400 ? 8.805 -7.010 -1.833 1.00 94.94 400 HIS A CA 1
ATOM 3116 C C . HIS A 1 400 ? 9.428 -6.620 -0.491 1.00 94.94 400 HIS A C 1
ATOM 3118 O O . HIS A 1 400 ? 10.448 -7.193 -0.120 1.00 94.94 400 HIS A O 1
ATOM 3124 N N . ARG A 1 401 ? 8.794 -5.705 0.259 1.00 95.19 401 ARG A N 1
ATOM 3125 C CA . ARG A 1 401 ? 9.245 -5.315 1.608 1.00 95.19 401 ARG A CA 1
ATOM 3126 C C . ARG A 1 401 ? 9.213 -6.497 2.573 1.00 95.19 401 ARG A C 1
ATOM 3128 O O . ARG A 1 401 ? 10.212 -6.754 3.233 1.00 95.19 401 ARG A O 1
ATOM 3135 N N . LEU A 1 402 ? 8.124 -7.276 2.591 1.00 96.81 402 LEU A N 1
ATOM 3136 C CA . LEU A 1 402 ? 8.037 -8.480 3.431 1.00 96.81 402 LEU A CA 1
ATOM 3137 C C . LEU A 1 402 ? 9.132 -9.489 3.075 1.00 96.81 402 LEU A C 1
ATOM 3139 O O . LEU A 1 402 ? 9.812 -10.02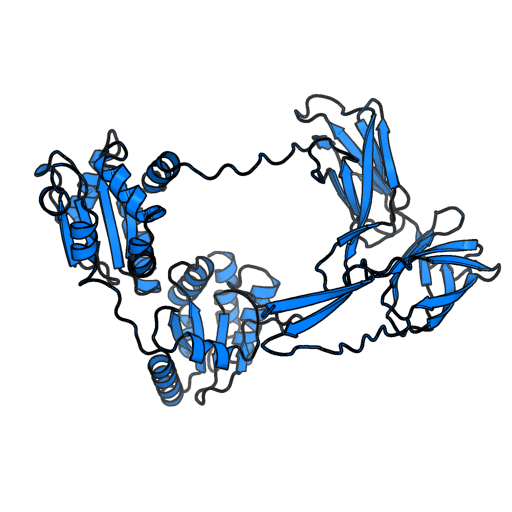0 3.948 1.00 96.81 402 LEU A O 1
ATOM 3143 N N . SER A 1 403 ? 9.328 -9.719 1.780 1.00 95.94 403 SER A N 1
ATOM 3144 C CA . SER A 1 403 ? 10.332 -10.663 1.301 1.00 95.94 403 SER A CA 1
ATOM 3145 C C . SER A 1 403 ? 11.749 -10.223 1.672 1.00 95.94 403 SER A C 1
ATOM 3147 O O . SER A 1 403 ? 12.538 -11.044 2.130 1.00 95.94 403 SER A O 1
ATOM 3149 N N . ARG A 1 404 ? 12.057 -8.928 1.541 1.00 94.56 404 ARG A N 1
ATOM 3150 C CA . ARG A 1 404 ? 13.342 -8.354 1.945 1.00 94.56 404 ARG A CA 1
ATOM 3151 C C . ARG A 1 404 ? 13.560 -8.458 3.454 1.00 94.56 404 ARG A C 1
ATOM 3153 O O . ARG A 1 404 ? 14.614 -8.932 3.868 1.00 94.56 404 ARG A O 1
ATOM 3160 N N . LEU A 1 405 ? 12.558 -8.091 4.258 1.00 95.44 405 LEU A N 1
ATOM 3161 C CA . LEU A 1 405 ? 12.597 -8.218 5.716 1.00 95.44 405 LEU A CA 1
ATOM 3162 C C . LEU A 1 405 ? 12.999 -9.642 6.122 1.00 95.44 405 LEU A C 1
ATOM 3164 O O . LEU A 1 405 ? 13.939 -9.817 6.896 1.00 95.44 405 LEU A O 1
ATOM 3168 N N . LEU A 1 406 ? 12.332 -10.654 5.558 1.00 95.88 406 LEU A N 1
ATOM 3169 C CA . LEU A 1 406 ? 12.622 -12.060 5.836 1.00 95.88 406 LEU A CA 1
ATOM 3170 C C . LEU A 1 406 ? 14.004 -12.483 5.314 1.00 95.88 406 LEU A C 1
ATOM 3172 O O . LEU A 1 406 ? 14.724 -13.203 6.003 1.00 95.88 406 LEU A O 1
ATOM 3176 N N . SER A 1 407 ? 14.417 -12.028 4.130 1.00 93.81 407 SER A N 1
ATOM 3177 C CA . SER A 1 407 ? 15.733 -12.356 3.568 1.00 93.81 407 SER A CA 1
ATOM 3178 C C . SER A 1 407 ? 16.904 -11.740 4.343 1.00 93.81 407 SER A C 1
ATOM 3180 O O . SER A 1 407 ? 17.940 -12.393 4.474 1.00 93.81 407 SER A O 1
ATOM 3182 N N . HIS A 1 408 ? 16.751 -10.529 4.885 1.00 93.81 408 HIS A N 1
ATOM 3183 C CA . HIS A 1 408 ? 17.782 -9.857 5.683 1.00 93.81 408 HIS A CA 1
ATOM 3184 C C . HIS A 1 408 ? 17.826 -10.316 7.146 1.00 93.81 408 HIS A C 1
ATOM 3186 O O . HIS A 1 408 ? 18.857 -10.168 7.797 1.00 93.81 408 HIS A O 1
ATOM 3192 N N . ASN A 1 409 ? 16.750 -10.920 7.655 1.00 95.69 409 ASN A N 1
ATOM 3193 C CA . ASN A 1 409 ? 16.625 -11.325 9.055 1.00 95.69 409 ASN A CA 1
ATOM 3194 C C . ASN A 1 409 ? 16.318 -12.822 9.147 1.00 95.69 409 ASN A C 1
ATOM 3196 O O . ASN A 1 409 ? 15.184 -13.218 9.379 1.00 95.69 409 ASN A O 1
ATOM 3200 N N . ARG A 1 410 ? 17.322 -13.679 8.940 1.00 96.31 410 ARG A N 1
ATOM 3201 C CA . ARG A 1 410 ? 17.125 -15.130 8.741 1.00 96.31 410 ARG A CA 1
ATOM 3202 C C . ARG A 1 410 ? 16.926 -15.951 10.023 1.00 96.31 410 ARG A C 1
ATOM 3204 O O . ARG A 1 410 ? 16.835 -17.173 9.943 1.00 96.31 410 ARG A O 1
ATOM 3211 N N . GLN A 1 411 ? 16.823 -15.329 11.199 1.00 96.25 411 GLN A N 1
ATOM 3212 C CA . GLN A 1 411 ? 16.610 -16.041 12.469 1.00 96.25 411 GLN A CA 1
ATOM 3213 C C . GLN A 1 411 ? 15.317 -16.873 12.494 1.00 96.25 411 GLN A C 1
ATOM 3215 O O . GLN A 1 411 ? 15.254 -17.881 13.196 1.00 96.25 411 GLN A O 1
ATOM 3220 N N . TRP A 1 412 ? 14.311 -16.505 11.690 1.00 97.25 412 TRP A N 1
ATOM 3221 C CA . TRP A 1 412 ? 13.063 -17.263 11.548 1.00 97.25 412 TRP A CA 1
ATOM 3222 C C . TRP A 1 412 ? 13.253 -18.641 10.904 1.00 97.25 412 TRP A C 1
ATOM 3224 O O . TRP A 1 412 ? 12.439 -19.540 11.117 1.00 97.25 412 TRP A O 1
ATOM 3234 N N . GLU A 1 413 ? 14.338 -18.864 10.159 1.00 98.25 413 GLU A N 1
ATOM 3235 C CA . GLU A 1 413 ? 14.591 -20.142 9.479 1.00 98.25 413 GLU A CA 1
ATOM 3236 C C . GLU A 1 413 ? 14.805 -21.307 10.451 1.00 98.25 413 GLU A C 1
ATOM 3238 O O . GLU A 1 413 ? 14.738 -22.470 10.043 1.00 98.25 413 GLU A O 1
ATOM 3243 N N . GLN A 1 414 ? 15.038 -21.017 11.735 1.00 97.94 414 GLN A N 1
ATOM 3244 C CA . GLN A 1 414 ? 15.082 -22.014 12.804 1.00 97.94 414 GLN A CA 1
ATOM 3245 C C . GLN A 1 414 ? 13.758 -22.773 12.933 1.00 97.94 414 GLN A C 1
ATOM 3247 O O . GLN A 1 414 ? 13.768 -23.970 13.227 1.00 97.94 414 GLN A O 1
ATOM 3252 N N . ASP A 1 415 ? 12.640 -22.101 12.656 1.00 98.62 415 ASP A N 1
ATOM 3253 C CA . ASP A 1 415 ? 11.296 -22.609 12.923 1.00 98.62 415 ASP A CA 1
ATOM 3254 C C . ASP A 1 415 ? 10.423 -22.730 11.686 1.00 98.62 415 ASP A C 1
ATOM 3256 O O . ASP A 1 415 ? 9.512 -23.556 11.688 1.00 98.62 415 ASP A O 1
ATOM 3260 N N . TYR A 1 416 ? 10.697 -21.965 10.628 1.00 98.75 416 TYR A N 1
ATOM 3261 C CA . TYR A 1 416 ? 9.809 -21.886 9.473 1.00 98.75 416 TYR A CA 1
ATOM 3262 C C . TYR A 1 416 ? 10.519 -22.232 8.161 1.00 98.75 416 TYR A C 1
ATOM 3264 O O . TYR A 1 416 ? 11.657 -21.841 7.910 1.00 98.75 416 TYR A O 1
ATOM 3272 N N . ILE A 1 417 ? 9.811 -22.956 7.297 1.00 98.69 417 ILE A N 1
ATOM 3273 C CA . ILE A 1 417 ? 10.088 -23.089 5.870 1.00 98.69 417 ILE A CA 1
ATOM 3274 C C . ILE A 1 417 ? 9.234 -22.046 5.155 1.00 98.69 417 ILE A C 1
ATOM 3276 O O . ILE A 1 417 ? 8.008 -22.096 5.231 1.00 98.69 417 ILE A O 1
ATOM 3280 N N . TRP A 1 418 ? 9.864 -21.094 4.475 1.00 98.31 418 TRP A N 1
ATOM 3281 C CA . TRP A 1 418 ? 9.142 -20.059 3.738 1.00 98.31 418 TRP A CA 1
ATOM 3282 C C . TRP A 1 418 ? 8.839 -20.513 2.311 1.00 98.31 418 TRP A C 1
ATOM 3284 O O . TRP A 1 418 ? 9.741 -20.922 1.576 1.00 98.31 418 TRP A O 1
ATOM 3294 N N . VAL A 1 419 ? 7.569 -20.431 1.921 1.00 97.94 419 VAL A N 1
ATOM 3295 C CA . VAL A 1 419 ? 7.093 -20.721 0.567 1.00 97.94 419 VAL A CA 1
ATOM 3296 C C . VAL A 1 419 ? 6.331 -19.518 0.021 1.00 97.94 419 VAL A C 1
ATOM 3298 O O . VAL A 1 419 ? 5.437 -18.973 0.667 1.00 97.94 419 VAL A O 1
ATOM 3301 N N . LYS A 1 420 ? 6.701 -19.095 -1.188 1.00 97.75 420 LYS A N 1
ATOM 3302 C CA . LYS A 1 420 ? 6.061 -17.990 -1.905 1.00 97.75 420 LYS A CA 1
ATOM 3303 C C . LYS A 1 420 ? 5.161 -18.544 -2.998 1.00 97.75 420 LYS A C 1
ATOM 3305 O O . LYS A 1 420 ? 5.648 -19.196 -3.925 1.00 97.75 420 LYS A O 1
ATOM 3310 N N . ILE A 1 421 ? 3.874 -18.244 -2.908 1.00 98.06 421 ILE A N 1
ATOM 3311 C CA . ILE A 1 421 ? 2.898 -18.507 -3.958 1.00 98.06 421 ILE A CA 1
ATOM 3312 C C . ILE A 1 421 ? 2.756 -17.224 -4.773 1.00 98.06 421 ILE A C 1
ATOM 3314 O O . ILE A 1 421 ? 2.039 -16.299 -4.395 1.00 98.06 421 ILE A O 1
ATOM 3318 N N . ASP A 1 422 ? 3.532 -17.144 -5.852 1.00 96.88 422 ASP A N 1
ATOM 3319 C CA . ASP A 1 422 ? 3.417 -16.081 -6.845 1.00 96.88 422 ASP A CA 1
ATOM 3320 C C . ASP A 1 422 ? 2.165 -16.322 -7.690 1.00 96.88 422 ASP A C 1
ATOM 3322 O O . ASP A 1 422 ? 1.899 -17.455 -8.094 1.00 96.88 422 ASP A O 1
ATOM 3326 N N . GLN A 1 423 ? 1.408 -15.269 -7.982 1.00 95.50 423 GLN A N 1
ATOM 3327 C CA . GLN A 1 423 ? 0.185 -15.365 -8.784 1.00 95.50 423 GLN A CA 1
ATOM 3328 C C . GLN A 1 423 ? 0.415 -15.906 -10.207 1.00 95.50 423 GLN A C 1
ATOM 3330 O O . GLN A 1 423 ? -0.524 -16.406 -10.821 1.00 95.50 423 GLN A O 1
ATOM 3335 N N . ARG A 1 424 ? 1.652 -15.870 -10.724 1.00 94.94 424 ARG A N 1
ATOM 3336 C CA . ARG A 1 424 ? 2.021 -16.500 -12.004 1.00 94.94 424 ARG A CA 1
ATOM 3337 C C . ARG A 1 424 ? 2.084 -18.029 -11.940 1.00 94.94 424 ARG A C 1
ATOM 3339 O O . ARG A 1 424 ? 2.149 -18.668 -12.989 1.00 94.94 424 ARG A O 1
ATOM 3346 N N . TRP A 1 425 ? 2.143 -18.634 -10.753 1.00 96.69 425 TRP A N 1
ATOM 3347 C CA . TRP A 1 425 ? 2.239 -20.089 -10.606 1.00 96.69 425 TRP A CA 1
ATOM 3348 C C . TRP A 1 425 ? 0.941 -20.786 -11.010 1.00 96.69 425 TRP A C 1
ATOM 3350 O O . TRP A 1 425 ? -0.165 -20.309 -10.762 1.00 96.69 425 TRP A O 1
ATOM 3360 N N . THR A 1 426 ? 1.080 -21.961 -11.624 1.00 97.94 426 THR A N 1
ATOM 3361 C CA . THR A 1 426 ? -0.075 -22.792 -11.979 1.00 97.94 426 THR A CA 1
ATOM 3362 C C . THR A 1 426 ? -0.747 -23.273 -10.693 1.00 97.94 426 THR A C 1
ATOM 3364 O O . THR A 1 426 ? -0.065 -23.747 -9.784 1.00 97.94 426 THR A O 1
ATOM 3367 N N . GLY A 1 427 ? -2.070 -23.116 -10.598 1.00 98.06 427 GLY A N 1
ATOM 3368 C CA . GLY A 1 427 ? -2.847 -23.471 -9.403 1.00 98.06 427 GLY A CA 1
ATOM 3369 C C . GLY A 1 427 ? -2.686 -22.511 -8.215 1.00 98.06 427 GLY A C 1
ATOM 3370 O O . GLY A 1 427 ? -3.171 -22.817 -7.129 1.00 98.06 427 GLY A O 1
ATOM 3371 N N . ALA A 1 428 ? -2.020 -21.356 -8.382 1.00 97.69 428 ALA A N 1
ATOM 3372 C CA . ALA A 1 428 ? -1.838 -20.381 -7.301 1.00 97.69 428 ALA A CA 1
ATOM 3373 C C . ALA A 1 428 ? -3.172 -19.904 -6.714 1.00 97.69 428 ALA A C 1
ATOM 3375 O O . ALA A 1 428 ? -3.335 -19.906 -5.496 1.00 97.69 428 ALA A O 1
ATOM 3376 N N . ALA A 1 429 ? -4.127 -19.543 -7.578 1.00 97.19 429 ALA A N 1
ATOM 3377 C CA . ALA A 1 429 ? -5.452 -19.084 -7.167 1.00 97.19 429 ALA A CA 1
ATOM 3378 C C . ALA A 1 429 ? -6.169 -20.126 -6.293 1.00 97.19 429 ALA A C 1
ATOM 3380 O O . ALA A 1 429 ? -6.574 -19.795 -5.184 1.00 97.19 429 ALA A O 1
ATOM 3381 N N . ASP A 1 430 ? -6.219 -21.388 -6.727 1.00 97.94 430 ASP A N 1
ATOM 3382 C CA . ASP A 1 430 ? -6.902 -22.468 -6.001 1.00 97.94 430 ASP A CA 1
ATOM 3383 C C . ASP A 1 430 ? -6.259 -22.743 -4.630 1.00 97.94 430 ASP A C 1
ATOM 3385 O O . ASP A 1 430 ? -6.944 -22.933 -3.618 1.00 97.94 430 ASP A O 1
ATOM 3389 N N . VAL A 1 431 ? -4.919 -22.746 -4.571 1.00 98.12 431 VAL A N 1
ATOM 3390 C CA . VAL A 1 431 ? -4.176 -22.902 -3.311 1.00 98.12 431 VAL A CA 1
ATOM 3391 C C . VAL A 1 431 ? -4.497 -21.749 -2.362 1.00 98.12 431 VAL A C 1
ATOM 3393 O O . VAL A 1 431 ? -4.788 -21.985 -1.185 1.00 98.12 431 VAL A O 1
ATOM 3396 N N . MET A 1 432 ? -4.465 -20.512 -2.860 1.00 97.75 432 MET A N 1
ATOM 3397 C CA . MET A 1 432 ? -4.677 -19.332 -2.029 1.00 97.75 432 MET A CA 1
ATOM 3398 C C . MET A 1 432 ? -6.131 -19.155 -1.605 1.00 97.75 432 MET A C 1
ATOM 3400 O O . MET A 1 432 ? -6.365 -18.800 -0.454 1.00 97.75 432 MET A O 1
ATOM 3404 N N . GLU A 1 433 ? -7.104 -19.470 -2.457 1.00 96.94 433 GLU A N 1
ATOM 3405 C CA . GLU A 1 433 ? -8.530 -19.456 -2.116 1.00 96.94 433 GLU A CA 1
ATOM 3406 C C . GLU A 1 433 ? -8.820 -20.411 -0.950 1.00 96.94 433 GLU A C 1
ATOM 3408 O O . GLU A 1 433 ? -9.401 -20.015 0.067 1.00 96.94 433 GLU A O 1
ATOM 3413 N N . ARG A 1 434 ? -8.310 -21.647 -1.030 1.00 97.00 434 ARG A N 1
ATOM 3414 C CA . ARG A 1 434 ? -8.440 -22.652 0.035 1.00 97.00 434 ARG A CA 1
ATOM 3415 C C . ARG A 1 434 ? -7.792 -22.202 1.346 1.00 97.00 434 ARG A C 1
ATOM 3417 O O . ARG A 1 434 ? -8.342 -22.423 2.429 1.00 97.00 434 ARG A O 1
ATOM 3424 N N . LEU A 1 435 ? -6.612 -21.587 1.275 1.00 96.88 435 LEU A N 1
ATOM 3425 C CA . LEU A 1 435 ? -5.895 -21.125 2.465 1.00 96.88 435 LEU A CA 1
ATOM 3426 C C . LEU A 1 435 ? -6.515 -19.866 3.074 1.00 96.88 435 LEU A C 1
ATOM 3428 O O . LEU A 1 435 ? -6.598 -19.777 4.300 1.00 96.88 435 LEU A O 1
ATOM 3432 N N . ARG A 1 436 ? -7.022 -18.939 2.263 1.00 95.69 436 ARG A N 1
ATOM 3433 C CA . ARG A 1 436 ? -7.748 -17.760 2.745 1.00 95.69 436 ARG A CA 1
ATOM 3434 C C . ARG A 1 436 ? -9.090 -18.137 3.359 1.00 95.69 436 ARG A C 1
ATOM 3436 O O . ARG A 1 436 ? -9.453 -17.559 4.374 1.00 95.69 436 ARG A O 1
ATOM 3443 N N . ALA A 1 437 ? -9.789 -19.140 2.819 1.00 92.94 437 ALA A N 1
ATOM 3444 C CA . ALA A 1 437 ? -11.081 -19.615 3.327 1.00 92.94 437 ALA A CA 1
ATOM 3445 C C . ALA A 1 437 ? -12.091 -18.470 3.560 1.00 92.94 437 ALA A C 1
ATOM 3447 O O . ALA A 1 437 ? -12.693 -18.369 4.626 1.00 92.94 437 ALA A O 1
ATOM 3448 N N . GLY A 1 438 ? -12.223 -17.586 2.567 1.00 88.56 438 GLY A N 1
ATOM 3449 C CA . GLY A 1 438 ? -13.082 -16.399 2.632 1.00 88.56 438 GLY A CA 1
ATOM 3450 C C . GLY A 1 438 ? -12.420 -15.147 3.219 1.00 88.56 438 GLY A C 1
ATOM 3451 O O . GLY A 1 438 ? -13.051 -14.099 3.234 1.00 88.56 438 GLY A O 1
ATOM 3452 N N . ALA A 1 439 ? -11.162 -15.218 3.671 1.00 88.88 439 ALA A N 1
ATOM 3453 C CA . ALA A 1 439 ? -10.435 -14.045 4.150 1.00 88.88 439 ALA A CA 1
ATOM 3454 C C . ALA A 1 439 ? -10.183 -13.023 3.027 1.00 88.88 439 ALA A C 1
ATOM 3456 O O . ALA A 1 439 ? -9.451 -13.283 2.063 1.00 88.88 439 ALA A O 1
ATOM 3457 N N . GLU A 1 440 ? -10.760 -11.838 3.200 1.00 83.44 440 GLU A N 1
ATOM 3458 C CA . GLU A 1 440 ? -10.617 -10.703 2.295 1.00 83.44 440 GLU A CA 1
ATOM 3459 C C . GLU A 1 440 ? -9.316 -9.914 2.560 1.00 83.44 440 GLU A C 1
ATOM 3461 O O . GLU A 1 440 ? -8.576 -10.158 3.518 1.00 83.44 440 GLU A O 1
ATOM 3466 N N . GLY A 1 441 ? -9.010 -8.961 1.676 1.00 86.69 441 GLY A N 1
ATOM 3467 C CA . GLY A 1 441 ? -7.842 -8.081 1.777 1.00 86.69 441 GLY A CA 1
ATOM 3468 C C . GLY A 1 441 ? -6.739 -8.379 0.757 1.00 86.69 441 GLY A C 1
ATOM 3469 O O . GLY A 1 441 ? -6.671 -9.460 0.170 1.00 86.69 441 GLY A O 1
ATOM 3470 N N . GLY A 1 442 ? -5.871 -7.386 0.540 1.00 93.19 442 GLY A N 1
ATOM 3471 C CA . GLY A 1 442 ? -4.826 -7.411 -0.490 1.00 93.19 442 GLY A CA 1
ATOM 3472 C C . GLY A 1 442 ? -3.657 -8.355 -0.195 1.00 93.19 442 GLY A C 1
ATOM 3473 O O . GLY A 1 442 ? -3.713 -9.181 0.716 1.00 93.19 442 GLY A O 1
ATOM 3474 N N . ILE A 1 443 ? -2.582 -8.217 -0.974 1.00 96.38 443 ILE A N 1
ATOM 3475 C CA . ILE A 1 443 ? -1.312 -8.931 -0.781 1.00 96.38 443 ILE A CA 1
ATOM 3476 C C . ILE A 1 443 ? -0.220 -7.980 -0.240 1.00 96.38 443 ILE A C 1
ATOM 3478 O O . ILE A 1 443 ? -0.269 -6.782 -0.528 1.00 96.38 443 ILE A O 1
ATOM 3482 N N . PRO A 1 444 ? 0.764 -8.471 0.540 1.00 97.38 444 PRO A N 1
ATOM 3483 C CA . PRO A 1 444 ? 0.979 -9.869 0.896 1.00 97.38 444 PRO A CA 1
ATOM 3484 C C . PRO A 1 444 ? -0.070 -10.351 1.895 1.00 97.38 444 PRO A C 1
ATOM 3486 O O . PRO A 1 444 ? -0.349 -9.691 2.891 1.00 97.38 444 PRO A O 1
ATOM 3489 N N . TRP A 1 445 ? -0.642 -11.515 1.623 1.00 98.44 445 TRP A N 1
ATOM 3490 C CA . TRP A 1 445 ? -1.351 -12.294 2.628 1.00 98.44 445 TRP A CA 1
ATOM 3491 C C . TRP A 1 445 ? -0.467 -13.470 2.989 1.00 98.44 445 TRP A C 1
ATOM 3493 O O . TRP A 1 445 ? 0.176 -14.051 2.111 1.00 98.44 445 TRP A O 1
ATOM 3503 N N . PHE A 1 446 ? -0.391 -13.813 4.267 1.00 98.50 446 PHE A N 1
ATOM 3504 C CA . PHE A 1 446 ? 0.447 -14.918 4.695 1.00 98.50 446 PHE A CA 1
ATOM 3505 C C . PHE A 1 446 ? -0.136 -15.647 5.894 1.00 98.50 446 PHE A C 1
ATOM 3507 O O . PHE A 1 446 ? -0.911 -15.109 6.683 1.00 98.50 446 PHE A O 1
ATOM 3514 N N . ALA A 1 447 ? 0.263 -16.904 6.032 1.00 98.56 447 ALA A N 1
ATOM 3515 C CA . ALA A 1 447 ? -0.152 -17.760 7.125 1.00 98.56 447 ALA A CA 1
ATOM 3516 C C . ALA A 1 447 ? 0.997 -18.645 7.590 1.00 98.56 447 ALA A C 1
ATOM 3518 O O . ALA A 1 447 ? 1.931 -18.938 6.842 1.00 98.56 447 ALA A O 1
ATOM 3519 N N . ILE A 1 448 ? 0.894 -19.094 8.834 1.00 98.88 448 ILE A N 1
ATOM 3520 C CA . ILE A 1 448 ? 1.768 -20.110 9.402 1.00 98.88 448 ILE A CA 1
ATOM 3521 C C . ILE A 1 448 ? 0.974 -21.406 9.481 1.00 98.88 448 ILE A C 1
ATOM 3523 O O . ILE A 1 448 ? -0.087 -21.457 10.106 1.00 98.88 448 ILE A O 1
ATOM 3527 N N . LEU A 1 449 ? 1.490 -22.447 8.838 1.00 98.81 449 LEU A N 1
ATOM 3528 C CA . LEU A 1 449 ? 0.911 -23.781 8.822 1.00 98.81 449 LEU A CA 1
ATOM 3529 C C . LEU A 1 449 ? 1.734 -24.734 9.687 1.00 98.81 449 LEU A C 1
ATOM 3531 O O . LEU A 1 449 ? 2.963 -24.633 9.771 1.00 98.81 449 LEU A O 1
ATOM 3535 N N . ASP A 1 450 ? 1.063 -25.711 10.284 1.00 98.50 450 ASP A N 1
ATOM 3536 C CA . ASP A 1 450 ? 1.735 -26.892 10.806 1.00 98.50 450 ASP A CA 1
ATOM 3537 C C . ASP A 1 450 ? 2.289 -27.778 9.676 1.00 98.50 450 ASP A C 1
ATOM 3539 O O . ASP A 1 450 ? 2.020 -27.572 8.493 1.00 98.50 450 ASP A O 1
ATOM 3543 N N . ALA A 1 451 ? 3.082 -28.788 10.037 1.00 96.94 451 ALA A N 1
ATOM 3544 C CA . ALA A 1 451 ? 3.702 -29.689 9.063 1.00 96.94 451 ALA A CA 1
ATOM 3545 C C . ALA A 1 451 ? 2.686 -30.583 8.315 1.00 96.94 451 ALA A C 1
ATOM 3547 O O . ALA A 1 451 ? 3.042 -31.230 7.336 1.00 96.94 451 ALA A O 1
ATOM 3548 N N . LYS A 1 452 ? 1.423 -30.620 8.766 1.00 97.25 452 LYS A N 1
ATOM 3549 C CA . LYS A 1 452 ? 0.307 -31.321 8.116 1.00 97.25 452 LYS A CA 1
ATOM 3550 C C . LYS A 1 452 ? -0.530 -30.386 7.232 1.00 97.25 452 LYS A C 1
ATOM 3552 O O . LYS A 1 452 ? -1.465 -30.853 6.590 1.00 97.25 452 LYS A O 1
ATOM 3557 N N . GLY A 1 453 ? -0.215 -29.090 7.201 1.00 97.12 453 GLY A N 1
ATOM 3558 C CA . GLY A 1 453 ? -0.926 -28.079 6.422 1.00 97.12 453 GLY A CA 1
ATOM 3559 C C . GLY A 1 453 ? -2.098 -27.415 7.147 1.00 97.12 453 GLY A C 1
ATOM 3560 O O . GLY A 1 453 ? -2.838 -26.661 6.517 1.00 97.12 453 GLY A O 1
ATOM 3561 N N . ASN A 1 454 ? -2.284 -27.647 8.451 1.00 97.94 454 ASN A N 1
ATOM 3562 C CA . ASN A 1 454 ? -3.310 -26.945 9.223 1.00 97.94 454 ASN A CA 1
ATOM 3563 C C . ASN A 1 454 ? -2.860 -25.509 9.510 1.00 97.94 454 ASN A C 1
ATOM 3565 O O . ASN A 1 454 ? -1.731 -25.287 9.946 1.00 97.94 454 ASN A O 1
ATOM 3569 N N . LYS A 1 455 ? -3.753 -24.534 9.314 1.00 97.44 455 LYS A N 1
ATOM 3570 C CA . LYS A 1 455 ? -3.490 -23.121 9.629 1.00 97.44 455 LYS A CA 1
ATOM 3571 C C . LYS A 1 455 ? -3.395 -22.926 11.143 1.00 97.44 455 LYS A C 1
ATOM 3573 O O . LYS A 1 455 ? -4.334 -23.264 11.856 1.00 97.44 455 LYS A O 1
ATOM 3578 N N . LEU A 1 456 ? -2.278 -22.372 11.608 1.00 98.31 456 LEU A N 1
ATOM 3579 C CA . LEU A 1 456 ? -2.043 -22.016 13.011 1.00 98.31 456 LEU A CA 1
ATOM 3580 C C . LEU A 1 456 ? -2.283 -20.527 13.265 1.00 98.31 456 LEU A C 1
ATOM 3582 O O . LEU A 1 456 ? -2.873 -20.159 14.273 1.00 98.31 456 LEU A O 1
ATOM 3586 N N . ALA A 1 457 ? -1.835 -19.680 12.339 1.00 98.12 457 ALA A N 1
ATOM 3587 C CA . ALA A 1 457 ? -2.004 -18.236 12.404 1.00 98.12 457 ALA A CA 1
ATOM 3588 C C . ALA A 1 457 ? -2.087 -17.651 10.990 1.00 98.12 457 ALA A C 1
ATOM 3590 O O . ALA A 1 457 ? -1.542 -18.226 10.045 1.00 98.12 457 ALA A O 1
ATOM 3591 N N . THR A 1 458 ? -2.744 -16.502 10.839 1.00 98.19 458 THR A N 1
ATOM 3592 C CA . THR A 1 458 ? -2.851 -15.779 9.561 1.00 98.19 458 THR A CA 1
ATOM 3593 C C . THR A 1 458 ? -2.558 -14.304 9.769 1.00 98.19 458 THR A C 1
ATOM 3595 O O . THR A 1 458 ? -2.686 -13.803 10.885 1.00 98.19 458 THR A O 1
ATOM 3598 N N . SER A 1 459 ? -2.211 -13.604 8.695 1.00 97.88 459 SER A N 1
ATOM 3599 C CA . SER A 1 459 ? -2.019 -12.157 8.692 1.00 97.88 459 SER A CA 1
ATOM 3600 C C . SER A 1 459 ? -3.328 -11.369 8.866 1.00 97.88 459 SER A C 1
ATOM 3602 O O . SER A 1 459 ? -3.307 -10.145 8.830 1.00 97.88 459 SER A O 1
ATOM 3604 N N . ASN A 1 460 ? -4.472 -12.028 9.070 1.00 96.75 460 ASN A N 1
ATOM 3605 C CA . ASN A 1 460 ? -5.730 -11.368 9.398 1.00 96.75 460 ASN A CA 1
ATOM 3606 C C . ASN A 1 460 ? -5.808 -11.050 10.897 1.00 96.75 460 ASN A C 1
ATOM 3608 O O . ASN A 1 460 ? -5.588 -11.929 11.734 1.00 96.75 460 ASN A O 1
ATOM 3612 N N . LEU A 1 461 ? -6.153 -9.806 11.229 1.00 90.88 461 LEU A N 1
ATOM 3613 C CA . LEU A 1 461 ? -6.410 -9.386 12.604 1.00 90.88 461 LEU A CA 1
ATOM 3614 C C . LEU A 1 461 ? -7.619 -10.150 13.175 1.00 90.88 461 LEU A C 1
ATOM 3616 O O . LEU A 1 461 ? -8.640 -10.223 12.489 1.00 90.88 461 LEU A O 1
ATOM 3620 N N . PRO A 1 462 ? -7.558 -10.663 14.418 1.00 85.94 462 PRO A N 1
ATOM 3621 C CA . PRO A 1 462 ? -8.647 -11.449 15.002 1.00 85.94 462 PRO A CA 1
ATOM 3622 C C . PRO A 1 462 ? -9.987 -10.705 15.080 1.00 85.94 462 PRO A C 1
ATOM 3624 O O . PRO A 1 462 ? -11.024 -11.304 14.813 1.00 85.94 462 PRO A O 1
ATOM 3627 N N . ASP A 1 463 ? -9.961 -9.408 15.401 1.00 84.38 463 ASP A N 1
ATOM 3628 C CA . ASP A 1 463 ? -11.182 -8.640 15.680 1.00 84.38 463 ASP A CA 1
ATOM 3629 C C . ASP A 1 463 ? -11.894 -8.154 14.414 1.00 84.38 463 ASP A C 1
ATOM 3631 O O . ASP A 1 463 ? -13.120 -8.106 14.360 1.00 84.38 463 ASP A O 1
ATOM 3635 N N . SER A 1 464 ? -11.128 -7.774 13.388 1.00 85.94 464 SER A N 1
ATOM 3636 C CA . SER A 1 464 ? -11.674 -7.192 12.152 1.00 85.94 464 SER A CA 1
ATOM 3637 C C . SER A 1 464 ? -11.653 -8.143 10.961 1.00 85.94 464 SER A C 1
ATOM 3639 O O . SER A 1 464 ? -12.309 -7.877 9.961 1.00 85.94 464 SER A O 1
ATOM 3641 N N . GLY A 1 465 ? -10.860 -9.215 11.016 1.00 88.69 465 GLY A N 1
ATOM 3642 C CA . GLY A 1 465 ? -10.570 -10.059 9.858 1.00 88.69 465 GLY A CA 1
ATOM 3643 C C . GLY A 1 465 ? -9.684 -9.385 8.802 1.00 88.69 465 GLY A C 1
ATOM 3644 O O . GLY A 1 465 ? -9.340 -10.021 7.807 1.00 88.69 465 GLY A O 1
ATOM 3645 N N . ASN A 1 466 ? -9.262 -8.132 8.997 1.00 90.56 466 ASN A N 1
ATOM 3646 C CA . ASN A 1 466 ? -8.468 -7.397 8.015 1.00 90.56 466 ASN A CA 1
ATOM 3647 C C . ASN A 1 466 ? -7.052 -7.958 7.900 1.00 90.56 466 ASN A C 1
ATOM 3649 O O . ASN A 1 466 ? -6.380 -8.171 8.908 1.00 90.56 466 ASN A O 1
ATOM 3653 N N . ASN A 1 467 ? -6.574 -8.140 6.670 1.00 95.81 467 ASN A N 1
ATOM 3654 C CA . ASN A 1 467 ? -5.179 -8.487 6.421 1.00 95.81 467 ASN A CA 1
ATOM 3655 C C . ASN A 1 467 ? -4.247 -7.316 6.785 1.00 95.81 467 ASN A C 1
ATOM 3657 O O . ASN A 1 467 ? -4.425 -6.212 6.272 1.00 95.81 467 ASN A O 1
ATOM 3661 N N . ILE A 1 468 ? -3.214 -7.572 7.591 1.00 94.94 468 ILE A N 1
ATOM 3662 C CA . ILE A 1 468 ? -2.214 -6.566 7.979 1.00 94.94 468 ILE A CA 1
ATOM 3663 C C . ILE A 1 468 ? -1.254 -6.180 6.843 1.00 94.94 468 ILE A C 1
ATOM 3665 O O . ILE A 1 468 ? -0.579 -5.159 6.938 1.00 94.94 468 ILE A O 1
ATOM 3669 N N . GLY A 1 469 ? -1.161 -6.976 5.769 1.00 95.38 469 GLY A N 1
ATOM 3670 C CA . GLY A 1 469 ? -0.225 -6.708 4.676 1.00 95.38 469 GLY A CA 1
ATOM 3671 C C . GLY A 1 469 ? 1.236 -6.758 5.143 1.00 95.38 469 GLY A C 1
ATOM 3672 O O . GLY A 1 469 ? 1.641 -7.684 5.837 1.00 95.38 469 GLY A O 1
ATOM 3673 N N . PHE A 1 470 ? 2.056 -5.776 4.757 1.00 96.56 470 PHE A N 1
ATOM 3674 C CA . PHE A 1 470 ? 3.398 -5.636 5.336 1.00 96.56 470 PHE A CA 1
ATOM 3675 C C . PHE A 1 470 ? 3.290 -5.040 6.755 1.00 96.56 470 PHE A C 1
ATOM 3677 O O . PHE A 1 470 ? 2.668 -3.986 6.890 1.00 96.56 470 PHE A O 1
ATOM 3684 N N . PRO A 1 471 ? 3.901 -5.650 7.792 1.00 94.69 471 PRO A N 1
ATOM 3685 C CA . PRO A 1 471 ? 3.721 -5.258 9.195 1.00 94.69 471 PRO A CA 1
ATOM 3686 C C . PRO A 1 471 ? 4.496 -3.978 9.578 1.00 94.69 471 PRO A C 1
ATOM 3688 O O . PRO A 1 471 ? 5.317 -3.995 10.490 1.00 94.69 471 PRO A O 1
ATOM 3691 N N . ALA A 1 472 ? 4.256 -2.870 8.872 1.00 87.88 472 ALA A N 1
ATOM 3692 C CA . ALA A 1 472 ? 4.839 -1.559 9.182 1.00 87.88 472 ALA A CA 1
ATOM 3693 C C . ALA A 1 472 ? 4.083 -0.820 10.296 1.00 87.88 472 ALA A C 1
ATOM 3695 O O . ALA A 1 472 ? 4.697 -0.106 11.084 1.00 87.88 472 ALA A O 1
ATOM 3696 N N . GLU A 1 473 ? 2.757 -0.969 10.347 1.00 88.00 473 GLU A N 1
ATOM 3697 C CA . GLU A 1 473 ? 1.913 -0.297 11.340 1.00 88.00 473 GLU A CA 1
ATOM 3698 C C . GLU A 1 473 ? 2.034 -0.961 12.719 1.00 88.00 473 GLU A C 1
ATOM 3700 O O . GLU A 1 473 ? 2.175 -2.187 12.776 1.00 88.00 473 GLU A O 1
ATOM 3705 N N . PRO A 1 474 ? 1.906 -0.218 13.838 1.00 88.88 474 PRO A N 1
ATOM 3706 C CA . PRO A 1 474 ? 2.086 -0.767 15.184 1.00 88.88 474 PRO A CA 1
ATOM 3707 C C . PRO A 1 474 ? 1.228 -2.005 15.479 1.00 88.88 474 PRO A C 1
ATOM 3709 O O . PRO A 1 474 ? 1.753 -3.014 15.944 1.00 88.88 474 PRO A O 1
ATOM 3712 N N . SER A 1 475 ? -0.066 -1.965 15.145 1.00 89.94 475 SER A N 1
ATOM 3713 C CA . SER A 1 475 ? -0.981 -3.100 15.341 1.00 89.94 475 SER A CA 1
ATOM 3714 C C . SER A 1 475 ? -0.643 -4.289 14.437 1.00 89.94 475 SER A C 1
ATOM 3716 O O . SER A 1 475 ? -0.766 -5.441 14.848 1.00 89.94 475 SER A O 1
ATOM 3718 N N . GLY A 1 476 ? -0.163 -4.028 13.217 1.00 91.75 476 GLY A N 1
ATOM 3719 C CA . GLY A 1 476 ? 0.314 -5.060 12.298 1.00 91.75 476 GLY A CA 1
ATOM 3720 C C . GLY A 1 476 ? 1.608 -5.717 12.780 1.00 91.75 476 GLY A C 1
ATOM 3721 O O . GLY A 1 476 ? 1.734 -6.939 12.724 1.00 91.75 476 GLY A O 1
ATOM 3722 N N . ALA A 1 477 ? 2.551 -4.930 13.300 1.00 93.94 477 ALA A N 1
ATOM 3723 C CA . ALA A 1 477 ? 3.798 -5.418 13.883 1.00 93.94 477 ALA A CA 1
ATOM 3724 C C . ALA A 1 477 ? 3.549 -6.245 15.152 1.00 93.94 477 ALA A C 1
ATOM 3726 O O . ALA A 1 477 ? 4.149 -7.309 15.320 1.00 93.94 477 ALA A O 1
ATOM 3727 N N . GLU A 1 478 ? 2.632 -5.796 16.013 1.00 94.75 478 GLU A N 1
ATOM 3728 C CA . GLU A 1 478 ? 2.192 -6.545 17.191 1.00 94.75 478 GLU A CA 1
ATOM 3729 C C . GLU A 1 478 ? 1.533 -7.870 16.793 1.00 94.75 478 GLU A C 1
ATOM 3731 O O . GLU A 1 478 ? 1.918 -8.928 17.296 1.00 94.75 478 GLU A O 1
ATOM 3736 N N . HIS A 1 479 ? 0.599 -7.845 15.836 1.00 96.88 479 HIS A N 1
ATOM 3737 C CA . HIS A 1 479 ? -0.037 -9.063 15.334 1.00 96.88 479 HIS A CA 1
ATOM 3738 C C . HIS A 1 479 ? 0.987 -10.030 14.735 1.00 96.88 479 HIS A C 1
ATOM 3740 O O . HIS A 1 479 ? 0.997 -11.208 15.084 1.00 96.88 479 HIS A O 1
ATOM 3746 N N . PHE A 1 480 ? 1.913 -9.539 13.908 1.00 97.69 480 PHE A N 1
ATOM 3747 C CA . PHE A 1 480 ? 2.985 -10.356 13.339 1.00 97.69 480 PHE A CA 1
ATOM 3748 C C . PHE A 1 480 ? 3.880 -10.983 14.421 1.00 97.69 480 PHE A C 1
ATOM 3750 O O . PHE A 1 480 ? 4.201 -12.171 14.347 1.00 97.69 480 PHE A O 1
ATOM 3757 N N . ALA A 1 481 ? 4.225 -10.229 15.470 1.00 97.38 481 ALA A N 1
ATOM 3758 C CA . ALA A 1 481 ? 4.952 -10.758 16.621 1.00 97.38 481 ALA A CA 1
ATOM 3759 C C . ALA A 1 481 ? 4.159 -11.866 17.328 1.00 97.38 481 ALA A C 1
ATOM 3761 O O . ALA A 1 481 ? 4.722 -12.910 17.655 1.00 97.38 481 ALA A O 1
ATOM 3762 N N . ASN A 1 482 ? 2.854 -11.673 17.527 1.00 97.88 482 ASN A N 1
ATOM 3763 C CA . ASN A 1 482 ? 1.972 -12.643 18.176 1.00 97.88 482 ASN A CA 1
ATOM 3764 C C . ASN A 1 482 ? 1.806 -13.924 17.348 1.00 97.88 482 ASN A C 1
ATOM 3766 O O . ASN A 1 482 ? 1.829 -15.024 17.910 1.00 97.88 482 ASN A O 1
ATOM 3770 N N . MET A 1 483 ? 1.717 -13.809 16.019 1.00 98.31 483 MET A N 1
ATOM 3771 C CA . MET A 1 483 ? 1.755 -14.963 15.118 1.00 98.31 483 MET A CA 1
ATOM 3772 C C . MET A 1 483 ? 3.022 -15.784 15.373 1.00 98.31 483 MET A C 1
ATOM 3774 O O . MET A 1 483 ? 2.929 -16.964 15.687 1.00 98.31 483 MET A O 1
ATOM 3778 N N . LEU A 1 484 ? 4.200 -15.153 15.337 1.00 98.38 484 LEU A N 1
ATOM 3779 C CA . LEU A 1 484 ? 5.469 -15.848 15.556 1.00 98.38 484 LEU A CA 1
ATOM 3780 C C . LEU A 1 484 ? 5.584 -16.421 16.976 1.00 98.38 484 LEU A C 1
ATOM 3782 O O . LEU A 1 484 ? 5.995 -17.568 17.132 1.00 98.38 484 LEU A O 1
ATOM 3786 N N . LYS A 1 485 ? 5.191 -15.667 18.012 1.00 98.31 485 LYS A N 1
ATOM 3787 C CA . LYS A 1 485 ? 5.254 -16.098 19.421 1.00 98.31 485 LYS A CA 1
ATOM 3788 C C . LYS A 1 485 ? 4.373 -17.314 19.696 1.00 98.31 485 LYS A C 1
ATOM 3790 O O . LYS A 1 485 ? 4.786 -18.206 20.433 1.00 98.31 485 LYS A O 1
ATOM 3795 N N . SER A 1 486 ? 3.189 -17.367 19.089 1.00 98.06 486 SER A N 1
ATOM 3796 C CA . SER A 1 486 ? 2.245 -18.477 19.266 1.00 98.06 486 SER A CA 1
ATOM 3797 C C . SER A 1 486 ? 2.618 -19.736 18.478 1.00 98.06 486 SER A C 1
ATOM 3799 O O . SER A 1 486 ? 2.177 -20.827 18.841 1.00 98.06 486 SER A O 1
ATOM 3801 N N . THR A 1 487 ? 3.440 -19.619 17.429 1.00 98.50 487 THR A N 1
ATOM 3802 C CA . THR A 1 487 ? 3.774 -20.751 16.546 1.00 98.50 487 THR A CA 1
ATOM 3803 C C . THR A 1 487 ? 5.235 -21.191 16.564 1.00 98.50 487 THR A C 1
ATOM 3805 O O . THR A 1 487 ? 5.551 -22.213 15.944 1.00 98.50 487 THR A O 1
ATOM 3808 N N . LYS A 1 488 ? 6.121 -20.444 17.234 1.00 98.00 488 LYS A N 1
ATOM 3809 C CA . LYS A 1 488 ? 7.554 -20.755 17.319 1.00 98.00 488 LYS A CA 1
ATOM 3810 C C . LYS A 1 488 ? 7.810 -22.128 17.937 1.00 98.00 488 LYS A C 1
ATOM 3812 O O . LYS A 1 488 ? 7.030 -22.631 18.745 1.00 98.00 488 LYS A O 1
ATOM 3817 N N . ILE A 1 489 ? 8.943 -22.713 17.570 1.00 97.75 489 ILE A N 1
ATOM 3818 C CA . ILE A 1 489 ? 9.445 -23.978 18.117 1.00 97.75 489 ILE A CA 1
ATOM 3819 C C . ILE A 1 489 ? 10.744 -23.726 18.892 1.00 97.75 489 ILE A C 1
ATOM 3821 O O . ILE A 1 489 ? 10.903 -24.244 19.995 1.00 97.75 489 ILE A O 1
ATOM 3825 N N . ARG A 1 490 ? 11.669 -22.942 18.329 1.00 98.19 490 ARG A N 1
ATOM 3826 C CA . ARG A 1 490 ? 13.031 -22.719 18.834 1.00 98.19 490 ARG A CA 1
ATOM 3827 C C . ARG A 1 490 ? 13.364 -21.243 19.027 1.00 98.19 490 ARG A C 1
ATOM 3829 O O . ARG A 1 490 ? 14.173 -20.951 19.901 1.00 98.19 490 ARG A O 1
ATOM 3836 N N . MET A 1 491 ? 12.764 -20.337 18.252 1.00 97.94 491 MET A N 1
ATOM 3837 C CA . MET A 1 491 ? 13.068 -18.907 18.346 1.00 97.94 491 MET A CA 1
ATOM 3838 C C . MET A 1 491 ? 12.837 -18.360 19.763 1.00 97.94 491 MET A C 1
ATOM 3840 O O . MET A 1 491 ? 11.860 -18.699 20.446 1.00 97.94 491 MET A O 1
ATOM 3844 N N . SER A 1 492 ? 13.701 -17.449 20.198 1.00 98.06 492 SER A N 1
ATOM 3845 C CA . SER A 1 492 ? 13.489 -16.673 21.419 1.00 98.06 492 SER A CA 1
ATOM 3846 C C . SER A 1 492 ? 12.489 -15.530 21.186 1.00 98.06 492 SER A C 1
ATOM 3848 O O . SER A 1 492 ? 12.205 -15.145 20.051 1.00 98.06 492 SER A O 1
ATOM 3850 N N . ASP A 1 493 ? 11.920 -14.981 22.264 1.00 97.38 493 ASP A N 1
ATOM 3851 C CA . ASP A 1 493 ? 11.073 -13.782 22.142 1.00 97.38 493 ASP A CA 1
ATOM 3852 C C . ASP A 1 493 ? 11.880 -12.559 21.690 1.00 97.38 493 ASP A C 1
ATOM 3854 O O . ASP A 1 493 ? 11.369 -11.743 20.929 1.00 97.38 493 ASP A O 1
ATOM 3858 N N . GLU A 1 494 ? 13.155 -12.478 22.079 1.00 97.25 494 GLU A N 1
ATOM 3859 C CA . GLU A 1 494 ? 14.070 -11.412 21.666 1.00 97.25 494 GLU A CA 1
ATOM 3860 C C . GLU A 1 494 ? 14.342 -11.452 20.154 1.00 97.25 494 GLU A C 1
ATOM 3862 O O . GLU A 1 494 ? 14.262 -10.426 19.487 1.00 97.25 494 GLU A O 1
ATOM 3867 N N . GLU A 1 495 ? 14.569 -12.639 19.580 1.00 97.69 495 GLU A N 1
ATOM 3868 C CA . GLU A 1 495 ? 14.759 -12.816 18.132 1.00 97.69 495 GLU A CA 1
ATOM 3869 C C . GLU A 1 495 ? 13.524 -12.393 17.323 1.00 97.69 495 GLU A C 1
ATOM 3871 O O . GLU A 1 495 ? 13.655 -11.819 16.233 1.00 97.69 495 GLU A O 1
ATOM 3876 N N . ILE A 1 496 ? 12.328 -12.666 17.860 1.00 97.31 496 ILE A N 1
ATOM 3877 C CA . ILE A 1 496 ? 11.053 -12.230 17.278 1.00 97.31 496 ILE A CA 1
ATOM 3878 C C . ILE A 1 496 ? 10.925 -10.710 17.373 1.00 97.31 496 ILE A C 1
ATOM 3880 O O . ILE A 1 496 ? 10.565 -10.074 16.387 1.00 97.31 496 ILE A O 1
ATOM 3884 N N . GLU A 1 497 ? 11.254 -10.116 18.519 1.00 95.00 497 GLU A N 1
ATOM 3885 C CA . GLU A 1 497 ? 11.224 -8.663 18.705 1.00 95.00 497 GLU A CA 1
ATOM 3886 C C . GLU A 1 497 ? 12.224 -7.930 17.809 1.00 95.00 497 GLU A C 1
ATOM 3888 O O . GLU A 1 497 ? 11.918 -6.851 17.304 1.00 95.00 497 GLU A O 1
ATOM 3893 N N . THR A 1 498 ? 13.409 -8.496 17.567 1.00 95.12 498 THR A N 1
ATOM 3894 C CA . THR A 1 498 ? 14.358 -7.951 16.588 1.00 95.12 498 THR A CA 1
ATOM 3895 C C . THR A 1 498 ? 13.770 -7.986 15.178 1.00 95.12 498 THR A C 1
ATOM 3897 O O . THR A 1 498 ? 13.828 -6.977 14.476 1.00 95.12 498 THR A O 1
ATOM 3900 N N . LEU A 1 499 ? 13.168 -9.113 14.772 1.00 95.25 499 LEU A N 1
ATOM 3901 C CA . LEU A 1 499 ? 12.541 -9.250 13.452 1.00 95.25 499 LEU A CA 1
ATOM 3902 C C . LEU A 1 499 ? 11.382 -8.261 13.265 1.00 95.25 499 LEU A C 1
ATOM 3904 O O . LEU A 1 499 ? 11.269 -7.634 12.214 1.00 95.25 499 LEU A O 1
ATOM 3908 N N . THR A 1 500 ? 10.524 -8.102 14.271 1.00 93.31 500 THR A N 1
ATOM 3909 C CA . THR A 1 500 ? 9.352 -7.220 14.180 1.00 93.31 500 THR A CA 1
ATOM 3910 C C . THR A 1 500 ? 9.743 -5.747 14.230 1.00 93.31 500 THR A C 1
ATOM 3912 O O . THR A 1 500 ? 9.183 -4.952 13.482 1.00 93.31 500 THR A O 1
ATOM 3915 N N . LYS A 1 501 ? 10.761 -5.370 15.017 1.00 91.69 501 LYS A N 1
ATOM 3916 C CA . LYS A 1 501 ? 11.327 -4.008 14.993 1.00 91.69 501 LYS A CA 1
ATOM 3917 C C . LYS A 1 501 ? 11.949 -3.666 13.640 1.00 91.69 501 LYS A C 1
ATOM 3919 O O . LYS A 1 501 ? 11.781 -2.542 13.177 1.00 91.69 501 LYS A O 1
ATOM 3924 N N . ALA A 1 502 ? 12.618 -4.621 12.990 1.00 92.62 502 ALA A N 1
ATOM 3925 C CA . ALA A 1 502 ? 13.193 -4.406 11.662 1.00 92.62 502 ALA A CA 1
ATOM 3926 C C . ALA A 1 502 ? 12.124 -4.080 10.599 1.00 92.62 502 ALA A C 1
ATOM 3928 O O . ALA A 1 502 ? 12.413 -3.344 9.656 1.00 92.62 502 ALA A O 1
ATOM 3929 N N . ALA A 1 503 ? 10.881 -4.547 10.774 1.00 89.12 503 ALA A N 1
ATOM 3930 C CA . ALA A 1 503 ? 9.772 -4.233 9.871 1.00 89.12 503 ALA A CA 1
ATOM 3931 C C . ALA A 1 503 ? 9.408 -2.739 9.846 1.00 89.12 503 ALA A C 1
ATOM 3933 O O . ALA A 1 503 ? 8.969 -2.239 8.815 1.00 89.12 503 ALA A O 1
ATOM 3934 N N . ALA A 1 504 ? 9.626 -2.010 10.945 1.00 79.38 504 ALA A N 1
ATOM 3935 C CA . ALA A 1 504 ? 9.384 -0.568 11.004 1.00 79.38 504 ALA A CA 1
ATOM 3936 C C . ALA A 1 504 ? 10.465 0.258 10.275 1.00 79.38 504 ALA A C 1
ATOM 3938 O O . ALA A 1 504 ? 10.254 1.439 10.004 1.00 79.38 504 ALA A O 1
ATOM 3939 N N . SER A 1 505 ? 11.623 -0.345 9.979 1.00 76.31 505 SER A N 1
ATOM 3940 C CA . SER A 1 505 ? 12.779 0.313 9.347 1.00 76.31 505 SER A CA 1
ATOM 3941 C C . SER A 1 505 ? 13.033 -0.079 7.883 1.00 76.31 505 SER A C 1
ATOM 3943 O O . SER A 1 505 ? 13.883 0.538 7.243 1.00 76.31 505 SER A O 1
ATOM 3945 N N . GLU A 1 506 ? 12.325 -1.089 7.369 1.00 72.31 506 GLU A N 1
ATOM 3946 C CA . GLU A 1 506 ? 12.282 -1.508 5.948 1.00 72.31 506 GLU A CA 1
ATOM 3947 C C . GLU A 1 506 ? 11.122 -0.848 5.212 1.00 72.31 506 GLU A C 1
ATOM 3949 O O . GLU A 1 506 ? 11.163 -0.633 3.976 1.00 72.31 506 GLU A O 1
#

Foldseek 3Di:
DFDWDWADDDQPDIDIDTDHPDPDDDDDDDDDDFDKAKAKEFEAAPPPRQGQFQKKKWKDFLPPSDPFTDIDGHHPRRMDMDIGGLGWIWIWIAGPVLQWIAIDIDHSHHRYDYYHTFGFEKEKEFEAEQVNPAGDFFFKKDKAAWDHHPVNPDIDGDDFGIWGAHPRRMTMGTSHGAPTKMWMFGDPDVVPDGHTFDIDHDHGHYYYYPYYGYGDDPDDPDDPDDLLSVLVVLAPDDDFPVVVLVVVLLLLLLAQAKEKEWFAASPDPQSSVVSCCCPPNPVCVVCCQRYDYHYQHCDDPSNVSVCVVCVVVVHDLVVPPRRTKIWMAGSNRHTDDIDGCVQQDDPSHGDPVSVVVVCVVRGRDAAAQVVLVLVQLVVCVVLVAKEKEWEDGSPDPLSSLQSVLCVVQVLNVNHYDYTYLYPSHDCSVVVVCVVCVPQDEDPGKIFIAHSVGHTPGTCQDPPPSYRCRQQQDPVSLVRQLVRCVRRGDDDDSVSSVVSSVVSNVD

Sequence (506 aa):
GPGEFTLFLSGFDAEKFTIVDEREKQVDLRIDAPRNVELAGSIVNDSNDEAVPAAQIQAVVQNFRHSDDWRASTDEHGNYRVERIAEPTYLHIQSADKSLANVVVISADQTTADIRLRPVGQAHGRLLNEEGTGPAANVKLHFGISITDVKGQLSSVRFGSVVMTDEAGRYTLPNLAAGLEYVCTLHDHPSGYLLNIAKVTVEPGQTVDLGETNMPTPPKPYVPPTLDDRVQQAFEVAGTPAERLAKATELIQTVNQNLLIVFADPKDPRVRRLMEIRYEDKDFRAYSDDFRFMAIPTDGDKRPAALALAQTLKLDLTKNPSGLYIVLLDHNARLLAVADETQLCKDDEFSKERFLEMLDPHRTKPLDAQKLLDDALAKATQENKRVLIQETATWCGPCHRLSRLLSHNRQWEQDYIWVKIDQRWTGAADVMERLRAGAEGGIPWFAILDAKGNKLATSNLPDSGNNIGFPAEPSGAEHFANMLKSTKIRMSDEEIETLTKAAASE

Radius of gyration: 31.46 Å; chains: 1; bounding box: 76×74×82 Å